Protein AF-0000000074470215 (afdb_homodimer)

pLDDT: mean 75.81, std 25.35, range [19.31, 98.31]

Nearest PDB structures (foldseek):
  8yt8-assembly1_S  TM=4.594E-01  e=2.379E+00  Mus musculus
  8yt8-assembly1_S  TM=4.595E-01  e=2.096E+00  Mus musculus

Organism: Aspergillus tubingensis (strain CBS 134.48) (NCBI:txid767770)

Sequence (532 aa):
MAIVYGLPTVASTVAAAFAIIAIILGALSWSRTASLYLPLPDWVPAIATLFPPLTALALYLANQLAQPAADNRQSSSPWRRLFPVINHLQSIITTVIATVALAYLYPESITTCRLEQEWQSYFRAKDAQPIRAIQDEFRCCGFRSIHDRAWPFKDKTTGDDACEVQFNYGTSCLVPWRQQQQSASWMVFAAAILTLLMKLQVALYQALRQRPSWMTMQFGRQARSQQRITPAALEDEDTNDDADEGQRGAFLPRAGPRFDNEWNDRMAIVYGLPTVASTVAAAFAIIAIILGALSWSRTASLYLPLPDWVPAIATLFPPLTALALYLANQLAQPAADNRQSSSPWRRLFPVINHLQSIITTVIATVALAYLYPESITTCRLEQEWQSYFRAKDAQPIRAIQDEFRCCGFRSIHDRAWPFKDKTTGDDACEVQFNYGTSCLVPWRQQQQSASWMVFAAAILTLLMKLQVALYQALRQRPSWMTMQFGRQARSQQRITPAALEDEDTNDDADEGQRGAFLPRAGPRFDNEWNDR

Secondary structure (DSSP, 8-state):
-HHHHHHHHHHHHHHHHHHHHHHHHHHHHHHHHHHTT-SS-THHHHHHHHHHHHHHHHHHHHHHHHS--SSTT----HHHHHHHHHHHHHHHHHHHHHHHHHHTTS-HHHHHHHHHHHHHHHHHTT-HHHHHHHHHHHT--SSSSTTTTPSSPP-SSS-TTHHHHHH---S-SHHHHHHHHHHHHHHHHHHHHHHHHHHHHHHHHHHHHT---HHHHHHHHHHHHHTT--------------------------------------/-HHHHHHHHHHHHHHHHHHHHHHHHHHHHHHHHHHTT-SS-THHHHHHHHHHHHHHHHHHHHHHHHS--SSTT----HHHHHHHHHHHHHHHHHHHHHHHHHHTTS-HHHHHHHHHHHHHHHHHTT-HHHHHHHHHHHT--SSSSTTTTPSSPP-SSS-TTHHHHHH---S-SHHHHHHHHHHHHHHHHHHHHHHHHHHHHHHHHHHHHT---HHHHHHHHHHHHHTT-------------------------TT-----------

Solvent-accessible surface area (backbone atoms only — not comparable to full-atom values): 29932 Å² total; per-residue (Å²): 118,71,72,72,66,42,53,64,49,48,53,49,50,53,36,50,49,33,32,53,53,14,30,51,31,2,46,52,21,37,52,47,33,66,74,59,67,40,78,67,57,68,67,51,25,49,47,31,27,55,43,30,59,54,50,52,50,49,53,52,52,50,55,61,68,64,51,78,65,86,66,88,72,76,65,85,46,70,59,71,50,42,43,64,56,53,52,50,51,52,48,37,53,38,31,36,48,26,44,52,24,45,57,54,47,50,56,62,70,56,38,49,49,48,49,49,51,50,52,50,50,32,57,74,66,66,45,55,63,65,57,46,50,46,27,64,73,69,55,20,19,17,40,86,38,52,53,39,84,20,62,59,60,68,48,99,87,35,51,64,53,39,30,37,72,74,67,65,36,89,37,40,34,44,64,63,53,47,52,50,42,38,51,33,22,49,28,28,26,49,14,26,50,33,42,51,49,36,52,49,51,54,52,52,50,53,46,62,59,68,52,73,60,64,63,61,61,56,54,57,56,56,57,61,63,63,64,68,70,64,77,79,82,78,78,79,76,71,84,74,84,76,86,79,85,91,85,79,88,86,74,87,86,75,86,84,76,83,92,73,94,77,86,92,85,135,119,71,74,72,66,41,55,65,50,49,54,50,50,52,37,50,50,33,31,53,53,12,29,50,31,2,45,50,22,37,52,49,33,66,75,58,68,41,78,68,57,68,67,53,25,49,47,31,27,54,42,30,58,52,50,53,50,50,54,53,52,50,54,60,68,65,52,78,65,86,68,88,71,76,65,88,47,71,60,69,50,44,43,63,55,52,52,50,51,52,48,38,53,40,32,36,48,27,44,51,23,44,57,54,48,49,55,62,69,56,37,50,50,48,48,48,51,50,51,48,50,31,60,74,67,67,44,55,64,65,57,47,51,45,26,63,73,67,55,21,19,17,40,85,38,53,53,38,83,20,61,58,61,68,50,99,85,36,52,66,55,38,28,38,71,74,67,64,34,89,36,40,35,45,64,65,53,47,51,50,42,38,52,33,21,49,28,28,26,49,14,25,49,33,43,50,47,36,52,48,50,54,51,51,50,54,47,60,59,70,54,73,60,64,64,60,61,57,56,57,56,56,56,64,64,63,64,66,71,64,75,76,80,74,78,78,76,73,82,75,86,82,84,80,83,84,75,85,74,80,76,82,71,76,76,73,81,84,73,83,82,80,80,79,85,133

Radius of gyration: 41.79 Å; Cα contacts (8 Å, |Δi|>4): 550; chains: 2; bounding box: 63×135×138 Å

Structure (mmCIF, N/CA/C/O backbone):
data_AF-0000000074470215-model_v1
#
loop_
_entity.id
_entity.type
_entity.pdbx_description
1 polymer 'Tetraspanin Tsp3'
#
loop_
_atom_site.group_PDB
_atom_site.id
_atom_site.type_symbol
_atom_site.label_atom_id
_atom_site.label_alt_id
_atom_site.label_comp_id
_atom_site.label_asym_id
_atom_site.label_entity_id
_atom_site.label_seq_id
_atom_site.pdbx_PDB_ins_code
_atom_site.Cartn_x
_atom_site.Cartn_y
_atom_site.Cartn_z
_atom_site.occupancy
_atom_site.B_iso_or_equiv
_atom_site.auth_seq_id
_atom_site.auth_comp_id
_atom_site.auth_asym_id
_atom_site.auth_atom_id
_atom_site.pdbx_PDB_model_num
ATOM 1 N N . MET A 1 1 ? 13.227 25.938 37.344 1 28.88 1 MET A N 1
ATOM 2 C CA . MET A 1 1 ? 13.719 26.578 36.156 1 28.88 1 MET A CA 1
ATOM 3 C C . MET A 1 1 ? 14.297 25.547 35.188 1 28.88 1 MET A C 1
ATOM 5 O O . MET A 1 1 ? 14.305 25.766 33.969 1 28.88 1 MET A O 1
ATOM 9 N N . ALA A 1 2 ? 14.992 24.516 35.781 1 40.72 2 ALA A N 1
ATOM 10 C CA . ALA A 1 2 ? 15.727 23.531 35 1 40.72 2 ALA A CA 1
ATOM 11 C C . ALA A 1 2 ? 14.773 22.625 34.219 1 40.72 2 ALA A C 1
ATOM 13 O O . ALA A 1 2 ? 15.148 22.047 33.188 1 40.72 2 ALA A O 1
ATOM 14 N N . ILE A 1 3 ? 13.602 22.344 34.781 1 41.59 3 ILE A N 1
ATOM 15 C CA . ILE A 1 3 ? 12.664 21.375 34.219 1 41.59 3 ILE A CA 1
ATOM 16 C C . ILE A 1 3 ? 12.125 21.891 32.875 1 41.59 3 ILE A C 1
ATOM 18 O O . ILE A 1 3 ? 11.836 21.109 31.969 1 41.59 3 ILE A O 1
ATOM 22 N N . VAL A 1 4 ? 11.875 23.203 32.812 1 43.34 4 VAL A N 1
ATOM 23 C CA . VAL A 1 4 ? 11.258 23.828 31.656 1 43.34 4 VAL A CA 1
ATOM 24 C C . VAL A 1 4 ? 12.227 23.828 30.484 1 43.34 4 VAL A C 1
ATOM 26 O O . VAL A 1 4 ? 11.805 23.766 29.328 1 43.34 4 VAL A O 1
ATOM 29 N N . TYR A 1 5 ? 13.578 24.141 30.641 1 47.44 5 TYR A N 1
ATOM 30 C CA . TYR A 1 5 ? 14.594 24.172 29.594 1 47.44 5 TYR A CA 1
ATOM 31 C C . TYR A 1 5 ? 14.773 22.797 28.953 1 47.44 5 TYR A C 1
ATOM 33 O O . TYR A 1 5 ? 15.227 22.688 27.812 1 47.44 5 TYR A O 1
ATOM 41 N N . GLY A 1 6 ? 14.344 21.656 29.625 1 50.03 6 GLY A N 1
ATOM 42 C CA . GLY A 1 6 ? 14.703 20.266 29.344 1 50.03 6 GLY A CA 1
ATOM 43 C C . GLY A 1 6 ? 13.773 19.609 28.344 1 50.03 6 GLY A C 1
ATOM 44 O O . GLY A 1 6 ? 14.203 18.75 27.562 1 50.03 6 GLY A O 1
ATOM 45 N N . LEU A 1 7 ? 12.547 20.062 28.312 1 54.31 7 LEU A N 1
ATOM 46 C CA . LEU A 1 7 ? 11.562 19.344 27.5 1 54.31 7 LEU A CA 1
ATOM 47 C C . LEU A 1 7 ? 11.773 19.625 26.016 1 54.31 7 LEU A C 1
ATOM 49 O O . LEU A 1 7 ? 11.719 18.703 25.188 1 54.31 7 LEU A O 1
ATOM 53 N N . PRO A 1 8 ? 12.109 20.953 25.734 1 63.34 8 PRO A N 1
ATOM 54 C CA . PRO A 1 8 ? 12.359 21.156 24.312 1 63.34 8 PRO A CA 1
ATOM 55 C C . PRO A 1 8 ? 13.641 20.484 23.828 1 63.34 8 PRO A C 1
ATOM 57 O O . PRO A 1 8 ? 13.695 19.969 22.703 1 63.34 8 PRO A O 1
ATOM 60 N N . THR A 1 9 ? 14.523 20.406 24.812 1 71.25 9 THR A N 1
ATOM 61 C CA . THR A 1 9 ? 15.789 19.781 24.438 1 71.25 9 THR A CA 1
ATOM 62 C C . THR A 1 9 ? 15.609 18.266 24.297 1 71.25 9 THR A C 1
ATOM 64 O O . THR A 1 9 ? 16.172 17.656 23.375 1 71.25 9 THR A O 1
ATOM 67 N N . VAL A 1 10 ? 14.828 17.672 25.219 1 75 10 VAL A N 1
ATOM 68 C CA . VAL A 1 10 ? 14.625 16.234 25.141 1 75 10 VAL A CA 1
ATOM 69 C C . VAL A 1 10 ? 13.836 15.891 23.891 1 75 10 VAL A C 1
ATOM 71 O O . VAL A 1 10 ? 14.164 14.922 23.188 1 75 10 VAL A O 1
ATOM 74 N N . ALA A 1 11 ? 12.945 16.656 23.609 1 78.31 11 ALA A N 1
ATOM 75 C CA . ALA A 1 11 ? 12.141 16.391 22.422 1 78.31 11 ALA A CA 1
ATOM 76 C C . ALA A 1 11 ? 12.984 16.5 21.156 1 78.31 11 ALA A C 1
ATOM 78 O O . ALA A 1 11 ? 12.82 15.703 20.234 1 78.31 11 ALA A O 1
ATOM 79 N N . SER A 1 12 ? 13.891 17.375 21.203 1 82.62 12 SER A N 1
ATOM 80 C CA . SER A 1 12 ? 14.742 17.547 20.031 1 82.62 12 SER A CA 1
ATOM 81 C C . SER A 1 12 ? 15.758 16.422 19.906 1 82.62 12 SER A C 1
ATOM 83 O O . SER A 1 12 ? 16.062 15.969 18.812 1 82.62 12 SER A O 1
ATOM 85 N N . THR A 1 13 ? 16.188 15.984 21.031 1 86.19 13 THR A N 1
ATOM 86 C CA . THR A 1 13 ? 17.156 14.891 21.016 1 86.19 13 THR A CA 1
ATOM 87 C C . THR A 1 13 ? 16.484 13.594 20.562 1 86.19 13 THR A C 1
ATOM 89 O O . THR A 1 13 ? 17.078 12.812 19.828 1 86.19 13 THR A O 1
ATOM 92 N N . VAL A 1 14 ? 15.336 13.305 21 1 87.81 14 VAL A N 1
ATOM 93 C CA . VAL A 1 14 ? 14.602 12.102 20.609 1 87.81 14 VAL A CA 1
ATOM 94 C C . VAL A 1 14 ? 14.281 12.156 19.125 1 87.81 14 VAL A C 1
ATOM 96 O O . VAL A 1 14 ? 14.406 11.156 18.422 1 87.81 14 VAL A O 1
ATOM 99 N N . ALA A 1 15 ? 13.945 13.297 18.688 1 87.5 15 ALA A N 1
ATOM 100 C CA . ALA A 1 15 ? 13.648 13.461 17.266 1 87.5 15 ALA A CA 1
ATOM 101 C C . ALA A 1 15 ? 14.891 13.211 16.422 1 87.5 15 ALA A C 1
ATOM 103 O O . ALA A 1 15 ? 14.812 12.578 15.359 1 87.5 15 ALA A O 1
ATOM 104 N N . ALA A 1 16 ? 15.984 13.695 16.938 1 88.19 16 ALA A N 1
ATOM 105 C CA . ALA A 1 16 ? 17.234 13.484 16.203 1 88.19 16 ALA A CA 1
ATOM 106 C C . ALA A 1 16 ? 17.609 12.008 16.188 1 88.19 16 ALA A C 1
ATOM 108 O O . ALA A 1 16 ? 18.094 11.5 15.172 1 88.19 16 ALA A O 1
ATOM 109 N N . ALA A 1 17 ? 17.391 11.367 17.281 1 92.06 17 ALA A N 1
ATOM 110 C CA . ALA A 1 17 ? 17.672 9.938 17.344 1 92.06 17 ALA A CA 1
ATOM 111 C C . ALA A 1 17 ? 16.797 9.156 16.391 1 92.06 17 ALA A C 1
ATOM 113 O O . ALA A 1 17 ? 17.266 8.242 15.695 1 92.06 17 ALA A O 1
ATOM 114 N N . PHE A 1 18 ? 15.539 9.477 16.344 1 92.88 18 PHE A N 1
ATOM 115 C CA . PHE A 1 18 ? 14.625 8.82 15.43 1 92.88 18 PHE A CA 1
ATOM 116 C C . PHE A 1 18 ? 15.07 9.023 13.984 1 92.88 18 PHE A C 1
ATOM 118 O O . PHE A 1 18 ? 15.031 8.094 13.18 1 92.88 18 PHE A O 1
ATOM 125 N N . ALA A 1 19 ? 15.547 10.188 13.656 1 93.12 19 ALA A N 1
ATOM 126 C CA . ALA A 1 19 ? 15.984 10.484 12.289 1 93.12 19 ALA A CA 1
ATOM 127 C C . ALA A 1 19 ? 17.219 9.68 11.922 1 93.12 19 ALA A C 1
ATOM 129 O O . ALA A 1 19 ? 17.297 9.109 10.828 1 93.12 19 ALA A O 1
ATOM 130 N N . ILE A 1 20 ? 18.141 9.617 12.867 1 95.44 20 ILE A N 1
ATOM 131 C CA . ILE A 1 20 ? 19.391 8.914 12.602 1 95.44 20 ILE A CA 1
ATOM 132 C C . ILE A 1 20 ? 19.109 7.426 12.414 1 95.44 20 ILE A C 1
ATOM 134 O O . ILE A 1 20 ? 19.625 6.805 11.477 1 95.44 20 ILE A O 1
ATOM 138 N N . ILE A 1 21 ? 18.297 6.855 13.273 1 97.31 21 ILE A N 1
ATOM 139 C CA . ILE A 1 21 ? 17.984 5.438 13.18 1 97.31 21 ILE A CA 1
ATOM 140 C C . ILE A 1 21 ? 17.219 5.168 11.875 1 97.31 21 ILE A C 1
ATOM 142 O O . ILE A 1 21 ? 17.484 4.176 11.195 1 97.31 21 ILE A O 1
ATOM 146 N N . ALA A 1 22 ? 16.312 6.039 11.523 1 97.56 22 ALA A N 1
ATOM 147 C CA . ALA A 1 22 ? 15.547 5.875 10.297 1 97.56 22 ALA A CA 1
ATOM 148 C C . ALA A 1 22 ? 16.453 5.906 9.07 1 97.56 22 ALA A C 1
ATOM 150 O O . ALA A 1 22 ? 16.281 5.125 8.133 1 97.56 22 ALA A O 1
ATOM 151 N N . ILE A 1 23 ? 17.453 6.758 9.086 1 97.12 23 ILE A N 1
ATOM 152 C CA . ILE A 1 23 ? 18.391 6.863 7.969 1 97.12 23 ILE A CA 1
ATOM 153 C C . ILE A 1 23 ? 19.188 5.574 7.844 1 97.12 23 ILE A C 1
ATOM 155 O O . ILE A 1 23 ? 19.391 5.055 6.738 1 97.12 23 ILE A O 1
ATOM 159 N N . ILE A 1 24 ? 19.578 5.07 8.953 1 98.06 24 ILE A N 1
ATOM 160 C CA . ILE A 1 24 ? 20.391 3.859 8.961 1 98.06 24 ILE A CA 1
ATOM 161 C C . ILE A 1 24 ? 19.578 2.682 8.445 1 98.06 24 ILE A C 1
ATOM 163 O O . ILE A 1 24 ? 20.047 1.923 7.586 1 98.06 24 ILE A O 1
ATOM 167 N N . LEU A 1 25 ? 18.391 2.547 8.93 1 98.31 25 LEU A N 1
ATOM 168 C CA . LEU A 1 25 ? 17.516 1.451 8.5 1 98.31 25 LEU A CA 1
ATOM 169 C C . LEU A 1 25 ? 17.203 1.562 7.012 1 98.31 25 LEU A C 1
ATOM 171 O O . LEU A 1 25 ? 17.234 0.56 6.293 1 98.31 25 LEU A O 1
ATOM 175 N N . GLY A 1 26 ? 16.891 2.771 6.551 1 98.06 26 GLY A N 1
ATOM 176 C CA . GLY A 1 26 ? 16.641 2.977 5.137 1 98.06 26 GLY A CA 1
ATOM 177 C C . GLY A 1 26 ? 17.828 2.662 4.258 1 98.06 26 GLY A C 1
ATOM 178 O O . GLY A 1 26 ? 17.703 1.99 3.234 1 98.06 26 GLY A O 1
ATOM 179 N N . ALA A 1 27 ? 18.969 3.068 4.703 1 97.81 27 ALA A N 1
ATOM 180 C CA . ALA A 1 27 ? 20.203 2.85 3.936 1 97.81 27 ALA A CA 1
ATOM 181 C C . ALA A 1 27 ? 20.562 1.369 3.889 1 97.81 27 ALA A C 1
ATOM 183 O O . ALA A 1 27 ? 21 0.862 2.852 1 97.81 27 ALA A O 1
ATOM 184 N N . LEU A 1 28 ? 20.391 0.751 4.996 1 98.19 28 LEU A N 1
ATOM 185 C CA . LEU A 1 28 ? 20.656 -0.682 5.035 1 98.19 28 LEU A CA 1
ATOM 186 C C . LEU A 1 28 ? 19.719 -1.435 4.098 1 98.19 28 LEU A C 1
ATOM 188 O O . LEU A 1 28 ? 20.156 -2.34 3.377 1 98.19 28 LEU A O 1
ATOM 192 N N . SER A 1 29 ? 18.484 -1.07 4.121 1 98.06 29 SER A N 1
ATOM 193 C CA . SER A 1 29 ? 17.531 -1.698 3.227 1 98.06 29 SER A CA 1
ATOM 194 C C . SER A 1 29 ? 17.859 -1.422 1.767 1 98.06 29 SER A C 1
ATOM 196 O O . SER A 1 29 ? 17.75 -2.311 0.918 1 98.06 29 SER A O 1
ATOM 198 N N . TRP A 1 30 ? 18.266 -0.214 1.528 1 97.44 30 TRP A N 1
ATOM 199 C CA . TRP A 1 30 ? 18.625 0.174 0.17 1 97.44 30 TRP A CA 1
ATOM 200 C C . TRP A 1 30 ? 19.812 -0.641 -0.325 1 97.44 30 TRP A C 1
ATOM 202 O O . TRP A 1 30 ? 19.797 -1.16 -1.443 1 97.44 30 TRP A O 1
ATOM 212 N N . SER A 1 31 ? 20.781 -0.837 0.458 1 96.75 31 SER A N 1
ATOM 213 C CA . SER A 1 31 ? 21.953 -1.62 0.114 1 96.75 31 SER A CA 1
ATOM 214 C C . SER A 1 31 ? 21.609 -3.092 -0.086 1 96.75 31 SER A C 1
ATOM 216 O O . SER A 1 31 ? 22.047 -3.715 -1.052 1 96.75 31 SER A O 1
ATOM 218 N N . ARG A 1 32 ? 20.766 -3.59 0.745 1 96 32 ARG A N 1
ATOM 219 C CA . ARG A 1 32 ? 20.375 -4.992 0.661 1 96 32 ARG A CA 1
ATOM 220 C C . ARG A 1 32 ? 19.516 -5.25 -0.579 1 96 32 ARG A C 1
ATOM 222 O O . ARG A 1 32 ? 19.688 -6.277 -1.245 1 96 32 ARG A O 1
ATOM 229 N N . THR A 1 33 ? 18.641 -4.398 -0.822 1 97.06 33 THR A N 1
ATOM 230 C CA . THR A 1 33 ? 17.766 -4.547 -1.98 1 97.06 33 THR A CA 1
ATOM 231 C C . THR A 1 33 ? 18.578 -4.562 -3.271 1 97.06 33 THR A C 1
ATOM 233 O O . THR A 1 33 ? 18.328 -5.383 -4.16 1 97.06 33 THR A O 1
ATOM 236 N N . ALA A 1 34 ? 19.562 -3.736 -3.307 1 95.25 34 ALA A N 1
ATOM 237 C CA . ALA A 1 34 ? 20.391 -3.645 -4.504 1 95.25 34 ALA A CA 1
ATOM 238 C C . ALA A 1 34 ? 21.344 -4.836 -4.602 1 95.25 34 ALA A C 1
ATOM 240 O O . ALA A 1 34 ? 21.547 -5.395 -5.684 1 95.25 34 ALA A O 1
ATOM 241 N N . SER A 1 35 ? 21.859 -5.27 -3.518 1 95.31 35 SER A N 1
ATOM 242 C CA . SER A 1 35 ? 22.875 -6.312 -3.523 1 95.31 35 SER A CA 1
ATOM 243 C C . SER A 1 35 ? 22.25 -7.691 -3.727 1 95.31 35 SER A C 1
ATOM 245 O O . SER A 1 35 ? 22.859 -8.57 -4.344 1 95.31 35 SER A O 1
ATOM 247 N N . LEU A 1 36 ? 21.047 -7.805 -3.324 1 96.56 36 LEU A N 1
ATOM 248 C CA . LEU A 1 36 ? 20.438 -9.125 -3.367 1 96.56 36 LEU A CA 1
ATOM 249 C C . LEU A 1 36 ? 19.328 -9.18 -4.406 1 96.56 36 LEU A C 1
ATOM 251 O O . LEU A 1 36 ? 18.562 -10.156 -4.465 1 96.56 36 LEU A O 1
ATOM 255 N N . TYR A 1 37 ? 19.188 -8.125 -5.191 1 96.38 37 TYR A N 1
ATOM 256 C CA . TYR A 1 37 ? 18.219 -8.078 -6.277 1 96.38 37 TYR A CA 1
ATOM 257 C C . TYR A 1 37 ? 16.812 -8.43 -5.773 1 96.38 37 TYR A C 1
ATOM 259 O O . TYR A 1 37 ? 16.141 -9.273 -6.355 1 96.38 37 TYR A O 1
ATOM 267 N N . LEU A 1 38 ? 16.391 -7.801 -4.754 1 96.38 38 LEU A N 1
ATOM 268 C CA . LEU A 1 38 ? 15.07 -8.023 -4.16 1 96.38 38 LEU A CA 1
ATOM 269 C C . LEU A 1 38 ? 13.984 -7.316 -4.965 1 96.38 38 LEU A C 1
ATOM 271 O O . LEU A 1 38 ? 14.25 -6.309 -5.621 1 96.38 38 LEU A O 1
ATOM 275 N N . PRO A 1 39 ? 12.781 -7.832 -4.949 1 94.81 39 PRO A N 1
ATOM 276 C CA . PRO A 1 39 ? 11.688 -7.254 -5.734 1 94.81 39 PRO A CA 1
ATOM 277 C C . PRO A 1 39 ? 11.219 -5.906 -5.191 1 94.81 39 PRO A C 1
ATOM 279 O O . PRO A 1 39 ? 10.43 -5.211 -5.844 1 94.81 39 PRO A O 1
ATOM 282 N N . LEU A 1 40 ? 11.602 -5.465 -4.051 1 94.56 40 LEU A N 1
ATOM 283 C CA . LEU A 1 40 ? 11.266 -4.148 -3.516 1 94.56 40 LEU A CA 1
ATOM 284 C C . LEU A 1 40 ? 11.766 -3.043 -4.438 1 94.56 40 LEU A C 1
ATOM 286 O O . LEU A 1 40 ? 12.961 -2.98 -4.75 1 94.56 40 LEU A O 1
ATOM 290 N N . PRO A 1 41 ? 10.852 -2.215 -4.941 1 94.56 41 PRO A N 1
ATOM 291 C CA . PRO A 1 41 ? 11.281 -1.162 -5.863 1 94.56 41 PRO A CA 1
ATOM 292 C C . PRO A 1 41 ? 12.328 -0.231 -5.25 1 94.56 41 PRO A C 1
ATOM 294 O O . PRO A 1 41 ? 12.211 0.152 -4.082 1 94.56 41 PRO A O 1
ATOM 297 N N . ASP A 1 42 ? 13.195 0.234 -6.059 1 94.25 42 ASP A N 1
ATOM 298 C CA . ASP A 1 42 ? 14.344 1.002 -5.602 1 94.25 42 ASP A CA 1
ATOM 299 C C . ASP A 1 42 ? 13.914 2.344 -5.012 1 94.25 42 ASP A C 1
ATOM 301 O O . ASP A 1 42 ? 14.578 2.879 -4.121 1 94.25 42 ASP A O 1
ATOM 305 N N . TRP A 1 43 ? 12.859 2.846 -5.547 1 94.62 43 TRP A N 1
ATOM 306 C CA . TRP A 1 43 ? 12.438 4.16 -5.078 1 94.62 43 TRP A CA 1
ATOM 307 C C . TRP A 1 43 ? 11.945 4.098 -3.635 1 94.62 43 TRP A C 1
ATOM 309 O O . TR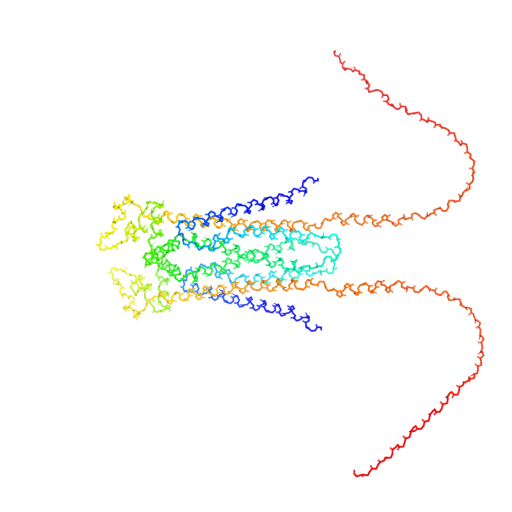P A 1 43 ? 12 5.09 -2.91 1 94.62 43 TRP A O 1
ATOM 319 N N . VAL A 1 44 ? 11.555 2.871 -3.164 1 96.81 44 VAL A N 1
ATOM 320 C CA . VAL A 1 44 ? 10.977 2.73 -1.83 1 96.81 44 VAL A CA 1
ATOM 321 C C . VAL A 1 44 ? 12.07 2.896 -0.775 1 96.81 44 VAL A C 1
ATOM 323 O O . VAL A 1 44 ? 12 3.809 0.054 1 96.81 44 VAL A O 1
ATOM 326 N N . PRO A 1 45 ? 13.148 2.119 -0.799 1 97.44 45 PRO A N 1
ATOM 327 C CA . PRO A 1 45 ? 14.195 2.352 0.193 1 97.44 45 PRO A CA 1
ATOM 328 C C . PRO A 1 45 ? 14.93 3.676 -0.022 1 97.44 45 PRO A C 1
ATOM 330 O O . PRO A 1 45 ? 15.406 4.285 0.939 1 97.44 45 PRO A O 1
ATOM 333 N N . ALA A 1 46 ? 15 4.164 -1.212 1 97.06 46 ALA A N 1
ATOM 334 C CA . ALA A 1 46 ? 15.633 5.449 -1.484 1 97.06 46 ALA A CA 1
ATOM 335 C C . ALA A 1 46 ? 14.906 6.586 -0.763 1 97.06 46 ALA A C 1
ATOM 337 O O . ALA A 1 46 ? 15.539 7.387 -0.068 1 97.06 46 ALA A O 1
ATOM 338 N N . ILE A 1 47 ? 13.625 6.574 -0.923 1 96.19 47 ILE A N 1
ATOM 339 C CA . ILE A 1 47 ? 12.836 7.617 -0.273 1 96.19 47 ILE A CA 1
ATOM 340 C C . ILE A 1 47 ? 12.859 7.414 1.24 1 96.19 47 ILE A C 1
ATOM 342 O O . ILE A 1 47 ? 12.93 8.383 2.002 1 96.19 47 ILE A O 1
ATOM 346 N N . ALA A 1 48 ? 12.836 6.164 1.661 1 96.06 48 ALA A N 1
ATOM 347 C CA . ALA A 1 48 ? 12.883 5.871 3.092 1 96.06 48 ALA A CA 1
ATOM 348 C C . ALA A 1 48 ? 14.18 6.391 3.713 1 96.06 48 ALA A C 1
ATOM 350 O O . ALA A 1 48 ? 14.219 6.73 4.898 1 96.06 48 ALA A O 1
ATOM 351 N N . THR A 1 49 ? 15.219 6.473 2.945 1 96 49 THR A N 1
ATOM 352 C CA . THR A 1 49 ? 16.516 6.922 3.43 1 96 49 THR A CA 1
ATOM 353 C C . THR A 1 49 ? 16.594 8.445 3.422 1 96 49 THR A C 1
ATOM 355 O O . THR A 1 49 ? 17.094 9.055 4.375 1 96 49 THR A O 1
ATOM 358 N N . LEU A 1 50 ? 16.109 9.07 2.414 1 95.44 50 LEU A N 1
ATOM 359 C CA . LEU A 1 50 ? 16.312 10.5 2.197 1 95.44 50 LEU A CA 1
ATOM 360 C C . LEU A 1 50 ? 15.25 11.32 2.908 1 95.44 50 LEU A C 1
ATOM 362 O O . LEU A 1 50 ? 15.484 12.484 3.254 1 95.44 50 LEU A O 1
ATOM 366 N N . PHE A 1 51 ? 14.195 10.711 3.195 1 93.69 51 PHE A N 1
ATOM 367 C CA . PHE A 1 51 ? 13.047 11.484 3.641 1 93.69 51 PHE A CA 1
ATOM 368 C C . PHE A 1 51 ? 13.188 11.867 5.109 1 93.69 51 PHE A C 1
ATOM 370 O O . PHE A 1 51 ? 12.836 12.984 5.5 1 93.69 51 PHE A O 1
ATOM 377 N N . PRO A 1 52 ? 13.711 11.047 5.957 1 92.94 52 PRO A N 1
ATOM 378 C CA . PRO A 1 52 ? 13.805 11.406 7.371 1 92.94 52 PRO A CA 1
ATOM 379 C C . PRO A 1 52 ? 14.641 12.664 7.605 1 92.94 52 PRO A C 1
ATOM 381 O O . PRO A 1 52 ? 14.195 13.586 8.281 1 92.94 52 PRO A O 1
ATOM 384 N N . PRO A 1 53 ? 15.805 12.797 7.023 1 90.88 53 PRO A N 1
ATOM 385 C CA . PRO A 1 53 ? 16.562 14.039 7.234 1 90.88 53 PRO A CA 1
ATOM 386 C C . PRO A 1 53 ? 15.867 15.258 6.629 1 90.88 53 PRO A C 1
ATOM 388 O O . PRO A 1 53 ? 15.953 16.359 7.176 1 90.88 53 PRO A O 1
ATOM 391 N N . LEU A 1 54 ? 15.18 15.094 5.535 1 90.81 54 LEU A N 1
ATOM 392 C CA . LEU A 1 54 ? 14.43 16.188 4.938 1 90.81 54 LEU A CA 1
ATOM 393 C C . LEU A 1 54 ? 13.289 16.625 5.848 1 90.81 54 LEU A C 1
ATOM 395 O O . LEU A 1 54 ? 13.016 17.828 5.98 1 90.81 54 LEU A O 1
ATOM 399 N N . THR A 1 55 ? 12.688 15.633 6.457 1 90.44 55 THR A N 1
ATOM 400 C CA . THR A 1 55 ? 11.594 15.922 7.379 1 90.44 55 THR A CA 1
ATOM 401 C C . THR A 1 55 ? 12.109 16.625 8.633 1 90.44 55 THR A C 1
ATOM 403 O O . THR A 1 55 ? 11.516 17.594 9.094 1 90.44 55 THR A O 1
ATOM 406 N N . ALA A 1 56 ? 13.227 16.188 9.156 1 87.62 56 ALA A N 1
ATOM 407 C CA . ALA A 1 56 ? 13.828 16.828 10.328 1 87.62 56 ALA A CA 1
ATOM 408 C C . ALA A 1 56 ? 14.219 18.266 10.031 1 87.62 56 ALA A C 1
ATOM 410 O O . ALA A 1 56 ? 14 19.156 10.852 1 87.62 56 ALA A O 1
ATOM 411 N N . LEU A 1 57 ? 14.734 18.453 8.852 1 85.69 57 LEU A N 1
ATOM 412 C CA . LEU A 1 57 ? 15.117 19.797 8.445 1 85.69 57 LEU A CA 1
ATOM 413 C C . LEU A 1 57 ? 13.898 20.703 8.312 1 85.69 57 LEU A C 1
ATOM 415 O O . LEU A 1 57 ? 13.914 21.844 8.75 1 85.69 57 LEU A O 1
ATOM 419 N N . ALA A 1 58 ? 12.875 20.172 7.785 1 84.69 58 ALA A N 1
ATOM 420 C CA . ALA A 1 58 ? 11.641 20.938 7.617 1 84.69 58 ALA A CA 1
ATOM 421 C C . ALA A 1 58 ? 11.039 21.328 8.969 1 84.69 58 ALA A C 1
ATOM 423 O O . ALA A 1 58 ? 10.578 22.453 9.156 1 84.69 58 ALA A O 1
ATOM 424 N N . LEU A 1 59 ? 11.031 20.438 9.875 1 82.56 59 LEU A N 1
ATOM 425 C CA . LEU A 1 59 ? 10.484 20.703 11.203 1 82.56 59 LEU A CA 1
ATOM 426 C C . LEU A 1 59 ? 11.336 21.734 11.938 1 82.56 59 LEU A C 1
ATOM 428 O O . LEU A 1 59 ? 10.797 22.609 12.625 1 82.56 59 LEU A O 1
ATOM 432 N N . TYR A 1 60 ? 12.602 21.641 11.773 1 80.94 60 TYR A N 1
ATOM 433 C CA . TYR A 1 60 ? 13.508 22.609 12.383 1 80.94 60 TYR A CA 1
ATOM 434 C C . TYR A 1 60 ? 13.266 24 11.828 1 80.94 60 TYR A C 1
ATOM 436 O O . TYR A 1 60 ? 13.18 24.969 12.586 1 80.94 60 TYR A O 1
ATOM 444 N N . LEU A 1 61 ? 13.102 24.078 10.555 1 80.69 61 LEU A N 1
ATOM 445 C CA . LEU A 1 61 ? 12.875 25.359 9.906 1 80.69 61 LEU A CA 1
ATOM 446 C C . LEU A 1 61 ? 11.516 25.938 10.305 1 80.69 61 LEU A C 1
ATOM 448 O O . LEU A 1 61 ? 11.383 27.141 10.484 1 80.69 61 LEU A O 1
ATOM 452 N N . ALA A 1 62 ? 10.578 25.109 10.438 1 76.31 62 ALA A N 1
ATOM 453 C CA . ALA A 1 62 ? 9.242 25.531 10.844 1 76.31 62 ALA A CA 1
ATOM 454 C C . ALA A 1 62 ? 9.266 26.094 12.266 1 76.31 62 ALA A C 1
ATOM 456 O O . ALA A 1 62 ? 8.602 27.094 12.555 1 76.31 62 ALA A O 1
ATOM 457 N N . ASN A 1 63 ? 9.984 25.531 13.117 1 74.12 63 ASN A N 1
ATOM 458 C CA . ASN A 1 63 ? 10.102 26 14.5 1 74.12 63 ASN A CA 1
ATOM 459 C C . ASN A 1 63 ? 10.859 27.312 14.578 1 74.12 63 ASN A C 1
ATOM 461 O O . ASN A 1 63 ? 10.547 28.156 15.422 1 74.12 63 ASN A O 1
ATOM 465 N N . GLN A 1 64 ? 11.734 27.531 13.758 1 73.12 64 GLN A N 1
ATOM 466 C CA . GLN A 1 64 ? 12.5 28.766 13.75 1 73.12 64 GLN A CA 1
ATOM 467 C C . GLN A 1 64 ? 11.656 29.922 13.203 1 73.12 64 GLN A C 1
ATOM 469 O O . GLN A 1 64 ? 11.758 31.047 13.695 1 73.12 64 GLN A O 1
ATOM 474 N N . LEU A 1 65 ? 10.852 29.547 12.25 1 67.62 65 LEU A N 1
ATOM 475 C CA . LEU A 1 65 ? 10.023 30.578 11.625 1 67.62 65 LEU A CA 1
ATOM 476 C C . LEU A 1 65 ? 8.82 30.906 12.5 1 67.62 65 LEU A C 1
ATOM 478 O O . LEU A 1 65 ? 8.25 31.984 12.391 1 67.62 65 LEU A O 1
ATOM 482 N N . ALA A 1 66 ? 8.344 30.016 13.391 1 60.91 66 ALA A N 1
ATOM 483 C CA . ALA A 1 66 ? 7.211 30.234 14.289 1 60.91 66 ALA A CA 1
ATOM 484 C C . ALA A 1 66 ? 7.625 31.078 15.5 1 60.91 66 ALA A C 1
ATOM 486 O O . ALA A 1 66 ? 6.781 31.656 16.172 1 60.91 66 ALA A O 1
ATOM 487 N N . GLN A 1 67 ? 8.805 31.172 15.961 1 57.88 67 GLN A N 1
ATOM 488 C CA . GLN A 1 67 ? 9.258 31.984 17.078 1 57.88 67 GLN A CA 1
ATOM 489 C C . GLN A 1 67 ? 9.109 33.469 16.766 1 57.88 67 GLN A C 1
ATOM 491 O O . GLN A 1 67 ? 9.469 33.906 15.672 1 57.88 67 GLN A O 1
ATOM 496 N N . PRO A 1 68 ? 8.023 34.188 17.5 1 53.06 68 PRO A N 1
ATOM 497 C CA . PRO A 1 68 ? 7.77 35.625 17.328 1 53.06 68 PRO A CA 1
ATOM 498 C C . PRO A 1 68 ? 9.055 36.438 17.188 1 53.06 68 PRO A C 1
ATOM 500 O O . PRO A 1 68 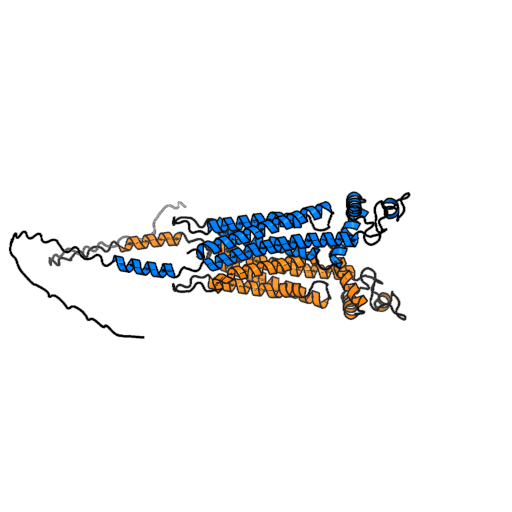? 9.945 36.344 18.031 1 53.06 68 PRO A O 1
ATOM 503 N N . ALA A 1 69 ? 9.672 36.625 16.188 1 47.91 69 ALA A N 1
ATOM 504 C CA . ALA A 1 69 ? 10.68 37.688 16.219 1 47.91 69 ALA A CA 1
ATOM 505 C C . ALA A 1 69 ? 10.156 38.938 16.922 1 47.91 69 ALA A C 1
ATOM 507 O O . ALA A 1 69 ? 8.969 39.25 16.812 1 47.91 69 ALA A O 1
ATOM 508 N N . ALA A 1 70 ? 10.688 39.531 18.031 1 44.41 70 ALA A N 1
ATOM 509 C CA . ALA A 1 70 ? 10.445 40.844 18.641 1 44.41 70 ALA A CA 1
ATOM 510 C C . ALA A 1 70 ? 9.805 41.812 17.641 1 44.41 70 ALA A C 1
ATOM 512 O O . ALA A 1 70 ? 9.172 42.781 18.047 1 44.41 70 ALA A O 1
ATOM 513 N N . ASP A 1 71 ? 10.57 42.188 16.547 1 42.47 71 ASP A N 1
ATOM 514 C CA . ASP A 1 71 ? 10.164 43.312 15.719 1 42.47 71 ASP A CA 1
ATOM 515 C C . ASP A 1 71 ? 8.852 43.031 15.008 1 42.47 71 ASP A C 1
ATOM 517 O O . ASP A 1 71 ? 8.648 41.938 14.484 1 42.47 71 ASP A O 1
ATOM 521 N N . ASN A 1 72 ? 7.617 43.688 15.359 1 45.22 72 ASN A N 1
ATOM 522 C CA . ASN A 1 72 ? 6.25 43.938 14.906 1 45.22 72 ASN A CA 1
ATOM 523 C C . ASN A 1 72 ? 6.062 43.5 13.445 1 45.22 72 ASN A C 1
ATOM 525 O O . ASN A 1 72 ? 4.941 43.5 12.945 1 45.22 72 ASN A O 1
ATOM 529 N N . ARG A 1 73 ? 6.848 43.969 12.617 1 47.12 73 ARG A N 1
ATOM 530 C CA . ARG A 1 73 ? 6.703 44.094 11.172 1 47.12 73 ARG A CA 1
ATOM 531 C C . ARG A 1 73 ? 6.727 42.719 10.492 1 47.12 73 ARG A C 1
ATOM 533 O O . ARG A 1 73 ? 6.758 42.656 9.266 1 47.12 73 ARG A O 1
ATOM 540 N N . GLN A 1 74 ? 7.332 41.812 11.094 1 46.38 74 GLN A N 1
ATOM 541 C CA . GLN A 1 74 ? 7.723 40.656 10.281 1 46.38 74 GLN A CA 1
ATOM 542 C C . GLN A 1 74 ? 6.5 39.969 9.695 1 46.38 74 GLN A C 1
ATOM 544 O O . GLN A 1 74 ? 5.641 39.5 10.438 1 46.38 74 GLN A O 1
ATOM 549 N N . SER A 1 75 ? 6.098 40.219 8.469 1 48.5 75 SER A N 1
ATOM 550 C CA . SER A 1 75 ? 5.305 39.844 7.301 1 48.5 75 SER A CA 1
ATOM 551 C C . SER A 1 75 ? 5.004 38.375 7.289 1 48.5 75 SER A C 1
ATOM 553 O O . SER A 1 75 ? 5.832 37.562 7.711 1 48.5 75 SER A O 1
ATOM 555 N N . SER A 1 76 ? 3.744 37.938 7.367 1 56.78 76 SER A N 1
ATOM 556 C CA . SER A 1 76 ? 3.133 36.656 7.008 1 56.78 76 SER A CA 1
ATOM 557 C C . SER A 1 76 ? 3.922 35.969 5.91 1 56.78 76 SER A C 1
ATOM 559 O O . SER A 1 76 ? 3.719 36.219 4.723 1 56.78 76 SER A O 1
ATOM 561 N N . SER A 1 77 ? 5.312 35.781 6.016 1 62.81 77 SER A N 1
ATOM 562 C CA . SER A 1 77 ? 6.117 35.125 4.996 1 62.81 77 SER A CA 1
ATOM 563 C C . SER A 1 77 ? 5.355 33.969 4.352 1 62.81 77 SER A C 1
ATOM 565 O O . SER A 1 77 ? 4.641 33.25 5.039 1 62.81 77 SER A O 1
ATOM 567 N N . PRO A 1 78 ? 5.215 34.094 2.975 1 72 78 PRO A N 1
ATOM 568 C CA . PRO A 1 78 ? 4.559 33.031 2.223 1 72 78 PRO A CA 1
ATOM 569 C C . PRO A 1 78 ? 4.977 31.641 2.697 1 72 78 PRO A C 1
ATOM 571 O O . PRO A 1 78 ? 4.195 30.688 2.594 1 72 78 PRO A O 1
ATOM 574 N N . TRP A 1 79 ? 6.152 31.594 3.4 1 69.19 79 TRP A N 1
ATOM 575 C CA . TRP A 1 79 ? 6.645 30.297 3.852 1 69.19 79 TRP A CA 1
ATOM 576 C C . TRP A 1 79 ? 5.859 29.812 5.062 1 69.19 79 TRP A C 1
ATOM 578 O O . TRP A 1 79 ? 5.609 28.609 5.203 1 69.19 79 TRP A O 1
ATOM 588 N N . ARG A 1 80 ? 5.473 30.734 5.77 1 71.06 80 ARG A N 1
ATOM 589 C CA . ARG A 1 80 ? 4.719 30.359 6.961 1 71.06 80 ARG A CA 1
ATOM 590 C C . ARG A 1 80 ? 3.355 29.797 6.59 1 71.06 80 ARG A C 1
ATOM 592 O O . ARG A 1 80 ? 2.865 28.859 7.246 1 71.06 80 ARG A O 1
ATOM 599 N N . ARG A 1 81 ? 2.967 30.266 5.457 1 72.19 81 ARG A N 1
ATOM 600 C CA . ARG A 1 81 ? 1.656 29.812 5.004 1 72.19 81 ARG A CA 1
ATOM 601 C C . ARG A 1 81 ? 1.761 28.469 4.281 1 72.19 81 ARG A C 1
ATOM 603 O O . ARG A 1 81 ? 0.806 27.703 4.266 1 72.19 81 ARG A O 1
ATOM 610 N N . LEU A 1 82 ? 2.891 28.188 3.754 1 77.38 82 LEU A N 1
ATOM 611 C CA . LEU A 1 82 ? 3.059 27 2.943 1 77.38 82 LEU A CA 1
ATOM 612 C C . LEU A 1 82 ? 3.539 25.828 3.797 1 77.38 82 LEU A C 1
ATOM 614 O O . LEU A 1 82 ? 3.418 24.672 3.393 1 77.38 82 LEU A O 1
ATOM 618 N N . PHE A 1 83 ? 3.893 26.125 4.98 1 78.12 83 PHE A N 1
ATOM 619 C CA . PHE A 1 83 ? 4.508 25.094 5.816 1 78.12 83 PHE A CA 1
ATOM 620 C C . PHE A 1 83 ? 3.494 24.016 6.18 1 78.12 83 PHE A C 1
ATOM 622 O O . PHE A 1 83 ? 3.803 22.828 6.125 1 78.12 83 PHE A O 1
ATOM 629 N N . PRO A 1 84 ? 2.275 24.422 6.5 1 76.38 84 PRO A N 1
ATOM 630 C CA . PRO A 1 84 ? 1.318 23.359 6.816 1 76.38 84 PRO A CA 1
ATOM 631 C C . PRO A 1 84 ? 1.049 22.438 5.633 1 76.38 84 PRO A C 1
ATOM 633 O O . PRO A 1 84 ? 0.839 21.234 5.82 1 76.38 84 PRO A O 1
ATOM 636 N N . VAL A 1 85 ? 1.138 23 4.477 1 78 85 VAL A N 1
ATOM 637 C CA . VAL A 1 85 ? 0.905 22.203 3.277 1 78 85 VAL A CA 1
ATOM 638 C C . VAL A 1 85 ? 2.068 21.234 3.064 1 78 85 VAL A C 1
ATOM 640 O O . VAL A 1 85 ? 1.857 20.047 2.789 1 78 85 VAL A O 1
ATOM 643 N N . ILE A 1 86 ? 3.23 21.75 3.217 1 81.69 86 ILE A N 1
ATOM 644 C CA . ILE A 1 86 ? 4.426 20.922 3.051 1 81.69 86 ILE A CA 1
ATOM 645 C C . ILE A 1 86 ? 4.449 19.828 4.113 1 81.69 86 ILE A C 1
ATOM 647 O O . ILE A 1 86 ? 4.82 18.688 3.828 1 81.69 86 ILE A O 1
ATOM 651 N N . ASN A 1 87 ? 4.02 20.188 5.227 1 81.62 87 ASN A N 1
ATOM 652 C CA . ASN A 1 87 ? 3.963 19.219 6.324 1 81.62 87 ASN A CA 1
ATOM 653 C C . ASN A 1 87 ? 2.973 18.094 6.031 1 81.62 87 ASN A C 1
ATOM 655 O O . ASN A 1 87 ? 3.254 16.938 6.309 1 81.62 87 ASN A O 1
ATOM 659 N N . HIS A 1 88 ? 1.942 18.484 5.496 1 82.62 88 HIS A N 1
ATOM 660 C CA . HIS A 1 88 ? 0.938 17.484 5.148 1 82.62 88 HIS A CA 1
ATOM 661 C C . HIS A 1 88 ? 1.433 16.562 4.031 1 82.62 88 HIS A C 1
ATOM 663 O O . HIS A 1 88 ? 1.226 15.352 4.082 1 82.62 88 HIS A O 1
ATOM 669 N N . LEU A 1 89 ? 2.076 17.109 3.061 1 84.44 89 LEU A N 1
ATOM 670 C CA . LEU A 1 89 ? 2.605 16.328 1.948 1 84.44 89 LEU A CA 1
ATOM 671 C C . LEU A 1 89 ? 3.664 15.344 2.432 1 84.44 89 LEU A C 1
ATOM 673 O O . LEU A 1 89 ? 3.73 14.211 1.948 1 84.44 89 LEU A O 1
ATOM 677 N N . GLN A 1 90 ? 4.41 15.797 3.332 1 87.94 90 GLN A N 1
ATOM 678 C CA . GLN A 1 90 ? 5.434 14.922 3.896 1 87.94 90 GLN A CA 1
ATOM 679 C C . GLN A 1 90 ? 4.805 13.742 4.629 1 87.94 90 GLN A C 1
ATOM 681 O O . GLN A 1 90 ? 5.312 12.625 4.559 1 87.94 90 GLN A O 1
ATOM 686 N N . SER A 1 91 ? 3.74 13.953 5.312 1 87.5 91 SER A N 1
ATOM 687 C CA . SER A 1 91 ? 3.053 12.867 6.004 1 87.5 91 SER A CA 1
ATOM 688 C C . SER A 1 91 ? 2.457 11.875 5.012 1 87.5 91 SER A C 1
ATOM 690 O O . SER A 1 91 ? 2.498 10.664 5.242 1 87.5 91 SER A O 1
ATOM 692 N N . ILE A 1 92 ? 1.981 12.352 3.947 1 90.06 92 ILE A N 1
ATOM 693 C CA . ILE A 1 92 ? 1.397 11.5 2.916 1 90.06 92 ILE A CA 1
ATOM 694 C C . ILE A 1 92 ? 2.479 10.602 2.312 1 90.06 92 ILE A C 1
ATOM 696 O O . ILE A 1 92 ? 2.301 9.391 2.217 1 90.06 92 ILE A O 1
ATOM 700 N N . ILE A 1 93 ? 3.566 11.18 1.96 1 93.12 93 ILE A N 1
ATOM 701 C CA . ILE A 1 93 ? 4.648 10.438 1.316 1 93.12 93 ILE A CA 1
ATOM 702 C C . ILE A 1 93 ? 5.172 9.359 2.262 1 93.12 93 ILE A C 1
ATOM 704 O O . ILE A 1 93 ? 5.355 8.211 1.859 1 93.12 93 ILE A O 1
ATOM 708 N N . THR A 1 94 ? 5.371 9.734 3.502 1 93.75 94 THR A N 1
ATOM 709 C CA . THR A 1 94 ? 5.887 8.781 4.48 1 93.75 94 THR A CA 1
ATOM 710 C C . THR A 1 94 ? 4.891 7.652 4.707 1 93.75 94 THR A C 1
ATOM 712 O O . THR A 1 94 ? 5.285 6.492 4.863 1 93.75 94 THR A O 1
ATOM 715 N N . THR A 1 95 ? 3.631 7.969 4.715 1 94.69 95 THR A N 1
ATOM 716 C CA . THR A 1 95 ? 2.592 6.957 4.898 1 94.69 95 THR A CA 1
ATOM 717 C C . THR A 1 95 ? 2.545 6.008 3.703 1 94.69 95 THR A C 1
ATOM 719 O O . THR A 1 95 ? 2.355 4.801 3.871 1 94.69 95 THR A O 1
ATOM 722 N N . VAL A 1 96 ? 2.721 6.543 2.502 1 96.44 96 VAL A N 1
ATOM 723 C CA . VAL A 1 96 ? 2.758 5.719 1.299 1 96.44 96 VAL A CA 1
ATOM 724 C C . VAL A 1 96 ? 3.9 4.707 1.399 1 96.44 96 VAL A C 1
ATOM 726 O O . VAL A 1 96 ? 3.705 3.514 1.158 1 96.44 96 VAL A O 1
ATOM 729 N N . ILE A 1 97 ? 5.031 5.203 1.789 1 96.94 97 ILE A N 1
ATOM 730 C CA . ILE A 1 97 ? 6.207 4.344 1.894 1 96.94 97 ILE A CA 1
ATOM 731 C C . ILE A 1 97 ? 5.957 3.252 2.932 1 96.94 97 ILE A C 1
ATOM 733 O O . ILE A 1 97 ? 6.258 2.08 2.691 1 96.94 97 ILE A O 1
ATOM 737 N N . ALA A 1 98 ? 5.391 3.605 4.055 1 96.62 98 ALA A N 1
ATOM 738 C CA . ALA A 1 98 ? 5.094 2.631 5.102 1 96.62 98 ALA A CA 1
ATOM 739 C C . ALA A 1 98 ? 4.094 1.585 4.613 1 96.62 98 ALA A C 1
ATOM 741 O O . ALA A 1 98 ? 4.262 0.391 4.867 1 96.62 98 ALA A O 1
ATOM 742 N N . THR A 1 99 ? 3.148 1.997 3.916 1 96.75 99 THR A N 1
ATOM 743 C CA . THR A 1 99 ? 2.096 1.106 3.439 1 96.75 99 THR A CA 1
ATOM 744 C C . THR A 1 99 ? 2.625 0.178 2.35 1 96.75 99 THR A C 1
ATOM 746 O O . THR A 1 99 ? 2.32 -1.017 2.344 1 96.75 99 THR A O 1
ATOM 749 N N . VAL A 1 100 ? 3.434 0.753 1.453 1 96.31 100 VAL A N 1
ATOM 750 C CA . VAL A 1 100 ? 4.035 -0.073 0.412 1 96.31 100 VAL A CA 1
ATOM 751 C C . VAL A 1 100 ? 4.957 -1.114 1.047 1 96.31 100 VAL A C 1
ATOM 753 O O . VAL A 1 100 ? 4.941 -2.283 0.655 1 96.31 100 VAL A O 1
ATOM 756 N N . ALA A 1 101 ? 5.719 -0.69 2.004 1 96.88 101 ALA A N 1
ATOM 757 C CA . ALA A 1 101 ? 6.602 -1.629 2.693 1 96.88 101 ALA A CA 1
ATOM 758 C C . ALA A 1 101 ? 5.801 -2.768 3.326 1 96.88 101 ALA A C 1
ATOM 760 O O . ALA A 1 101 ? 6.211 -3.93 3.262 1 96.88 101 ALA A O 1
ATOM 761 N N . LEU A 1 102 ? 4.668 -2.48 3.867 1 95.38 102 LEU A N 1
ATOM 762 C CA . LEU A 1 102 ? 3.822 -3.5 4.473 1 95.38 102 LEU A CA 1
ATOM 763 C C . LEU A 1 102 ? 3.252 -4.438 3.412 1 95.38 102 LEU A C 1
ATOM 765 O O . LEU A 1 102 ? 3.1 -5.637 3.654 1 95.38 102 LEU A O 1
ATOM 769 N N . ALA A 1 103 ? 2.98 -3.859 2.242 1 93.25 103 ALA A N 1
ATOM 770 C CA . ALA A 1 103 ? 2.445 -4.664 1.146 1 93.25 103 ALA A CA 1
ATOM 771 C C . ALA A 1 103 ? 3.479 -5.672 0.649 1 93.25 103 ALA A C 1
ATOM 773 O O . ALA A 1 103 ? 3.121 -6.73 0.128 1 93.25 103 ALA A O 1
ATOM 774 N N . TYR A 1 104 ? 4.711 -5.336 0.753 1 94.75 104 TYR A N 1
ATOM 775 C CA . TYR A 1 104 ? 5.773 -6.238 0.329 1 94.75 104 TYR A CA 1
ATOM 776 C C . TYR A 1 104 ? 6.191 -7.16 1.468 1 94.75 104 TYR A C 1
ATOM 778 O O . TYR A 1 104 ? 7.09 -7.992 1.304 1 94.75 104 TYR A O 1
ATOM 786 N N . LEU A 1 105 ? 5.539 -7.023 2.656 1 93.19 105 LEU A N 1
ATOM 787 C CA . LEU A 1 105 ? 5.828 -7.848 3.824 1 93.19 105 LEU A CA 1
ATOM 788 C C . LEU A 1 105 ? 4.77 -8.93 4 1 93.19 105 LEU A C 1
ATOM 790 O O . LEU A 1 105 ? 5.098 -10.078 4.316 1 93.19 105 LEU A O 1
ATOM 794 N N . TYR A 1 106 ? 3.506 -8.461 3.777 1 89 106 TYR A N 1
ATOM 795 C CA . TYR A 1 106 ? 2.391 -9.352 4.078 1 89 106 TYR A CA 1
ATOM 796 C C . TYR A 1 106 ? 1.335 -9.297 2.98 1 89 106 TYR A C 1
ATOM 798 O O . TYR A 1 106 ? 1.096 -8.234 2.396 1 89 106 TYR A O 1
ATOM 806 N N . PRO A 1 107 ? 0.734 -10.484 2.736 1 91.06 107 PRO A N 1
ATOM 807 C CA . PRO A 1 107 ? 0.938 -11.844 3.242 1 91.06 107 PRO A CA 1
ATOM 808 C C . PRO A 1 107 ? 2.1 -12.562 2.557 1 91.06 107 PRO A C 1
ATOM 810 O O . PRO A 1 107 ? 2.545 -12.141 1.487 1 91.06 107 PRO A O 1
ATOM 813 N N . GLU A 1 108 ? 2.541 -13.594 3.125 1 93.06 108 GLU A N 1
ATOM 814 C CA . GLU A 1 108 ? 3.705 -14.336 2.641 1 93.06 108 GLU A CA 1
ATOM 815 C C . GLU A 1 108 ? 3.461 -14.891 1.24 1 93.06 108 GLU A C 1
ATOM 817 O O . GLU A 1 108 ? 4.387 -14.961 0.426 1 93.06 108 GLU A O 1
ATOM 822 N N . SER A 1 109 ? 2.262 -15.258 0.963 1 93.12 109 SER A N 1
ATOM 823 C CA . SER A 1 109 ? 1.926 -15.836 -0.333 1 93.12 109 SER A CA 1
ATOM 824 C C . SER A 1 109 ? 2.145 -14.836 -1.46 1 93.12 109 SER A C 1
ATOM 826 O O . SER A 1 109 ? 2.643 -15.195 -2.529 1 93.12 109 SER A O 1
ATOM 828 N N . ILE A 1 110 ? 1.822 -13.625 -1.142 1 93.75 110 ILE A N 1
ATOM 829 C CA . ILE A 1 110 ? 1.96 -12.594 -2.166 1 93.75 110 ILE A CA 1
ATOM 830 C C . ILE A 1 110 ? 3.432 -12.227 -2.33 1 93.75 110 ILE A C 1
ATOM 832 O O . ILE A 1 110 ? 3.893 -11.961 -3.441 1 93.75 110 ILE A O 1
ATOM 836 N N . THR A 1 111 ? 4.176 -12.219 -1.257 1 95.25 111 THR A N 1
ATOM 837 C CA . THR A 1 111 ? 5.613 -11.969 -1.334 1 95.25 111 THR A CA 1
ATOM 838 C C . THR A 1 111 ? 6.297 -13.039 -2.182 1 95.25 111 THR A C 1
ATOM 840 O O . THR A 1 111 ? 7.18 -12.727 -2.984 1 95.25 111 THR A O 1
ATOM 843 N N . THR A 1 112 ? 5.844 -14.242 -1.978 1 95.75 112 THR A N 1
ATOM 844 C CA . THR A 1 112 ? 6.398 -15.336 -2.77 1 95.75 112 THR A CA 1
ATOM 845 C C . THR A 1 112 ? 6.062 -15.156 -4.246 1 95.75 112 THR A C 1
ATOM 847 O O . THR A 1 112 ? 6.898 -15.414 -5.117 1 95.75 112 THR A O 1
ATOM 850 N N . CYS A 1 113 ? 4.863 -14.719 -4.441 1 95 113 CYS A N 1
ATOM 851 C CA . CYS A 1 113 ? 4.461 -14.453 -5.82 1 95 113 CYS A CA 1
ATOM 852 C C . CYS A 1 113 ? 5.332 -13.375 -6.449 1 95 113 CYS A C 1
ATOM 854 O O . CYS A 1 113 ? 5.719 -13.484 -7.613 1 95 113 CYS A O 1
ATOM 856 N N . ARG A 1 114 ? 5.625 -12.336 -5.758 1 95.56 114 ARG A N 1
ATOM 857 C CA . ARG A 1 114 ? 6.484 -11.273 -6.254 1 95.56 114 ARG A CA 1
ATOM 858 C C . ARG A 1 114 ? 7.887 -11.789 -6.551 1 95.56 114 ARG A C 1
ATOM 860 O O . ARG A 1 114 ? 8.477 -11.445 -7.574 1 95.56 114 ARG A O 1
ATOM 867 N N . LEU A 1 115 ? 8.406 -12.617 -5.688 1 97.25 115 LEU A N 1
ATOM 868 C CA . LEU A 1 115 ? 9.727 -13.195 -5.867 1 97.25 115 LEU A CA 1
ATOM 869 C C . LEU A 1 115 ? 9.766 -14.109 -7.086 1 97.25 115 LEU A C 1
ATOM 871 O O . LEU A 1 115 ? 10.727 -14.086 -7.859 1 97.25 115 LEU A O 1
ATOM 875 N N . GLU A 1 116 ? 8.719 -14.867 -7.215 1 96.38 116 GLU A N 1
ATOM 876 C CA . GLU A 1 116 ? 8.625 -15.766 -8.367 1 96.38 116 GLU A CA 1
ATOM 877 C C . GLU A 1 116 ? 8.586 -14.977 -9.672 1 96.38 116 GLU A C 1
ATOM 879 O O . GLU A 1 116 ? 9.227 -15.367 -10.656 1 96.38 116 GLU A O 1
ATOM 884 N N . GLN A 1 117 ? 7.863 -13.938 -9.602 1 94.5 117 GLN A N 1
ATOM 885 C CA . GLN A 1 117 ? 7.77 -13.117 -10.805 1 94.5 117 GLN A CA 1
ATOM 886 C C . GLN A 1 117 ? 9.125 -12.508 -11.156 1 94.5 117 GLN A C 1
ATOM 888 O O . GLN A 1 117 ? 9.484 -12.422 -12.336 1 94.5 117 GLN A O 1
ATOM 893 N N . GLU A 1 118 ? 9.844 -12.078 -10.195 1 95.38 118 GLU A N 1
ATOM 894 C CA . GLU A 1 118 ? 11.172 -11.516 -10.43 1 95.38 118 GLU A CA 1
ATOM 895 C C . GLU A 1 118 ? 12.125 -12.57 -10.977 1 95.38 118 GLU A C 1
ATOM 897 O O . GLU A 1 118 ? 12.844 -12.328 -11.945 1 95.38 118 GLU A O 1
ATOM 902 N N . TRP A 1 119 ? 12.094 -13.719 -10.383 1 96.69 119 TRP A N 1
ATOM 903 C CA . TRP A 1 119 ? 12.938 -14.828 -10.836 1 96.69 119 TRP A CA 1
ATOM 904 C C . TRP A 1 119 ? 12.609 -15.203 -12.273 1 96.69 119 TRP A C 1
ATOM 906 O O . TRP A 1 119 ? 13.516 -15.391 -13.094 1 96.69 119 TRP A O 1
ATOM 916 N N . GLN A 1 120 ? 11.312 -15.297 -12.531 1 94.75 120 GLN A N 1
ATOM 917 C CA . GLN A 1 120 ? 10.844 -15.648 -13.867 1 94.75 120 GLN A CA 1
ATOM 918 C C . GLN A 1 120 ? 11.273 -14.594 -14.891 1 94.75 120 GLN A C 1
ATOM 920 O O . GLN A 1 120 ? 11.594 -14.93 -16.031 1 94.75 120 GLN A O 1
ATOM 925 N N . SER A 1 121 ? 11.25 -13.383 -14.5 1 94.62 121 SER A N 1
ATOM 926 C CA . SER A 1 121 ? 11.664 -12.312 -15.406 1 94.62 121 SER A CA 1
ATOM 927 C C . SER A 1 121 ? 13.141 -12.438 -15.773 1 94.62 121 SER A C 1
ATOM 929 O O . SER A 1 121 ? 13.508 -12.25 -16.938 1 94.62 121 SER A O 1
ATOM 931 N N . TYR A 1 122 ? 13.961 -12.766 -14.805 1 95.62 122 TYR A N 1
ATOM 932 C CA . TYR A 1 122 ? 15.383 -12.977 -15.07 1 95.62 122 TYR A CA 1
ATOM 933 C C . TYR A 1 122 ? 15.594 -14.164 -15.992 1 95.62 122 TYR A C 1
ATOM 935 O O . TYR A 1 122 ? 16.406 -14.109 -16.906 1 95.62 122 TYR A O 1
ATOM 943 N N . PHE A 1 123 ? 14.883 -15.234 -15.758 1 95.06 123 PHE A N 1
ATOM 944 C CA . PHE A 1 123 ? 15.016 -16.453 -16.531 1 95.06 123 PHE A CA 1
ATOM 945 C C . PHE A 1 123 ? 14.57 -16.234 -17.969 1 95.06 123 PHE A C 1
ATOM 947 O O . PHE A 1 123 ? 15.266 -16.641 -18.906 1 95.06 123 PHE A O 1
ATOM 954 N N . ARG A 1 124 ? 13.461 -15.562 -18.094 1 94.12 124 ARG A N 1
ATOM 955 C CA . ARG A 1 124 ? 12.938 -15.305 -19.438 1 94.12 124 ARG A CA 1
ATOM 956 C C . ARG A 1 124 ? 13.875 -14.398 -20.234 1 94.12 124 ARG A C 1
ATOM 958 O O . ARG A 1 124 ? 14.016 -14.562 -21.453 1 94.12 124 ARG A O 1
ATOM 965 N N . ALA A 1 125 ? 14.453 -13.445 -19.562 1 94.44 125 ALA A N 1
ATOM 966 C CA . ALA A 1 125 ? 15.383 -12.523 -20.203 1 94.44 125 ALA A CA 1
ATOM 967 C C . ALA A 1 125 ? 16.766 -13.148 -20.359 1 94.44 125 ALA A C 1
ATOM 969 O O . ALA A 1 125 ? 17.656 -12.547 -20.938 1 94.44 125 ALA A O 1
ATOM 970 N N . LYS A 1 126 ? 16.938 -14.344 -19.812 1 92.12 126 LYS A N 1
ATOM 971 C CA . LYS A 1 126 ? 18.219 -15.062 -19.844 1 92.12 126 LYS A CA 1
ATOM 972 C C . LYS A 1 126 ? 19.312 -14.242 -19.188 1 92.12 126 LYS A C 1
ATOM 974 O O . LYS A 1 126 ? 20.453 -14.219 -19.672 1 92.12 126 LYS A O 1
ATOM 979 N N . ASP A 1 127 ? 18.844 -13.492 -18.25 1 92.81 127 ASP A N 1
ATOM 980 C CA . ASP A 1 127 ? 19.797 -12.75 -17.438 1 92.81 127 ASP A CA 1
ATOM 981 C C . ASP A 1 127 ? 20.344 -13.609 -16.312 1 92.81 127 ASP A C 1
ATOM 983 O O . ASP A 1 127 ? 19.688 -13.781 -15.281 1 92.81 127 ASP A O 1
ATOM 987 N N . ALA A 1 128 ? 21.578 -14 -16.359 1 93.25 128 ALA A N 1
ATOM 988 C CA . ALA A 1 128 ? 22.156 -14.961 -15.422 1 93.25 128 ALA A CA 1
ATOM 989 C C . ALA A 1 128 ? 22.734 -14.266 -14.195 1 93.25 128 ALA A C 1
ATOM 991 O O . ALA A 1 128 ? 22.875 -14.875 -13.141 1 93.25 128 ALA A O 1
ATOM 992 N N . GLN A 1 129 ? 23.062 -13.062 -14.367 1 94.69 129 GLN A N 1
ATOM 993 C CA . GLN A 1 129 ? 23.828 -12.367 -13.336 1 94.69 129 GLN A CA 1
ATOM 994 C C . GLN A 1 129 ? 23.062 -12.32 -12.023 1 94.69 129 GLN A C 1
ATOM 996 O O . GLN A 1 129 ? 23.578 -12.734 -10.984 1 94.69 129 GLN A O 1
ATOM 1001 N N . PRO A 1 130 ? 21.828 -11.852 -12.039 1 96.31 130 PRO A N 1
ATOM 1002 C CA . PRO A 1 130 ? 21.125 -11.812 -10.75 1 96.31 130 PRO A CA 1
ATOM 1003 C C . PRO A 1 130 ? 20.922 -13.195 -10.141 1 96.31 130 PRO A C 1
ATOM 1005 O O . PRO A 1 130 ? 21.094 -13.375 -8.938 1 96.31 130 PRO A O 1
ATOM 1008 N N . ILE A 1 131 ? 20.547 -14.164 -10.914 1 96.06 131 ILE A N 1
ATOM 1009 C CA . ILE A 1 131 ? 20.297 -15.516 -10.414 1 96.06 131 ILE A CA 1
ATOM 1010 C C . ILE A 1 131 ? 21.578 -16.109 -9.852 1 96.06 131 ILE A C 1
ATOM 1012 O O . ILE A 1 131 ? 21.578 -16.703 -8.773 1 96.06 131 ILE A O 1
ATOM 1016 N N . ARG A 1 132 ? 22.672 -15.938 -10.602 1 94.56 132 ARG A N 1
ATOM 1017 C CA . ARG A 1 132 ? 23.969 -16.422 -10.133 1 94.56 132 ARG A CA 1
ATOM 1018 C C . ARG A 1 132 ? 24.359 -15.75 -8.82 1 94.56 132 ARG A C 1
ATOM 1020 O O . ARG A 1 132 ? 24.844 -16.422 -7.895 1 94.56 132 ARG A O 1
ATOM 1027 N N . ALA A 1 133 ? 24.141 -14.5 -8.734 1 95.81 133 ALA A N 1
ATOM 1028 C CA . ALA A 1 133 ? 24.484 -13.742 -7.535 1 95.81 133 ALA A CA 1
ATOM 1029 C C . ALA A 1 133 ? 23.688 -14.242 -6.328 1 95.81 133 ALA A C 1
ATOM 1031 O O . ALA A 1 133 ? 24.234 -14.391 -5.234 1 95.81 133 ALA A O 1
ATOM 1032 N N . ILE A 1 134 ? 22.406 -14.469 -6.52 1 96.81 134 ILE A N 1
ATOM 1033 C CA . ILE A 1 134 ? 21.547 -14.953 -5.441 1 96.81 134 ILE A CA 1
ATOM 1034 C C . ILE A 1 134 ? 21.984 -16.344 -5.023 1 96.81 134 ILE A C 1
ATOM 1036 O O . ILE A 1 134 ? 22.125 -16.641 -3.832 1 96.81 134 ILE A O 1
ATOM 1040 N N . GLN A 1 135 ? 22.219 -17.219 -6.023 1 96.38 135 GLN A N 1
ATOM 1041 C CA . GLN A 1 135 ? 22.625 -18.578 -5.738 1 96.38 135 GLN A CA 1
ATOM 1042 C C . GLN A 1 135 ? 23.953 -18.625 -4.996 1 96.38 135 GLN A C 1
ATOM 1044 O O . GLN A 1 135 ? 24.125 -19.391 -4.055 1 96.38 135 GLN A O 1
ATOM 1049 N N . ASP A 1 136 ? 24.859 -17.75 -5.375 1 94.88 136 ASP A N 1
ATOM 1050 C CA . ASP A 1 136 ? 26.172 -17.703 -4.738 1 94.88 136 ASP A CA 1
ATOM 1051 C C . ASP A 1 136 ? 26.062 -17.125 -3.324 1 94.88 136 ASP A C 1
ATOM 1053 O O . ASP A 1 136 ? 26.734 -17.609 -2.404 1 94.88 136 ASP A O 1
ATOM 1057 N N . GLU A 1 137 ? 25.234 -16.156 -3.186 1 96.19 137 GLU A N 1
ATOM 1058 C CA . GLU A 1 137 ? 25.094 -15.492 -1.894 1 96.19 137 GLU A CA 1
ATOM 1059 C C . GLU A 1 137 ? 24.516 -16.438 -0.843 1 96.19 137 GLU A C 1
ATOM 1061 O O . GLU A 1 137 ? 25 -16.469 0.293 1 96.19 137 GLU A O 1
ATOM 1066 N N . PHE A 1 138 ? 23.547 -17.25 -1.223 1 97.19 138 PHE A N 1
ATOM 1067 C CA . PHE A 1 138 ? 22.828 -18.062 -0.245 1 97.19 138 PHE A CA 1
ATOM 1068 C C . PHE A 1 138 ? 23.219 -19.531 -0.365 1 97.19 138 PHE A C 1
ATOM 1070 O O . PHE A 1 138 ? 22.672 -20.375 0.337 1 97.19 138 PHE A O 1
ATOM 1077 N N . ARG A 1 139 ? 24.125 -19.797 -1.31 1 95.88 139 ARG A N 1
ATOM 1078 C CA . ARG A 1 139 ? 24.531 -21.172 -1.533 1 95.88 139 ARG A CA 1
ATOM 1079 C C . ARG A 1 139 ? 23.312 -22.078 -1.747 1 95.88 139 ARG A C 1
ATOM 1081 O O . ARG A 1 139 ? 23.156 -23.078 -1.05 1 95.88 139 ARG A O 1
ATOM 1088 N N . CYS A 1 140 ? 22.562 -21.734 -2.666 1 96.94 140 CYS A N 1
ATOM 1089 C CA . CYS A 1 140 ? 21.328 -22.422 -3.02 1 96.94 140 CYS A CA 1
ATOM 1090 C C . CYS A 1 140 ? 21.219 -22.594 -4.531 1 96.94 140 CYS A C 1
ATOM 1092 O O . CYS A 1 140 ? 22 -22.016 -5.285 1 96.94 140 CYS A O 1
ATOM 1094 N N . CYS A 1 141 ? 20.281 -23.453 -4.957 1 95.81 141 CYS A N 1
ATOM 1095 C CA . CYS A 1 141 ? 20.031 -23.688 -6.375 1 95.81 141 CYS A CA 1
ATOM 1096 C C . CYS A 1 141 ? 18.547 -23.609 -6.695 1 95.81 141 CYS A C 1
ATOM 1098 O O . CYS A 1 141 ? 17.719 -24.141 -5.953 1 95.81 141 CYS A O 1
ATOM 1100 N N . GLY A 1 142 ? 18.281 -22.906 -7.719 1 96 142 GLY A N 1
ATOM 1101 C CA . GLY A 1 142 ? 16.906 -22.891 -8.172 1 96 142 GLY A CA 1
ATOM 1102 C C . GLY A 1 142 ? 15.992 -22.078 -7.273 1 96 142 GLY A C 1
ATOM 1103 O O . GLY A 1 142 ? 16.406 -21.625 -6.207 1 96 142 GLY A O 1
ATOM 1104 N N . PHE A 1 143 ? 14.742 -21.812 -7.711 1 96.38 143 PHE A N 1
ATOM 1105 C CA . PHE A 1 143 ? 13.812 -20.969 -6.961 1 96.38 143 PHE A CA 1
ATOM 1106 C C . PHE A 1 143 ? 13.023 -21.797 -5.953 1 96.38 143 PHE A C 1
ATOM 1108 O O . PHE A 1 143 ? 13.359 -21.812 -4.766 1 96.38 143 PHE A O 1
ATOM 1115 N N . ARG A 1 144 ? 12.039 -22.641 -6.367 1 95.81 144 ARG A N 1
ATOM 1116 C CA . ARG A 1 144 ? 11.219 -23.453 -5.473 1 95.81 144 ARG A CA 1
ATOM 1117 C C . ARG A 1 144 ? 11.891 -24.797 -5.18 1 95.81 144 ARG A C 1
ATOM 1119 O O . ARG A 1 144 ? 11.812 -25.297 -4.059 1 95.81 144 ARG A O 1
ATOM 1126 N N . SER A 1 145 ? 12.438 -25.328 -6.309 1 94.62 145 SER A N 1
ATOM 1127 C CA . SER A 1 145 ? 13.242 -26.547 -6.195 1 94.62 145 SER A CA 1
ATOM 1128 C C . SER A 1 145 ? 14.656 -26.328 -6.715 1 94.62 145 SER A C 1
ATOM 1130 O O . SER A 1 145 ? 14.938 -25.312 -7.348 1 94.62 145 SER A O 1
ATOM 1132 N N . ILE A 1 146 ? 15.5 -27.25 -6.512 1 93.69 146 ILE A N 1
ATOM 1133 C CA . ILE A 1 146 ? 16.906 -27.109 -6.871 1 93.69 146 ILE A CA 1
ATOM 1134 C C . ILE A 1 146 ? 17.047 -27.125 -8.391 1 93.69 146 ILE A C 1
ATOM 1136 O O . ILE A 1 146 ? 18.062 -26.641 -8.922 1 93.69 146 ILE A O 1
ATOM 1140 N N . HIS A 1 147 ? 16.016 -27.5 -9.086 1 92.44 147 HIS A N 1
ATOM 1141 C CA . HIS A 1 147 ? 16.109 -27.578 -10.539 1 92.44 147 HIS A CA 1
ATOM 1142 C C . HIS A 1 147 ? 15.25 -26.516 -11.211 1 92.44 147 HIS A C 1
ATOM 1144 O O . HIS A 1 147 ? 15.273 -26.375 -12.438 1 92.44 147 HIS A O 1
ATOM 1150 N N . ASP A 1 148 ? 14.57 -25.812 -10.281 1 93.44 148 ASP A N 1
ATOM 1151 C CA . ASP A 1 148 ? 13.625 -24.828 -10.797 1 93.44 148 ASP A CA 1
ATOM 1152 C C . ASP A 1 148 ? 14.344 -23.578 -11.297 1 93.44 148 ASP A C 1
ATOM 1154 O O . ASP A 1 148 ? 14.609 -22.656 -10.531 1 93.44 148 ASP A O 1
ATOM 1158 N N . ARG A 1 149 ? 14.555 -23.5 -12.578 1 94.38 149 ARG A N 1
ATOM 1159 C CA . ARG A 1 149 ? 15.156 -22.344 -13.234 1 94.38 149 ARG A CA 1
ATOM 1160 C C . ARG A 1 149 ? 16.484 -21.969 -12.578 1 94.38 149 ARG A C 1
ATOM 1162 O O . ARG A 1 149 ? 16.719 -20.797 -12.289 1 94.38 149 ARG A O 1
ATOM 1169 N N . ALA A 1 150 ? 17.234 -22.984 -12.336 1 93.75 150 ALA A N 1
ATOM 1170 C CA . ALA A 1 150 ? 18.547 -22.797 -11.711 1 93.75 150 ALA A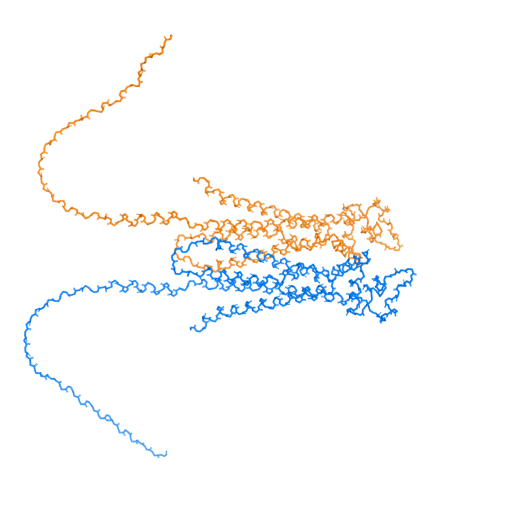 CA 1
ATOM 1171 C C . ALA A 1 150 ? 19.609 -22.453 -12.75 1 93.75 150 ALA A C 1
ATOM 1173 O O . ALA A 1 150 ? 19.484 -22.828 -13.914 1 93.75 150 ALA A O 1
ATOM 1174 N N . TRP A 1 151 ? 20.625 -21.672 -12.266 1 91.81 151 TRP A N 1
ATOM 1175 C CA . TRP A 1 151 ? 21.797 -21.422 -13.094 1 91.81 151 TRP A CA 1
ATOM 1176 C C . TRP A 1 151 ? 22.906 -22.422 -12.781 1 91.81 151 TRP A C 1
ATOM 1178 O O . TRP A 1 151 ? 23.188 -22.719 -11.617 1 91.81 151 TRP A O 1
ATOM 1188 N N . PRO A 1 152 ? 23.562 -22.875 -13.781 1 91.81 152 PRO A N 1
ATOM 1189 C CA . PRO A 1 152 ? 23.453 -22.578 -15.211 1 91.81 152 PRO A CA 1
ATOM 1190 C C . PRO A 1 152 ? 22.156 -23.078 -15.828 1 91.81 152 PRO A C 1
ATOM 1192 O O . PRO A 1 152 ? 21.656 -24.141 -15.43 1 91.81 152 PRO A O 1
ATOM 1195 N N . PHE A 1 153 ? 21.672 -22.359 -16.781 1 89.88 153 PHE A N 1
ATOM 1196 C CA . PHE A 1 153 ? 20.391 -22.672 -17.422 1 89.88 153 PHE A CA 1
ATOM 1197 C C . PHE A 1 153 ? 20.5 -23.938 -18.281 1 89.88 153 PHE A C 1
ATOM 1199 O O . PHE A 1 153 ? 21.547 -24.188 -18.875 1 89.88 153 PHE A O 1
ATOM 1206 N N . LYS A 1 154 ? 19.438 -24.531 -18.281 1 83.38 154 LYS A N 1
ATOM 1207 C CA . LYS A 1 154 ? 19.406 -25.766 -19.078 1 83.38 154 LYS A CA 1
ATOM 1208 C C . LYS A 1 154 ? 19.609 -25.453 -20.562 1 83.38 154 LYS A C 1
ATOM 1210 O O . LYS A 1 154 ? 18.984 -24.547 -21.109 1 83.38 154 LYS A O 1
ATOM 1215 N N . ASP A 1 155 ? 20.578 -26.078 -21.047 1 81.81 155 ASP A N 1
ATOM 1216 C CA . ASP A 1 155 ? 20.844 -26.016 -22.484 1 81.81 155 ASP A CA 1
ATOM 1217 C C . ASP A 1 155 ? 21.172 -27.391 -23.047 1 81.81 155 ASP A C 1
ATOM 1219 O O . ASP A 1 155 ? 20.938 -28.406 -22.391 1 81.81 155 ASP A O 1
ATOM 1223 N N . LYS A 1 156 ? 21.5 -27.531 -24.281 1 85.06 156 LYS A N 1
ATOM 1224 C CA . LYS A 1 156 ? 21.812 -28.781 -24.953 1 85.06 156 LYS A CA 1
ATOM 1225 C C . LYS A 1 156 ? 22.953 -29.516 -24.266 1 85.06 156 LYS A C 1
ATOM 1227 O O . LYS A 1 156 ? 22.969 -30.75 -24.219 1 85.06 156 LYS A O 1
ATOM 1232 N N . THR A 1 157 ? 23.797 -28.875 -23.562 1 82.38 157 THR A N 1
ATOM 1233 C CA . THR A 1 157 ? 25 -29.453 -22.969 1 82.38 157 THR A CA 1
ATOM 1234 C C . THR A 1 157 ? 24.891 -29.469 -21.438 1 82.38 157 THR A C 1
ATOM 1236 O O . THR A 1 157 ? 25.641 -30.188 -20.766 1 82.38 157 THR A O 1
ATOM 1239 N N . THR A 1 158 ? 24 -28.641 -21.016 1 79.81 158 THR A N 1
ATOM 1240 C CA . THR A 1 158 ? 23.859 -28.484 -19.562 1 79.81 158 THR A CA 1
ATOM 1241 C C . THR A 1 158 ? 22.531 -29.031 -19.078 1 79.81 158 THR A C 1
ATOM 1243 O O . THR A 1 158 ? 21.469 -28.641 -19.578 1 79.81 158 THR A O 1
ATOM 1246 N N . GLY A 1 159 ? 22.594 -30.078 -18.125 1 83.31 159 GLY A N 1
ATOM 1247 C CA . GLY A 1 159 ? 21.391 -30.703 -17.594 1 83.31 159 GLY A CA 1
ATOM 1248 C C . GLY A 1 159 ? 20.688 -29.844 -16.547 1 83.31 159 GLY A C 1
ATOM 1249 O O . GLY A 1 159 ? 21.188 -28.781 -16.172 1 83.31 159 GLY A O 1
ATOM 1250 N N . ASP A 1 160 ? 19.547 -30.297 -16.094 1 83.62 160 ASP A N 1
ATOM 1251 C CA . ASP A 1 160 ? 18.734 -29.609 -15.102 1 83.62 160 ASP A CA 1
ATOM 1252 C C . ASP A 1 160 ? 19.391 -29.672 -13.719 1 83.62 160 ASP A C 1
ATOM 1254 O O . ASP A 1 160 ? 19.031 -28.906 -12.82 1 83.62 160 ASP A O 1
ATOM 1258 N N . ASP A 1 161 ? 20.391 -30.516 -13.57 1 88.12 161 ASP A N 1
ATOM 1259 C CA . ASP A 1 161 ? 21.062 -30.688 -12.289 1 88.12 161 ASP A CA 1
ATOM 1260 C C . ASP A 1 161 ? 22.438 -30 -12.289 1 88.12 161 ASP A C 1
ATOM 1262 O O . ASP A 1 161 ? 23.281 -30.297 -11.445 1 88.12 161 ASP A O 1
ATOM 1266 N N . ALA A 1 162 ? 22.641 -29.172 -13.188 1 89.94 162 ALA A N 1
ATOM 1267 C CA . ALA A 1 162 ? 23.953 -28.562 -13.367 1 89.94 162 ALA A CA 1
ATOM 1268 C C . ALA A 1 162 ? 24.359 -27.781 -12.117 1 89.94 162 ALA A C 1
ATOM 1270 O O . ALA A 1 162 ? 25.531 -27.828 -11.719 1 89.94 162 ALA A O 1
ATOM 1271 N N . CYS A 1 163 ? 23.438 -27.078 -11.539 1 92.44 163 CYS A N 1
ATOM 1272 C CA . CYS A 1 163 ? 23.734 -26.297 -10.344 1 92.44 163 CYS A CA 1
ATOM 1273 C C . CYS A 1 163 ? 24.188 -27.203 -9.203 1 92.44 163 CYS A C 1
ATOM 1275 O O . CYS A 1 163 ? 25.203 -26.922 -8.547 1 92.44 163 CYS A O 1
ATOM 1277 N N . GLU A 1 164 ? 23.516 -28.312 -8.984 1 91 164 GLU A N 1
ATOM 1278 C CA . GLU A 1 164 ? 23.828 -29.25 -7.91 1 91 164 GLU A CA 1
ATOM 1279 C C . GLU A 1 164 ? 25.172 -29.938 -8.148 1 91 164 GLU A C 1
ATOM 1281 O O . GLU A 1 164 ? 25.953 -30.141 -7.215 1 91 164 GLU A O 1
ATOM 1286 N N . VAL A 1 165 ? 25.391 -30.266 -9.352 1 90.25 165 VAL A N 1
ATOM 1287 C CA . VAL A 1 165 ? 26.625 -30.969 -9.711 1 90.25 165 VAL A CA 1
ATOM 1288 C C . VAL A 1 165 ? 27.812 -30.031 -9.586 1 90.25 165 VAL A C 1
ATOM 1290 O O . VAL A 1 165 ? 28.875 -30.422 -9.102 1 90.25 165 VAL A O 1
ATOM 1293 N N . GLN A 1 166 ? 27.656 -28.828 -9.969 1 90.94 166 GLN A N 1
ATOM 1294 C CA . GLN A 1 166 ? 28.766 -27.891 -10.008 1 90.94 166 GLN A CA 1
ATOM 1295 C C . GLN A 1 166 ? 29.062 -27.328 -8.617 1 90.94 166 GLN A C 1
ATOM 1297 O O . GLN A 1 166 ? 30.234 -27.156 -8.242 1 90.94 166 GLN A O 1
ATOM 1302 N N . PHE A 1 167 ? 28 -27.062 -7.879 1 92.19 167 PHE A N 1
ATOM 1303 C CA . PHE A 1 167 ? 28.219 -26.328 -6.637 1 92.19 167 PHE A CA 1
ATOM 1304 C C . PHE A 1 167 ? 27.859 -27.188 -5.43 1 92.19 167 PHE A C 1
ATOM 1306 O O . PHE A 1 167 ? 28.219 -26.844 -4.297 1 92.19 167 PHE A O 1
ATOM 1313 N N . ASN A 1 168 ? 27.141 -28.25 -5.566 1 91.31 168 ASN A N 1
ATOM 1314 C CA . ASN A 1 168 ? 26.75 -29.188 -4.516 1 91.31 168 ASN A CA 1
ATOM 1315 C C . ASN A 1 168 ? 25.844 -28.531 -3.477 1 91.31 168 ASN A C 1
ATOM 1317 O O . ASN A 1 168 ? 26.016 -28.734 -2.275 1 91.31 168 ASN A O 1
ATOM 1321 N N . TYR A 1 169 ? 25.016 -27.625 -4.035 1 90.88 169 TYR A N 1
ATOM 1322 C CA . TYR A 1 169 ? 24.016 -27.016 -3.156 1 90.88 169 TYR A CA 1
ATOM 1323 C C . TYR A 1 169 ? 22.75 -27.875 -3.098 1 90.88 169 TYR A C 1
ATOM 1325 O O . TYR A 1 169 ? 22.266 -28.328 -4.129 1 90.88 169 TYR A O 1
ATOM 1333 N N . GLY A 1 170 ? 22.172 -28.062 -1.954 1 89.94 170 GLY A N 1
ATOM 1334 C CA . GLY A 1 170 ? 21.031 -28.953 -1.795 1 89.94 170 GLY A CA 1
ATOM 1335 C C . GLY A 1 170 ? 19.766 -28.25 -1.352 1 89.94 170 GLY A C 1
ATOM 1336 O O . GLY A 1 170 ? 18.797 -28.906 -0.946 1 89.94 170 GLY A O 1
ATOM 1337 N N . THR A 1 171 ? 19.844 -26.922 -1.376 1 94.69 171 THR A N 1
ATOM 1338 C CA . THR A 1 171 ? 18.656 -26.203 -0.923 1 94.69 171 THR A CA 1
ATOM 1339 C C . THR A 1 171 ? 18.219 -25.172 -1.969 1 94.69 171 THR A C 1
ATOM 1341 O O . THR A 1 171 ? 19.016 -24.734 -2.797 1 94.69 171 THR A O 1
ATOM 1344 N N . SER A 1 172 ? 16.938 -24.906 -2.008 1 96.62 172 SER A N 1
ATOM 1345 C CA . SER A 1 172 ? 16.406 -23.906 -2.934 1 96.62 172 SER A CA 1
ATOM 1346 C C . SER A 1 172 ? 16.594 -22.5 -2.398 1 96.62 172 SER A C 1
ATOM 1348 O O . SER A 1 172 ? 16.797 -22.297 -1.198 1 96.62 172 SER A O 1
ATOM 1350 N N . CYS A 1 173 ? 16.469 -21.531 -3.248 1 97.81 173 CYS A N 1
ATOM 1351 C CA . CYS A 1 173 ? 16.812 -20.156 -2.918 1 97.81 173 CYS A CA 1
ATOM 1352 C C . CYS A 1 173 ? 15.578 -19.406 -2.402 1 97.81 173 CYS A C 1
ATOM 1354 O O . CYS A 1 173 ? 15.703 -18.312 -1.86 1 97.81 173 CYS A O 1
ATOM 1356 N N . LEU A 1 174 ? 14.398 -19.953 -2.43 1 97.81 174 LEU A N 1
ATOM 1357 C CA . LEU A 1 174 ? 13.164 -19.25 -2.123 1 97.81 174 LEU A CA 1
ATOM 1358 C C . LEU A 1 174 ? 13.148 -18.781 -0.673 1 97.81 174 LEU A C 1
ATOM 1360 O O . LEU A 1 174 ? 12.906 -17.594 -0.399 1 97.81 174 LEU A O 1
ATOM 1364 N N . VAL A 1 175 ? 13.422 -19.625 0.245 1 96.75 175 VAL A N 1
ATOM 1365 C CA . VAL A 1 175 ? 13.25 -19.344 1.667 1 96.75 175 VAL A CA 1
ATOM 1366 C C . VAL A 1 175 ? 14.258 -18.281 2.107 1 96.75 175 VAL A C 1
ATOM 1368 O O . VAL A 1 175 ? 13.875 -17.25 2.666 1 96.75 175 VAL A O 1
ATOM 1371 N N . PRO A 1 176 ? 15.531 -18.438 1.845 1 97.25 176 PRO A N 1
ATOM 1372 C CA . PRO A 1 176 ? 16.469 -17.406 2.285 1 97.25 176 PRO A CA 1
ATOM 1373 C C . PRO A 1 176 ? 16.25 -16.078 1.564 1 97.25 176 PRO A C 1
ATOM 1375 O O . PRO A 1 176 ? 16.422 -15.008 2.162 1 97.25 176 PRO A O 1
ATOM 1378 N N . TRP A 1 177 ? 15.992 -16.109 0.307 1 97.44 177 TRP A N 1
ATOM 1379 C CA . TRP A 1 177 ? 15.719 -14.898 -0.45 1 97.44 177 TRP A CA 1
ATOM 1380 C C . TRP A 1 177 ? 14.492 -14.18 0.096 1 97.44 177 TRP A C 1
ATOM 1382 O O . TRP A 1 177 ? 14.484 -12.953 0.221 1 97.44 177 TRP A O 1
ATOM 1392 N N . ARG A 1 178 ? 13.469 -14.875 0.471 1 97.38 178 ARG A N 1
ATOM 1393 C CA . ARG A 1 178 ? 12.258 -14.312 1.061 1 97.38 178 ARG A CA 1
ATOM 1394 C C . ARG A 1 178 ? 12.555 -13.672 2.414 1 97.38 178 ARG A C 1
ATOM 1396 O O . ARG A 1 178 ? 12.047 -12.594 2.721 1 97.38 178 ARG A O 1
ATOM 1403 N N . GLN A 1 179 ? 13.312 -14.359 3.152 1 96.69 179 GLN A N 1
ATOM 1404 C CA . GLN A 1 179 ? 13.664 -13.828 4.465 1 96.69 179 GLN A CA 1
ATOM 1405 C C . GLN A 1 179 ? 14.383 -12.484 4.344 1 96.69 179 GLN A C 1
ATOM 1407 O O . GLN A 1 179 ? 14.141 -11.57 5.129 1 96.69 179 GLN A O 1
ATOM 1412 N N . GLN A 1 180 ? 15.234 -12.398 3.361 1 97.31 180 GLN A N 1
ATOM 1413 C CA . GLN A 1 180 ? 15.938 -11.133 3.148 1 97.31 180 GLN A CA 1
ATOM 1414 C C . GLN A 1 180 ? 14.984 -10.047 2.662 1 97.31 180 GLN A C 1
ATOM 1416 O O . GLN A 1 180 ? 15.102 -8.891 3.064 1 97.31 180 GLN A O 1
ATOM 1421 N N . GLN A 1 181 ? 14.086 -10.438 1.813 1 97.44 181 GLN A N 1
ATOM 1422 C CA . GLN A 1 181 ? 13.078 -9.492 1.353 1 97.44 181 GLN A CA 1
ATOM 1423 C C . GLN A 1 181 ? 12.25 -8.953 2.52 1 97.44 181 GLN A C 1
ATOM 1425 O O . GLN A 1 181 ? 12 -7.746 2.604 1 97.44 181 GLN A O 1
ATOM 1430 N N . GLN A 1 182 ? 11.828 -9.852 3.41 1 97.19 182 GLN A N 1
ATOM 1431 C CA . GLN A 1 182 ? 11.039 -9.453 4.574 1 97.19 182 GLN A CA 1
ATOM 1432 C C . GLN A 1 182 ? 11.836 -8.523 5.484 1 97.19 182 GLN A C 1
ATOM 1434 O O . GLN A 1 182 ? 11.32 -7.508 5.953 1 97.19 182 GLN A O 1
ATOM 1439 N N . SER A 1 183 ? 13.039 -8.867 5.66 1 97.25 183 SER A N 1
ATOM 1440 C CA . SER A 1 183 ? 13.891 -8.039 6.512 1 97.25 183 SER A CA 1
ATOM 1441 C C . SER A 1 183 ? 14.055 -6.641 5.93 1 97.25 183 SER A C 1
ATOM 1443 O O . SER A 1 183 ? 13.953 -5.648 6.648 1 97.25 183 SER A O 1
ATOM 1445 N N . ALA A 1 184 ? 14.297 -6.625 4.641 1 97.75 184 ALA A N 1
ATOM 1446 C CA . ALA A 1 184 ? 14.461 -5.332 3.984 1 97.75 184 ALA A CA 1
ATOM 1447 C C . ALA A 1 184 ? 13.188 -4.5 4.082 1 97.75 184 ALA A C 1
ATOM 1449 O O . ALA A 1 184 ? 13.242 -3.293 4.324 1 97.75 184 ALA A O 1
ATOM 1450 N N . SER A 1 185 ? 12.07 -5.156 3.906 1 97.75 185 SER A N 1
ATOM 1451 C CA . SER A 1 185 ? 10.789 -4.453 3.996 1 97.75 185 SER A CA 1
ATOM 1452 C C . SER A 1 185 ? 10.516 -3.992 5.422 1 97.75 185 SER A C 1
ATOM 1454 O O . SER A 1 185 ? 9.961 -2.91 5.633 1 97.75 185 SER A O 1
ATOM 1456 N N . TRP A 1 186 ? 10.875 -4.762 6.438 1 97.44 186 TRP A N 1
ATOM 1457 C CA . TRP A 1 186 ? 10.734 -4.371 7.836 1 97.44 186 TRP A CA 1
ATOM 1458 C C . TRP A 1 186 ? 11.57 -3.133 8.141 1 97.44 186 TRP A C 1
ATOM 1460 O O . TRP A 1 186 ? 11.133 -2.248 8.883 1 97.44 186 TRP A O 1
ATOM 1470 N N . MET A 1 187 ? 12.711 -3.125 7.594 1 98.19 187 MET A N 1
ATOM 1471 C CA . MET A 1 187 ? 13.594 -1.985 7.836 1 98.19 187 MET A CA 1
ATOM 1472 C C . MET A 1 187 ? 12.992 -0.705 7.266 1 98.19 187 MET A C 1
ATOM 1474 O O . MET A 1 187 ? 13 0.337 7.926 1 98.19 187 MET A O 1
ATOM 1478 N N . VAL A 1 188 ? 12.484 -0.788 6.055 1 98.19 188 VAL A N 1
ATOM 1479 C CA . VAL A 1 188 ? 11.844 0.367 5.434 1 98.19 188 VAL A CA 1
ATOM 1480 C C . VAL A 1 188 ? 10.617 0.776 6.246 1 98.19 188 VAL A C 1
ATOM 1482 O O . VAL A 1 188 ? 10.414 1.962 6.512 1 98.19 188 VAL A O 1
ATOM 1485 N N . PHE A 1 189 ? 9.805 -0.193 6.672 1 98.25 189 PHE A N 1
ATOM 1486 C CA . PHE A 1 189 ? 8.609 0.071 7.457 1 98.25 189 PHE A CA 1
ATOM 1487 C C . PHE A 1 189 ? 8.961 0.775 8.758 1 98.25 189 PHE A C 1
ATOM 1489 O O . PHE A 1 189 ? 8.336 1.779 9.117 1 98.25 189 PHE A O 1
ATOM 1496 N N . ALA A 1 190 ? 9.922 0.249 9.406 1 98 190 ALA A N 1
ATOM 1497 C CA . ALA A 1 190 ? 10.359 0.83 10.672 1 98 190 ALA A CA 1
ATOM 1498 C C . ALA A 1 190 ? 10.859 2.258 10.477 1 98 190 ALA A C 1
ATOM 1500 O O . ALA A 1 190 ? 10.57 3.141 11.281 1 98 190 ALA A O 1
ATOM 1501 N N . ALA A 1 191 ? 11.633 2.467 9.406 1 97.69 191 ALA A N 1
ATOM 1502 C CA . ALA A 1 191 ? 12.133 3.807 9.117 1 97.69 191 ALA A CA 1
ATOM 1503 C C . ALA A 1 191 ? 10.992 4.789 8.906 1 97.69 191 ALA A C 1
ATOM 1505 O O . ALA A 1 191 ? 11.016 5.91 9.422 1 97.69 191 ALA A O 1
ATOM 1506 N N . ALA A 1 192 ? 10.016 4.395 8.188 1 96.94 192 ALA A N 1
ATOM 1507 C CA . ALA A 1 192 ? 8.867 5.258 7.914 1 96.94 192 ALA A CA 1
ATOM 1508 C C . ALA A 1 192 ? 8.086 5.547 9.195 1 96.94 192 ALA A C 1
ATOM 1510 O O . ALA A 1 192 ? 7.68 6.684 9.43 1 96.94 192 ALA A O 1
ATOM 1511 N N . ILE A 1 193 ? 7.879 4.508 10.07 1 96.5 193 ILE A N 1
ATOM 1512 C CA . ILE A 1 193 ? 7.148 4.664 11.328 1 96.5 193 ILE A CA 1
ATOM 1513 C C . ILE A 1 193 ? 7.91 5.609 12.25 1 96.5 193 ILE A C 1
ATOM 1515 O O . ILE A 1 193 ? 7.309 6.477 12.891 1 96.5 193 ILE A O 1
ATOM 1519 N N . LEU A 1 194 ? 9.18 5.441 12.289 1 96.06 194 LEU A N 1
ATOM 1520 C CA . LEU A 1 194 ? 10 6.324 13.117 1 96.06 194 LEU A CA 1
ATOM 1521 C C . LEU A 1 194 ? 9.891 7.77 12.641 1 96.06 194 LEU A C 1
ATOM 1523 O O . LEU A 1 194 ? 9.844 8.695 13.453 1 96.06 194 LEU A O 1
ATOM 1527 N N . THR A 1 195 ? 9.883 7.996 11.32 1 94.31 195 THR A N 1
ATOM 1528 C CA . THR A 1 195 ? 9.727 9.336 10.758 1 94.31 195 THR A CA 1
ATOM 1529 C C . THR A 1 195 ? 8.367 9.922 11.125 1 94.31 195 THR A C 1
ATOM 1531 O O . THR A 1 195 ? 8.273 11.094 11.5 1 94.31 195 THR A O 1
ATOM 1534 N N . LEU A 1 196 ? 7.34 9.078 11.094 1 91.81 196 LEU A N 1
ATOM 1535 C CA . LEU A 1 196 ? 6.004 9.531 11.469 1 91.81 196 LEU A CA 1
ATOM 1536 C C . LEU A 1 196 ? 5.941 9.867 12.953 1 91.81 196 LEU A C 1
ATOM 1538 O O . LEU A 1 196 ? 5.301 10.844 13.344 1 91.81 196 LEU A O 1
ATOM 1542 N N . LEU A 1 197 ? 6.582 9.086 13.727 1 89.94 197 LEU A N 1
ATOM 1543 C CA . LEU A 1 197 ? 6.605 9.336 15.164 1 89.94 197 LEU A CA 1
ATOM 1544 C C . LEU A 1 197 ? 7.352 10.625 15.492 1 89.94 197 LEU A C 1
ATOM 1546 O O . LEU A 1 197 ? 6.957 11.367 16.391 1 89.94 197 LEU A O 1
ATOM 1550 N N . MET A 1 198 ? 8.422 10.852 14.773 1 89.88 198 MET A N 1
ATOM 1551 C CA . MET A 1 198 ? 9.156 12.102 14.945 1 89.88 198 MET A CA 1
ATOM 1552 C C . MET A 1 198 ? 8.266 13.305 14.672 1 89.88 198 MET A C 1
ATOM 1554 O O . MET A 1 198 ? 8.25 14.258 15.453 1 89.88 198 MET A O 1
ATOM 1558 N N . LYS A 1 199 ? 7.516 13.211 13.648 1 86.56 199 LYS A N 1
ATOM 1559 C CA . LYS A 1 199 ? 6.605 14.297 13.297 1 86.56 199 LYS A CA 1
ATOM 1560 C C . LYS A 1 199 ? 5.512 14.469 14.344 1 86.56 199 LYS A C 1
ATOM 1562 O O . LYS A 1 199 ? 5.172 15.594 14.719 1 86.56 199 LYS A O 1
ATOM 1567 N N . LEU A 1 200 ? 5 13.383 14.797 1 82.75 200 LEU A N 1
ATOM 1568 C CA . LEU A 1 200 ? 3.936 13.414 15.797 1 82.75 200 LEU A CA 1
ATOM 1569 C C . LEU A 1 200 ? 4.438 14 17.109 1 82.75 200 LEU A C 1
ATOM 1571 O O . LEU A 1 200 ? 3.732 14.773 17.766 1 82.75 200 LEU A O 1
ATOM 1575 N N . GLN A 1 201 ? 5.594 13.633 17.469 1 83 201 GLN A N 1
ATOM 1576 C CA . GLN A 1 201 ? 6.184 14.141 18.703 1 83 201 GLN A CA 1
ATOM 1577 C C . GLN A 1 201 ? 6.371 15.656 18.641 1 83 201 GLN A C 1
ATOM 1579 O O . GLN A 1 201 ? 6.078 16.359 19.609 1 83 201 GLN A O 1
ATOM 1584 N N . VAL A 1 202 ? 6.844 16.125 17.578 1 77.69 202 VAL A N 1
ATOM 1585 C CA . VAL A 1 202 ? 7.082 17.562 17.438 1 77.69 202 VAL A CA 1
ATOM 1586 C C . VAL A 1 202 ? 5.75 18.312 17.406 1 77.69 202 VAL A C 1
ATOM 1588 O O . VAL A 1 202 ? 5.613 19.375 18 1 77.69 202 VAL A O 1
ATOM 1591 N N . ALA A 1 203 ? 4.75 17.734 16.75 1 77.31 203 ALA A N 1
ATOM 1592 C CA . ALA A 1 203 ? 3.42 18.344 16.703 1 77.31 203 ALA A CA 1
ATOM 1593 C C . ALA A 1 203 ? 2.797 18.406 18.094 1 77.31 203 ALA A C 1
ATOM 1595 O O . ALA A 1 203 ? 2.193 19.406 18.469 1 77.31 203 ALA A O 1
ATOM 1596 N N . LEU A 1 204 ? 2.951 17.297 18.797 1 78 204 LEU A N 1
ATOM 1597 C CA . LEU A 1 204 ? 2.42 17.25 20.156 1 78 204 LEU A CA 1
ATOM 1598 C C . LEU A 1 204 ? 3.139 18.25 21.062 1 78 204 LEU A C 1
ATOM 1600 O O . LEU A 1 204 ? 2.504 18.922 21.875 1 78 204 LEU A O 1
ATOM 1604 N N . TYR A 1 205 ? 4.387 18.359 20.906 1 76.62 205 TYR A N 1
ATOM 1605 C CA . TYR A 1 205 ? 5.172 19.312 21.688 1 76.62 205 TYR A CA 1
ATOM 1606 C C . TYR A 1 205 ? 4.727 20.734 21.391 1 76.62 205 TYR A C 1
ATOM 1608 O O . TYR A 1 205 ? 4.57 21.547 22.312 1 76.62 205 TYR A O 1
ATOM 1616 N N . GLN A 1 206 ? 4.5 21.109 20.203 1 73.38 206 GLN A N 1
ATOM 1617 C CA . GLN A 1 206 ? 4.059 22.438 19.828 1 73.38 206 GLN A CA 1
ATOM 1618 C C . GLN A 1 206 ? 2.654 22.734 20.359 1 73.38 206 GLN A C 1
ATOM 1620 O O . GLN A 1 206 ? 2.365 23.844 20.812 1 73.38 206 GLN A O 1
ATOM 1625 N N . ALA A 1 207 ? 1.872 21.781 20.344 1 72.06 207 ALA A N 1
ATOM 1626 C CA . ALA A 1 207 ? 0.511 21.938 20.859 1 72.06 207 ALA A CA 1
ATOM 1627 C C . ALA A 1 207 ? 0.511 22.156 22.359 1 72.06 207 ALA A C 1
ATOM 1629 O O . ALA A 1 207 ? -0.293 22.938 22.875 1 72.06 207 ALA A O 1
ATOM 1630 N N . LEU A 1 208 ? 1.425 21.594 23 1 72.5 208 LEU A N 1
ATOM 1631 C CA . LEU A 1 208 ? 1.487 21.688 24.453 1 72.5 208 LEU A CA 1
ATOM 1632 C C . LEU A 1 208 ? 2.191 22.969 24.891 1 72.5 208 LEU A C 1
ATOM 1634 O O . LEU A 1 208 ? 1.909 23.5 25.969 1 72.5 208 LEU A O 1
ATOM 1638 N N . ARG A 1 209 ? 3.061 23.438 24.188 1 68.19 209 ARG A N 1
ATOM 1639 C CA . ARG A 1 209 ? 3.791 24.656 24.531 1 68.19 209 ARG A CA 1
ATOM 1640 C C . ARG A 1 209 ? 2.922 25.891 24.312 1 68.19 209 ARG A C 1
ATOM 1642 O O . ARG A 1 209 ? 3.121 26.922 24.969 1 68.19 209 ARG A O 1
ATOM 1649 N N . GLN A 1 210 ? 2.049 25.984 23.25 1 60.09 210 GLN A N 1
ATOM 1650 C CA . GLN A 1 210 ? 1.193 27.141 23.016 1 60.09 210 GLN A CA 1
ATOM 1651 C C . GLN A 1 210 ? 0.265 27.375 24.219 1 60.09 210 GLN A C 1
ATOM 1653 O O . GLN A 1 210 ? -0.657 28.188 24.141 1 60.09 210 GLN A O 1
ATOM 1658 N N . ARG A 1 211 ? 0.5 26.891 25.312 1 54.84 211 ARG A N 1
ATOM 1659 C CA . ARG A 1 211 ? -0.224 27.266 26.531 1 54.84 211 ARG A CA 1
ATOM 1660 C C . ARG A 1 211 ? 0.109 28.688 26.953 1 54.84 211 ARG A C 1
ATOM 1662 O O . ARG A 1 211 ? 1.281 29.047 27.047 1 54.84 211 ARG A O 1
ATOM 1669 N N . PRO A 1 212 ? -0.835 29.672 26.609 1 49.22 212 PRO A N 1
ATOM 1670 C CA . PRO A 1 212 ? -0.575 31 27.141 1 49.22 212 PRO A CA 1
ATOM 1671 C C . PRO A 1 212 ? -0.107 30.984 28.594 1 49.22 212 PRO A C 1
ATOM 1673 O O . PRO A 1 212 ? -0.627 30.203 29.406 1 49.22 212 PRO A O 1
ATOM 1676 N N . SER A 1 213 ? 1.106 31.188 28.828 1 45.78 213 SER A N 1
ATOM 1677 C CA . SER A 1 213 ? 1.482 31.391 30.219 1 45.78 213 SER A CA 1
ATOM 1678 C C . SER A 1 213 ? 0.505 32.312 30.938 1 45.78 213 SER A C 1
ATOM 1680 O O . SER A 1 213 ? 0.368 33.469 30.562 1 45.78 213 SER A O 1
ATOM 1682 N N . TRP A 1 214 ? -0.538 31.75 31.406 1 48.59 214 TRP A N 1
ATOM 1683 C CA . TRP A 1 214 ? -1.43 32.5 32.312 1 48.59 214 TRP A CA 1
ATOM 1684 C C . TRP A 1 214 ? -0.649 33.469 33.156 1 48.59 214 TRP A C 1
ATOM 1686 O O . TRP A 1 214 ? -1.168 34.531 33.531 1 48.59 214 TRP A O 1
ATOM 1696 N N . MET A 1 215 ? 0.595 33.125 33.5 1 46.78 215 MET A N 1
ATOM 1697 C CA . MET A 1 215 ? 1.347 34 34.406 1 46.78 215 MET A CA 1
ATOM 1698 C C . MET A 1 215 ? 1.656 35.344 33.75 1 46.78 215 MET A C 1
ATOM 1700 O O . MET A 1 215 ? 1.786 36.344 34.469 1 46.78 215 MET A O 1
ATOM 1704 N N . THR A 1 216 ? 1.833 35.438 32.5 1 47.12 216 THR A N 1
ATOM 1705 C CA . THR A 1 216 ? 2.193 36.719 31.953 1 47.12 216 THR A CA 1
ATOM 1706 C C . THR A 1 216 ? 0.976 37.656 31.906 1 47.12 216 THR A C 1
ATOM 1708 O O . THR A 1 216 ? 1.118 38.875 31.875 1 47.12 216 THR A O 1
ATOM 1711 N N . MET A 1 217 ? -0.191 37.031 31.828 1 45.56 217 MET A N 1
ATOM 1712 C CA . MET A 1 217 ? -1.37 37.875 31.891 1 45.56 217 MET A CA 1
ATOM 1713 C C . MET A 1 217 ? -1.553 38.469 33.312 1 45.56 217 MET A C 1
ATOM 1715 O O . MET A 1 217 ? -2.043 39.562 33.469 1 45.56 217 MET A O 1
ATOM 1719 N N . GLN A 1 218 ? -1.126 37.75 34.281 1 47.53 218 GLN A N 1
ATOM 1720 C CA . GLN A 1 218 ? -1.327 38.25 35.656 1 47.53 218 GLN A CA 1
ATOM 1721 C C . GLN A 1 218 ? -0.297 39.312 36 1 47.53 218 GLN A C 1
ATOM 1723 O O . GLN A 1 218 ? -0.604 40.281 36.719 1 47.53 218 GLN A O 1
ATOM 1728 N N . PHE A 1 219 ? 0.931 39.25 35.469 1 48.34 219 PHE A N 1
ATOM 1729 C CA . PHE A 1 219 ? 1.954 40.219 35.906 1 48.34 219 PHE A CA 1
ATOM 1730 C C . PHE A 1 219 ? 1.822 41.531 35.125 1 48.34 219 PHE A C 1
ATOM 1732 O O . PHE A 1 219 ? 2.273 42.562 35.594 1 48.34 219 PHE A O 1
ATOM 1739 N N . GLY A 1 220 ? 1.196 41.531 33.969 1 46.5 220 GLY A N 1
ATOM 1740 C CA . GLY A 1 220 ? 0.975 42.75 33.219 1 46.5 220 GLY A CA 1
ATOM 1741 C C . GLY A 1 220 ? -0.13 43.625 33.781 1 46.5 220 GLY A C 1
ATOM 1742 O O . GLY A 1 220 ? -0.185 44.812 33.531 1 46.5 220 GLY A O 1
ATOM 1743 N N . ARG A 1 221 ? -1.063 43.031 34.469 1 47.91 221 ARG A N 1
ATOM 1744 C CA . ARG A 1 221 ? -2.09 43.781 35.156 1 47.91 221 ARG A CA 1
ATOM 1745 C C . ARG A 1 221 ? -1.51 44.5 36.375 1 47.91 221 ARG A C 1
ATOM 1747 O O . ARG A 1 221 ? -1.938 45.625 36.719 1 47.91 221 ARG A O 1
ATOM 1754 N N . GLN A 1 222 ? -0.504 43.875 37.062 1 48.22 222 GLN A N 1
ATOM 1755 C CA . GLN A 1 222 ? 0.029 44.5 38.25 1 48.22 222 GLN A CA 1
ATOM 1756 C C . GLN A 1 222 ? 0.934 45.688 37.875 1 48.22 222 GLN A C 1
ATOM 1758 O O . GLN A 1 222 ? 1.004 46.656 38.625 1 48.22 222 GLN A O 1
ATOM 1763 N N . ALA A 1 223 ? 1.521 45.688 36.688 1 48.47 223 ALA A N 1
ATOM 1764 C CA . ALA A 1 223 ? 2.426 46.781 36.344 1 48.47 223 ALA A CA 1
ATOM 1765 C C . ALA A 1 223 ? 1.649 48.031 35.906 1 48.47 223 ALA A C 1
ATOM 1767 O O . ALA A 1 223 ? 2.096 49.156 36.125 1 48.47 223 ALA A O 1
ATOM 1768 N N . ARG A 1 224 ? 0.448 47.844 35.375 1 46.38 224 ARG A N 1
ATOM 1769 C CA . ARG A 1 224 ? -0.33 49 34.969 1 46.38 224 ARG A CA 1
ATOM 1770 C C . ARG A 1 224 ? -0.911 49.719 36.188 1 46.38 224 ARG A C 1
ATOM 1772 O O . ARG A 1 224 ? -1.112 50.938 36.188 1 46.38 224 ARG A O 1
ATOM 1779 N N . SER A 1 225 ? -1.143 48.938 37.25 1 47.12 225 SER A N 1
ATOM 1780 C CA . SER A 1 225 ? -1.746 49.594 38.406 1 47.12 225 SER A CA 1
ATOM 1781 C C . SER A 1 225 ? -0.72 50.438 39.156 1 47.12 225 SER A C 1
ATOM 1783 O O . SER A 1 225 ? -1.075 51.406 39.844 1 47.12 225 SER A O 1
ATOM 1785 N N . GLN A 1 226 ? 0.626 50.062 39.031 1 47.19 226 GLN A N 1
ATOM 1786 C CA . GLN A 1 226 ? 1.586 50.781 39.844 1 47.19 226 GLN A CA 1
ATOM 1787 C C . GLN A 1 226 ? 1.938 52.125 39.188 1 47.19 226 GLN A C 1
ATOM 1789 O O . GLN A 1 226 ? 2.609 52.969 39.812 1 47.19 226 GLN A O 1
ATOM 1794 N N . GLN A 1 227 ? 1.664 52.281 37.906 1 47.19 227 GLN A N 1
ATOM 1795 C CA . GLN A 1 227 ? 2.199 53.531 37.312 1 47.19 227 GLN A CA 1
ATOM 1796 C C . GLN A 1 227 ? 1.378 54.719 37.75 1 47.19 227 GLN A C 1
ATOM 1798 O O . GLN A 1 227 ? 1.803 55.875 37.531 1 47.19 227 GLN A O 1
ATOM 1803 N N . ARG A 1 228 ? 0.104 54.469 38.156 1 44.16 228 ARG A N 1
ATOM 1804 C CA . ARG A 1 228 ? -0.689 55.688 38.188 1 44.16 228 ARG A CA 1
ATOM 1805 C C . ARG A 1 228 ? -0.357 56.5 39.438 1 44.16 228 ARG A C 1
ATOM 1807 O O . ARG A 1 228 ? -0.864 57.594 39.625 1 44.16 228 ARG A O 1
ATOM 1814 N N . ILE A 1 229 ? 0.197 55.781 40.531 1 44.16 229 ILE A N 1
ATOM 1815 C CA . ILE A 1 229 ? 0.159 56.656 41.688 1 44.16 229 ILE A CA 1
ATOM 1816 C C . ILE A 1 229 ? 1.303 57.656 41.594 1 44.16 229 ILE A C 1
ATOM 1818 O O . ILE A 1 229 ? 2.447 57.344 41.938 1 44.16 229 ILE A O 1
ATOM 1822 N N . THR A 1 230 ? 1.642 58.312 40.469 1 38.38 230 THR A N 1
ATOM 1823 C CA . THR A 1 230 ? 2.629 59.375 40.562 1 38.38 230 THR A CA 1
ATOM 1824 C C . THR A 1 230 ? 2.236 60.406 41.625 1 38.38 230 THR A C 1
ATOM 1826 O O . THR A 1 230 ? 1.121 60.938 41.594 1 38.38 230 THR A O 1
ATOM 1829 N N . PRO A 1 231 ? 2.746 60.25 42.906 1 41.38 231 PRO A N 1
ATOM 1830 C CA . PRO A 1 231 ? 2.467 61.25 43.938 1 41.38 231 PRO A CA 1
ATOM 1831 C C . PRO A 1 231 ? 2.625 62.688 43.469 1 41.38 231 PRO A C 1
ATOM 1833 O O . PRO A 1 231 ? 3.445 62.969 42.562 1 41.38 231 PRO A O 1
ATOM 1836 N N . ALA A 1 232 ? 1.642 63.562 43.406 1 39.97 232 ALA A N 1
ATOM 1837 C CA . ALA A 1 232 ? 1.606 65 43.156 1 39.97 232 ALA A CA 1
ATOM 1838 C C . ALA A 1 232 ? 2.762 65.688 43.875 1 39.97 232 ALA A C 1
ATOM 1840 O O . ALA A 1 232 ? 3.092 65.375 45 1 39.97 232 ALA A O 1
ATOM 1841 N N . ALA A 1 233 ? 3.746 66.312 43.156 1 36.78 233 ALA A N 1
ATOM 1842 C CA . ALA A 1 233 ? 4.902 67.125 43.5 1 36.78 233 ALA A CA 1
ATOM 1843 C C . ALA A 1 233 ? 4.547 68.125 44.594 1 36.78 233 ALA A C 1
ATOM 1845 O O . ALA A 1 233 ? 3.627 68.938 44.438 1 36.78 233 ALA A O 1
ATOM 1846 N N . LEU A 1 234 ? 4.516 67.75 45.938 1 37.22 234 LEU A N 1
ATOM 1847 C CA . LEU A 1 234 ? 4.484 68.688 47.031 1 37.22 234 LEU A CA 1
ATOM 1848 C C . LEU A 1 234 ? 5.434 69.875 46.719 1 37.22 234 LEU A C 1
ATOM 1850 O O . LEU A 1 234 ? 6.582 69.625 46.344 1 37.22 234 LEU A O 1
ATOM 1854 N N . GLU A 1 235 ? 5 71 46.219 1 34.62 235 GLU A N 1
ATOM 1855 C CA . GLU A 1 235 ? 5.613 72.312 46.094 1 34.62 235 GLU A CA 1
ATOM 1856 C C . GLU A 1 235 ? 6.395 72.688 47.344 1 34.62 235 GLU A C 1
ATOM 1858 O O . GLU A 1 235 ? 5.891 72.562 48.469 1 34.62 235 GLU A O 1
ATOM 1863 N N . ASP A 1 236 ? 7.766 72.625 47.344 1 34.03 236 ASP A N 1
ATOM 1864 C CA . ASP A 1 236 ? 8.875 72.938 48.25 1 34.03 236 ASP A CA 1
ATOM 1865 C C . ASP A 1 236 ? 8.766 74.375 48.781 1 34.03 236 ASP A C 1
ATOM 1867 O O . ASP A 1 236 ? 8.906 75.375 48.031 1 34.03 236 ASP A O 1
ATOM 1871 N N . GLU A 1 237 ? 7.645 74.75 49.5 1 31.5 237 GLU A N 1
ATOM 1872 C CA . GLU A 1 237 ? 7.789 76.125 50.031 1 31.5 237 GLU A CA 1
ATOM 1873 C C . GLU A 1 237 ? 9.047 76.25 50.875 1 31.5 237 GLU A C 1
ATOM 1875 O O . GLU A 1 237 ? 9.289 75.438 51.75 1 31.5 237 GLU A O 1
ATOM 1880 N N . ASP A 1 238 ? 10.125 76.938 50.5 1 31.22 238 ASP A N 1
ATOM 1881 C CA . ASP A 1 238 ? 11.469 77.25 50.969 1 31.22 238 ASP A CA 1
ATOM 1882 C C . ASP A 1 238 ? 11.422 78 52.312 1 31.22 238 ASP A C 1
ATOM 1884 O O . ASP A 1 238 ? 12.445 78.5 52.781 1 31.22 238 ASP A O 1
ATOM 1888 N N . THR A 1 239 ? 10.32 78.062 53.062 1 31.67 239 THR A N 1
ATOM 1889 C CA . THR A 1 239 ? 10.602 79.188 53.969 1 31.67 239 THR A CA 1
ATOM 1890 C C . THR A 1 239 ? 11.82 78.875 54.844 1 31.67 239 THR A C 1
ATOM 1892 O O . THR A 1 239 ? 12.109 77.75 55.125 1 31.67 239 THR A O 1
ATOM 1895 N N . ASN A 1 240 ? 12.836 79.875 55.156 1 27.92 240 ASN A N 1
ATOM 1896 C CA . ASN A 1 240 ? 14.164 80.188 55.688 1 27.92 240 ASN A CA 1
ATOM 1897 C C . ASN A 1 240 ? 14.273 79.812 57.156 1 27.92 240 ASN A C 1
ATOM 1899 O O . ASN A 1 240 ? 15.383 79.625 57.688 1 27.92 240 ASN A O 1
ATOM 1903 N N . ASP A 1 241 ? 13.227 79.875 57.969 1 26.75 241 ASP A N 1
ATOM 1904 C CA . ASP A 1 241 ? 13.625 80.438 59.219 1 26.75 241 ASP A CA 1
ATOM 1905 C C . ASP A 1 241 ? 14.625 79.562 59.969 1 26.75 241 ASP A C 1
ATOM 1907 O O . ASP A 1 241 ? 14.625 78.375 59.812 1 26.75 241 ASP A O 1
ATOM 1911 N N . ASP A 1 242 ? 15.703 80.062 60.719 1 26.17 242 ASP A N 1
ATOM 1912 C CA . ASP A 1 242 ? 16.984 79.812 61.375 1 26.17 242 ASP A CA 1
ATOM 1913 C C . ASP A 1 242 ? 16.812 78.938 62.594 1 26.17 242 ASP A C 1
ATOM 1915 O O . ASP A 1 242 ? 17.797 78.375 63.125 1 26.17 242 ASP A O 1
ATOM 1919 N N . ALA A 1 243 ? 15.609 78.812 63.25 1 25.88 243 ALA A N 1
ATOM 1920 C CA . ALA A 1 243 ? 15.844 78.938 64.688 1 25.88 243 ALA A CA 1
ATOM 1921 C C . ALA A 1 243 ? 16.562 77.688 65.25 1 25.88 243 ALA A C 1
ATOM 1923 O O . ALA A 1 243 ? 16.453 76.625 64.688 1 25.88 243 ALA A O 1
ATOM 1924 N N . ASP A 1 244 ? 17.531 77.75 66.25 1 23.64 244 ASP A N 1
ATOM 1925 C CA . ASP A 1 244 ? 18.625 77.25 67.062 1 23.64 244 ASP A CA 1
ATOM 1926 C C . ASP A 1 244 ? 18.188 76 67.875 1 23.64 244 ASP A C 1
ATOM 1928 O O . ASP A 1 244 ? 18.922 75 67.938 1 23.64 244 ASP A O 1
ATOM 1932 N N .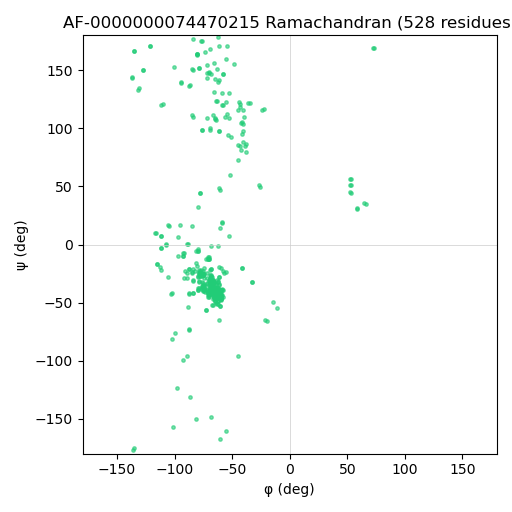 GLU A 1 245 ? 17.031 76.062 68.625 1 21.89 245 GLU A N 1
ATOM 1933 C CA . GLU A 1 245 ? 17.297 75.75 70.062 1 21.89 245 GLU A CA 1
ATOM 1934 C C . GLU A 1 245 ? 17.672 74.312 70.312 1 21.89 245 GLU A C 1
ATOM 1936 O O . GLU A 1 245 ? 17.5 73.5 69.375 1 21.89 245 GLU A O 1
ATOM 1941 N N . GLY A 1 246 ? 17.297 73.688 71.562 1 21.66 246 GLY A N 1
ATOM 1942 C CA . GLY A 1 246 ? 17.797 73.125 72.812 1 21.66 246 GLY A CA 1
ATOM 1943 C C . GLY A 1 246 ? 17.812 71.625 72.75 1 21.66 246 GLY A C 1
ATOM 1944 O O . GLY A 1 246 ? 17.297 71 71.812 1 21.66 246 GLY A O 1
ATOM 1945 N N . GLN A 1 247 ? 17.781 70.938 74 1 21.84 247 GLN A N 1
ATOM 1946 C CA . GLN A 1 247 ? 18.516 70.062 74.938 1 21.84 247 GLN A CA 1
ATOM 1947 C C . GLN A 1 247 ? 18.047 68.625 74.875 1 21.84 247 GLN A C 1
ATOM 1949 O O . GLN A 1 247 ? 18.859 67.688 74.75 1 21.84 247 GLN A O 1
ATOM 1954 N N . ARG A 1 248 ? 16.859 68.125 75.562 1 20.98 248 ARG A N 1
ATOM 1955 C CA . ARG A 1 248 ? 16.984 67.375 76.812 1 20.98 248 ARG A CA 1
ATOM 1956 C C . ARG A 1 248 ? 16.875 65.875 76.562 1 20.98 248 ARG A C 1
ATOM 1958 O O . ARG A 1 248 ? 17.719 65.125 77 1 20.98 248 ARG A O 1
ATOM 1965 N N . GLY A 1 249 ? 15.703 65.188 76.312 1 19.31 249 GLY A N 1
ATOM 1966 C CA . GLY A 1 249 ? 15.219 64.438 77.438 1 19.31 249 GLY A CA 1
ATOM 1967 C C . GLY A 1 249 ? 15.836 63.031 77.5 1 19.31 249 GLY A C 1
ATOM 1968 O O . GLY A 1 249 ? 16.625 62.656 76.625 1 19.31 249 GLY A O 1
ATOM 1969 N N . ALA A 1 250 ? 14.945 61.906 77.688 1 21.89 250 ALA A N 1
ATOM 1970 C CA . ALA A 1 250 ? 14.578 60.969 78.688 1 21.89 250 ALA A CA 1
ATOM 1971 C C . ALA A 1 250 ? 15.258 59.625 78.5 1 21.89 250 ALA A C 1
ATOM 1973 O O . ALA A 1 250 ? 15.586 59.25 77.375 1 21.89 250 ALA A O 1
ATOM 1974 N N . PHE A 1 251 ? 15.469 58.812 79.688 1 23.86 251 PHE A N 1
ATOM 1975 C CA . PHE A 1 251 ? 16.188 57.812 80.5 1 23.86 251 PHE A CA 1
ATOM 1976 C C . PHE A 1 251 ? 15.711 56.406 80.125 1 23.86 251 PHE A C 1
ATOM 1978 O O . PHE A 1 251 ? 16.234 55.406 80.688 1 23.86 251 PHE A O 1
ATOM 1985 N N . LEU A 1 252 ? 15.055 55.938 79.125 1 23.61 252 LEU A N 1
ATOM 1986 C CA . LEU A 1 252 ? 14.305 54.781 79.562 1 23.61 252 LEU A CA 1
ATOM 1987 C C . LEU A 1 252 ? 15.234 53.688 80.062 1 23.61 252 LEU A C 1
ATOM 1989 O O . LEU A 1 252 ? 16.359 53.531 79.562 1 23.61 252 LEU A O 1
ATOM 1993 N N . PRO A 1 253 ? 14.734 52.938 81.25 1 24.81 253 PRO A N 1
ATOM 1994 C CA . PRO A 1 253 ? 15.25 52.062 82.312 1 24.81 253 PRO A CA 1
ATOM 1995 C C . PRO A 1 253 ? 15.859 50.75 81.75 1 24.81 253 PRO A C 1
ATOM 1997 O O . PRO A 1 253 ? 15.641 50.406 80.625 1 24.81 253 PRO A O 1
ATOM 2000 N N . ARG A 1 254 ? 16.406 49.875 82.75 1 24.3 254 ARG A N 1
ATOM 2001 C CA . ARG A 1 254 ? 17.391 48.906 83.25 1 24.3 254 ARG A CA 1
ATOM 2002 C C . ARG A 1 254 ? 16.891 47.469 83.062 1 24.3 254 ARG A C 1
ATOM 2004 O O . ARG A 1 254 ? 17.609 46.5 83.375 1 24.3 254 ARG A O 1
ATOM 2011 N N . ALA A 1 255 ? 15.898 47.125 82.25 1 24.14 255 ALA A N 1
ATOM 2012 C CA . ALA A 1 255 ? 15.258 45.938 82.875 1 24.14 255 ALA A CA 1
ATOM 2013 C C . ALA A 1 255 ? 16.266 44.812 83.125 1 24.14 255 ALA A C 1
ATOM 2015 O O . ALA A 1 255 ? 17.297 44.75 82.438 1 24.14 255 ALA A O 1
ATOM 2016 N N . GLY A 1 256 ? 15.852 43.844 84.125 1 22.72 256 GLY A N 1
ATOM 2017 C CA . GLY A 1 256 ? 16.219 42.906 85.188 1 22.72 256 GLY A CA 1
ATOM 2018 C C . GLY A 1 256 ? 16.859 41.625 84.625 1 22.72 256 GLY A C 1
ATOM 2019 O O . GLY A 1 256 ? 16.781 41.344 83.438 1 22.72 256 GLY A O 1
ATOM 2020 N N . PRO A 1 257 ? 17.531 40.812 85.625 1 28.89 257 PRO A N 1
ATOM 2021 C CA . PRO A 1 257 ? 18.547 39.781 85.812 1 28.89 257 PRO A CA 1
ATOM 2022 C C . PRO A 1 257 ? 18.031 38.375 85.5 1 28.89 257 PRO A C 1
ATOM 2024 O O . PRO A 1 257 ? 18.797 37.406 85.5 1 28.89 257 PRO A O 1
ATOM 2027 N N . ARG A 1 258 ? 17.156 38.062 84.625 1 24.36 258 ARG A N 1
ATOM 2028 C CA . ARG A 1 258 ? 16.469 36.875 85.062 1 24.36 258 ARG A CA 1
ATOM 2029 C C . ARG A 1 258 ? 17.438 35.812 85.5 1 24.36 258 ARG A C 1
ATOM 2031 O O . ARG A 1 258 ? 18.594 35.781 85.062 1 24.36 258 ARG A O 1
ATOM 2038 N N . PHE A 1 259 ? 16.875 34.781 86.5 1 23.05 259 PHE A N 1
ATOM 2039 C CA . PHE A 1 259 ? 17.094 33.781 87.562 1 23.05 259 PHE A CA 1
ATOM 2040 C C . PHE A 1 259 ? 17.938 32.625 87.062 1 23.05 259 PHE A C 1
ATOM 2042 O O . PHE A 1 259 ? 18 32.375 85.812 1 23.05 259 PHE A O 1
ATOM 2049 N N . ASP A 1 260 ? 18.375 31.703 88.062 1 22.83 260 ASP A N 1
ATOM 2050 C CA . ASP A 1 260 ? 19.281 30.859 88.875 1 22.83 260 ASP A CA 1
ATOM 2051 C C . ASP A 1 260 ? 19.125 29.391 88.5 1 22.83 260 ASP A C 1
ATOM 2053 O O . ASP A 1 260 ? 19.875 28.547 88.938 1 22.83 260 ASP A O 1
ATOM 2057 N N . ASN A 1 261 ? 17.953 28.875 88 1 26.11 261 ASN A N 1
ATOM 2058 C CA . ASN A 1 261 ? 17.656 27.609 88.688 1 26.11 261 ASN A CA 1
ATOM 2059 C C . ASN A 1 261 ? 18.781 26.594 88.5 1 26.11 261 ASN A C 1
ATOM 2061 O O . ASN A 1 261 ? 19.297 26.422 87.375 1 26.11 261 ASN A O 1
ATOM 2065 N N . GLU A 1 262 ? 19.281 25.953 89.688 1 25.45 262 GLU A N 1
ATOM 2066 C CA . GLU A 1 262 ? 20.234 25.109 90.375 1 25.45 262 GLU A CA 1
ATOM 2067 C C . GLU A 1 262 ? 20.219 23.688 89.812 1 25.45 262 GLU A C 1
ATOM 2069 O O . GLU A 1 262 ? 21.281 23.062 89.688 1 25.45 262 GLU A O 1
ATOM 2074 N N . TRP A 1 263 ? 19.016 22.953 90 1 27.62 263 TRP A N 1
ATOM 2075 C CA . TRP A 1 263 ? 18.938 21.797 90.875 1 27.62 263 TRP A CA 1
ATOM 2076 C C . TRP A 1 263 ? 19.875 20.688 90.438 1 27.62 263 TRP A C 1
ATOM 2078 O O . TRP A 1 263 ? 20.234 20.625 89.25 1 27.62 263 TRP A O 1
ATOM 2088 N N . ASN A 1 264 ? 19.609 19.391 91.125 1 25.25 264 ASN A N 1
ATOM 2089 C CA . ASN A 1 264 ? 20.203 18.312 91.938 1 25.25 264 ASN A CA 1
ATOM 2090 C C . ASN A 1 264 ? 20.953 17.328 91 1 25.25 264 ASN A C 1
ATOM 2092 O O . ASN A 1 264 ? 20.75 17.312 89.812 1 25.25 264 ASN A O 1
ATOM 2096 N N . ASP A 1 265 ? 20.891 15.984 91.625 1 26.11 265 ASP A N 1
ATOM 2097 C CA . ASP A 1 265 ? 21.703 14.938 92.25 1 26.11 265 ASP A CA 1
ATOM 2098 C C . ASP A 1 265 ? 22.156 13.906 91.25 1 26.11 265 ASP A C 1
ATOM 2100 O O . ASP A 1 265 ? 23.344 13.578 91.188 1 26.11 265 ASP A O 1
ATOM 2104 N N . ARG A 1 266 ? 21.281 12.57 91.25 1 25.8 266 ARG A N 1
ATOM 2105 C CA . ARG A 1 266 ? 21.922 11.297 90.875 1 25.8 266 ARG A CA 1
ATOM 2106 C C . ARG A 1 266 ? 22.234 11.203 89.438 1 25.8 266 ARG A C 1
ATOM 2108 O O . ARG A 1 266 ? 21.438 11.625 88.562 1 25.8 266 ARG A O 1
ATOM 2115 N N . MET B 1 1 ? -18.172 43.625 -3.625 1 27.48 1 MET B N 1
ATOM 2116 C CA . MET B 1 1 ? -18.672 43 -2.414 1 27.48 1 MET B CA 1
ATOM 2117 C C . MET B 1 1 ? -19 41.531 -2.666 1 27.48 1 MET B C 1
ATOM 2119 O O . MET B 1 1 ? -19 40.719 -1.733 1 27.48 1 MET B O 1
ATOM 2123 N N . ALA B 1 2 ? -19.562 41.25 -3.885 1 40.62 2 ALA B N 1
ATOM 2124 C CA . ALA B 1 2 ? -20.078 39.938 -4.215 1 40.62 2 ALA B CA 1
ATOM 2125 C C . ALA B 1 2 ? -18.938 38.938 -4.363 1 40.62 2 ALA B C 1
ATOM 2127 O O . ALA B 1 2 ? -19.156 37.719 -4.285 1 40.62 2 ALA B O 1
ATOM 2128 N N . ILE B 1 3 ? -17.766 39.312 -4.867 1 40.75 3 ILE B N 1
ATOM 2129 C CA . ILE B 1 3 ? -16.656 38.438 -5.215 1 40.75 3 ILE B CA 1
ATOM 2130 C C . ILE B 1 3 ? -16.141 37.75 -3.955 1 40.75 3 ILE B C 1
ATOM 2132 O O . ILE B 1 3 ? -15.633 36.625 -4.016 1 40.75 3 ILE B O 1
ATOM 2136 N N . VAL B 1 4 ? -16.047 38.5 -2.834 1 42.28 4 VAL B N 1
ATOM 2137 C CA . VAL B 1 4 ? -15.43 38.062 -1.582 1 42.28 4 VAL B CA 1
ATOM 2138 C C . VAL B 1 4 ? -16.297 37 -0.917 1 42.28 4 VAL B C 1
ATOM 2140 O O . VAL B 1 4 ? -15.812 36.188 -0.152 1 42.28 4 VAL B O 1
ATOM 2143 N N . TYR B 1 5 ? -17.703 37.156 -0.854 1 46.75 5 TYR B N 1
ATOM 2144 C CA . TYR B 1 5 ? -18.656 36.219 -0.244 1 46.75 5 TYR B CA 1
ATOM 2145 C C . TYR B 1 5 ? -18.578 34.844 -0.906 1 46.75 5 TYR B C 1
ATOM 2147 O O . TYR B 1 5 ? -18.984 33.844 -0.315 1 46.75 5 TYR B O 1
ATOM 2155 N N . GLY B 1 6 ? -18.031 34.656 -2.172 1 49.44 6 GLY B N 1
ATOM 2156 C CA . GLY B 1 6 ? -18.188 33.531 -3.096 1 49.44 6 GLY B CA 1
ATOM 2157 C C . GLY B 1 6 ? -17.125 32.469 -2.943 1 49.44 6 GLY B C 1
ATOM 2158 O O . GLY B 1 6 ? -17.391 31.281 -3.143 1 49.44 6 GLY B O 1
ATOM 2159 N N . LEU B 1 7 ? -15.961 32.875 -2.504 1 53.88 7 LEU B N 1
ATOM 2160 C CA . LEU B 1 7 ? -14.859 31.922 -2.496 1 53.88 7 LEU B CA 1
ATOM 2161 C C . LEU B 1 7 ? -15.008 30.922 -1.357 1 53.88 7 LEU B C 1
ATOM 2163 O O . LEU B 1 7 ? -14.797 29.719 -1.547 1 53.88 7 LEU B O 1
ATOM 2167 N N . PRO B 1 8 ? -15.469 31.469 -0.166 1 63.12 8 PRO B N 1
ATOM 2168 C CA . PRO B 1 8 ? -15.656 30.453 0.874 1 63.12 8 PRO B CA 1
ATOM 2169 C C . PRO B 1 8 ? -16.828 29.516 0.577 1 63.12 8 PRO B C 1
ATOM 2171 O O . PRO B 1 8 ? -16.75 28.328 0.886 1 63.12 8 PRO B O 1
ATOM 2174 N N . THR B 1 9 ? -17.75 30.156 -0.122 1 71.44 9 THR B N 1
ATOM 2175 C CA . THR B 1 9 ? -18.906 29.312 -0.447 1 71.44 9 THR B CA 1
ATOM 2176 C C . THR B 1 9 ? -18.547 28.297 -1.529 1 71.44 9 THR B C 1
ATOM 2178 O O . THR B 1 9 ? -18.969 27.141 -1.463 1 71.44 9 THR B O 1
ATOM 2181 N N . VAL B 1 10 ? -17.781 28.75 -2.543 1 75.25 10 VAL B N 1
ATOM 2182 C CA . VAL B 1 10 ? -17.391 27.844 -3.613 1 75.25 10 VAL B CA 1
ATOM 2183 C C . VAL B 1 10 ? -16.5 26.734 -3.055 1 75.25 10 VAL B C 1
ATOM 2185 O O . VAL B 1 10 ? -16.672 25.562 -3.396 1 75.25 10 VAL B O 1
ATOM 2188 N N . ALA B 1 11 ? -15.68 27.094 -2.232 1 78 11 ALA B N 1
ATOM 2189 C CA . ALA B 1 11 ? -14.789 26.094 -1.644 1 78 11 ALA B CA 1
ATOM 2190 C C . ALA B 1 11 ? -15.562 25.078 -0.826 1 78 11 ALA B C 1
ATOM 2192 O O . ALA B 1 11 ? -15.258 23.875 -0.863 1 78 11 ALA B O 1
ATOM 2193 N N . SER B 1 12 ? -16.578 25.531 -0.231 1 82.69 12 SER B N 1
ATOM 2194 C CA . SER B 1 12 ? -17.375 24.625 0.585 1 82.69 12 SER B CA 1
ATOM 2195 C C . SER B 1 12 ? -18.234 23.719 -0.282 1 82.69 12 SER B C 1
ATOM 2197 O O . SER B 1 12 ? -18.422 22.547 0.037 1 82.69 12 SER B O 1
ATOM 2199 N N . THR B 1 13 ? -18.672 24.297 -1.335 1 86.06 13 THR B N 1
ATOM 2200 C CA . THR B 1 13 ? -19.516 23.484 -2.227 1 86.06 13 THR B CA 1
ATOM 2201 C C . THR B 1 13 ? -18.672 22.422 -2.928 1 86.06 13 THR B C 1
ATOM 2203 O O . THR B 1 13 ? -19.141 21.297 -3.111 1 86.06 13 THR B O 1
ATOM 2206 N N . VAL B 1 14 ? -17.516 22.719 -3.361 1 87.88 14 VAL B N 1
ATOM 2207 C CA . VAL B 1 14 ? -16.641 21.766 -4.016 1 87.88 14 VAL B CA 1
ATOM 2208 C C . VAL B 1 14 ? -16.234 20.672 -3.025 1 87.88 14 VAL B C 1
ATOM 2210 O O . VAL B 1 14 ? -16.203 19.484 -3.377 1 87.88 14 VAL B O 1
ATOM 2213 N N . ALA B 1 15 ? -16.016 21.062 -1.847 1 87.5 15 ALA B N 1
ATOM 2214 C CA . ALA B 1 15 ? -15.664 20.078 -0.816 1 87.5 15 ALA B CA 1
ATOM 2215 C C . ALA B 1 15 ? -16.812 19.125 -0.557 1 87.5 15 ALA B C 1
ATOM 2217 O O . ALA B 1 15 ? -16.594 17.922 -0.391 1 87.5 15 ALA B O 1
ATOM 2218 N N . ALA B 1 16 ? -17.984 19.688 -0.561 1 88.19 16 ALA B N 1
ATOM 2219 C CA . ALA B 1 16 ? -19.156 18.844 -0.349 1 88.19 16 ALA B CA 1
ATOM 2220 C C . ALA B 1 16 ? -19.359 17.875 -1.515 1 88.19 16 ALA B C 1
ATOM 2222 O O . ALA B 1 16 ? -19.703 16.719 -1.312 1 88.19 16 ALA B O 1
ATOM 2223 N N . ALA B 1 17 ? -19.125 18.375 -2.686 1 91.94 17 ALA B N 1
ATOM 2224 C CA . ALA B 1 17 ? -19.234 17.516 -3.865 1 91.94 17 ALA B CA 1
ATOM 2225 C C . ALA B 1 17 ? -18.219 16.391 -3.818 1 91.94 17 ALA B C 1
ATOM 2227 O O . ALA B 1 17 ? -18.531 15.234 -4.129 1 91.94 17 ALA B O 1
ATOM 2228 N N . PHE B 1 18 ? -17 16.719 -3.473 1 92.81 18 PHE B N 1
ATOM 2229 C CA . PHE B 1 18 ? -15.969 15.695 -3.359 1 92.81 18 PHE B CA 1
ATOM 2230 C C . PHE B 1 18 ? -16.359 14.641 -2.326 1 92.81 18 PHE B C 1
ATOM 2232 O O . PHE B 1 18 ? -16.172 13.445 -2.553 1 92.81 18 PHE B O 1
ATOM 2239 N N . ALA B 1 19 ? -16.953 15.047 -1.255 1 93.06 19 ALA B N 1
ATOM 2240 C CA . ALA B 1 19 ? -17.344 14.117 -0.198 1 93.06 19 ALA B CA 1
ATOM 2241 C C . ALA B 1 19 ? -18.453 13.188 -0.667 1 93.06 19 ALA B C 1
ATOM 2243 O O . ALA B 1 19 ? -18.406 11.977 -0.43 1 93.06 19 ALA B O 1
ATOM 2244 N N . ILE B 1 20 ? -19.406 13.773 -1.352 1 95.38 20 ILE B N 1
ATOM 2245 C CA . ILE B 1 20 ? -20.547 12.992 -1.807 1 95.38 20 ILE B CA 1
ATOM 2246 C C . ILE B 1 20 ? -20.094 11.961 -2.838 1 95.38 20 ILE B C 1
ATOM 2248 O O . ILE B 1 20 ? -20.453 10.789 -2.764 1 95.38 20 ILE B O 1
ATOM 2252 N N . ILE B 1 21 ? -19.281 12.383 -3.768 1 97.31 21 ILE B N 1
ATOM 2253 C CA . ILE B 1 21 ? -18.781 11.477 -4.797 1 97.31 21 ILE B CA 1
ATOM 2254 C C . ILE B 1 21 ? -17.922 10.383 -4.156 1 97.31 21 ILE B C 1
ATOM 2256 O O . ILE B 1 21 ? -18.031 9.211 -4.523 1 97.31 21 ILE B O 1
ATOM 2260 N N . ALA B 1 22 ? -17.109 10.742 -3.203 1 97.56 22 ALA B N 1
ATOM 2261 C CA . ALA B 1 22 ? -16.25 9.773 -2.523 1 97.56 22 ALA B CA 1
ATOM 2262 C C . ALA B 1 22 ? -17.094 8.727 -1.791 1 97.56 22 ALA B C 1
ATOM 2264 O O . ALA B 1 22 ? -16.766 7.539 -1.809 1 97.56 22 ALA B O 1
ATOM 2265 N N . ILE B 1 23 ? -18.188 9.148 -1.19 1 97.06 23 ILE B N 1
ATOM 2266 C CA . ILE B 1 23 ? -19.062 8.227 -0.47 1 97.06 23 ILE B CA 1
ATOM 2267 C C . ILE B 1 23 ? -19.703 7.246 -1.45 1 97.06 23 ILE B C 1
ATOM 2269 O O . ILE B 1 23 ? -19.766 6.043 -1.181 1 97.06 23 ILE B O 1
ATOM 2273 N N . ILE B 1 24 ? -20.094 7.762 -2.547 1 98.06 24 ILE B N 1
ATOM 2274 C CA . ILE B 1 24 ? -20.75 6.93 -3.547 1 98.06 24 ILE B CA 1
ATOM 2275 C C . ILE B 1 24 ? -19.766 5.898 -4.098 1 98.06 24 ILE B C 1
ATOM 2277 O O . ILE B 1 24 ? -20.094 4.711 -4.188 1 98.06 24 ILE B O 1
ATOM 2281 N N . LEU B 1 25 ? -18.594 6.34 -4.426 1 98.31 25 LEU B N 1
ATOM 2282 C CA . LEU B 1 25 ? -17.594 5.43 -4.965 1 98.31 25 LEU B CA 1
ATOM 2283 C C . LEU B 1 25 ? -17.203 4.371 -3.938 1 98.31 25 LEU B C 1
ATOM 2285 O O . LEU B 1 25 ? -17.078 3.191 -4.273 1 98.31 25 LEU B O 1
ATOM 2289 N N . GLY B 1 26 ? -17.016 4.789 -2.701 1 98.06 26 GLY B N 1
ATOM 2290 C CA . GLY B 1 26 ? -16.703 3.838 -1.646 1 98.06 26 GLY B CA 1
ATOM 2291 C C . GLY B 1 26 ? -17.797 2.822 -1.416 1 98.06 26 GLY B C 1
ATOM 2292 O O . GLY B 1 26 ? -17.531 1.625 -1.295 1 98.06 26 GLY B O 1
ATOM 2293 N N . ALA B 1 27 ? -19.016 3.287 -1.439 1 97.81 27 ALA B N 1
ATOM 2294 C CA . ALA B 1 27 ? -20.156 2.41 -1.204 1 97.81 27 ALA B CA 1
ATOM 2295 C C . ALA B 1 27 ? -20.328 1.424 -2.355 1 97.81 27 ALA B C 1
ATOM 2297 O O . ALA B 1 27 ? -20.641 0.251 -2.133 1 97.81 27 ALA B O 1
ATOM 2298 N N . LEU B 1 28 ? -20.156 1.922 -3.516 1 98.19 28 LEU B N 1
ATOM 2299 C CA . LEU B 1 28 ? -20.25 1.042 -4.676 1 98.19 28 LEU B CA 1
ATOM 2300 C C . LEU B 1 28 ? -19.188 -0.041 -4.629 1 98.19 28 LEU B C 1
ATOM 2302 O O . LEU B 1 28 ? -19.453 -1.208 -4.914 1 98.19 28 LEU B O 1
ATOM 2306 N N . SER B 1 29 ? -18.016 0.354 -4.289 1 98.12 29 SER B N 1
ATOM 2307 C CA . SER B 1 29 ? -16.922 -0.617 -4.168 1 98.12 29 SER B CA 1
ATOM 2308 C C . SER B 1 29 ? -17.219 -1.63 -3.062 1 98.12 29 SER B C 1
ATOM 2310 O O . SER B 1 29 ? -16.953 -2.822 -3.225 1 98.12 29 SER B O 1
ATOM 2312 N N . TRP B 1 30 ? -17.734 -1.127 -1.997 1 97.38 30 TRP B N 1
ATOM 2313 C CA . TRP B 1 30 ? -18.062 -1.995 -0.873 1 97.38 30 TRP B CA 1
ATOM 2314 C C . TRP B 1 30 ? -19.125 -3.02 -1.271 1 97.38 30 TRP B C 1
ATOM 2316 O O . TRP B 1 30 ? -18.984 -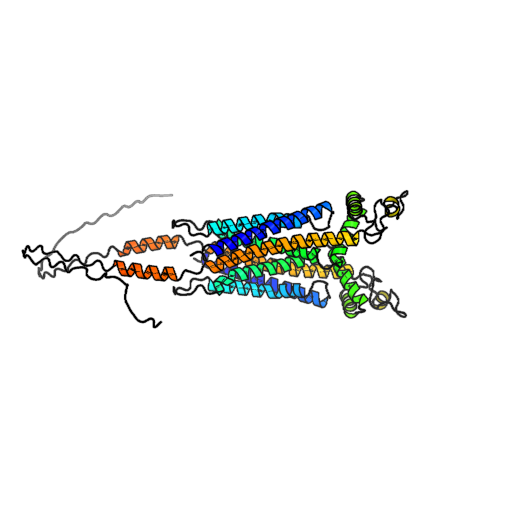4.211 -0.983 1 97.38 30 TRP B O 1
ATOM 2326 N N . SER B 1 31 ? -20.109 -2.633 -1.973 1 96.75 31 SER B N 1
ATOM 2327 C CA . SER B 1 31 ? -21.172 -3.518 -2.441 1 96.75 31 SER B CA 1
ATOM 2328 C C . SER B 1 31 ? -20.641 -4.535 -3.445 1 96.75 31 SER B C 1
ATOM 2330 O O . SER B 1 31 ? -20.953 -5.723 -3.357 1 96.75 31 SER B O 1
ATOM 2332 N N . ARG B 1 32 ? -19.781 -4.098 -4.285 1 96 32 ARG B N 1
ATOM 2333 C CA . ARG B 1 32 ? -19.234 -4.977 -5.309 1 96 32 ARG B CA 1
ATOM 2334 C C . ARG B 1 32 ? -18.297 -6.008 -4.691 1 96 32 ARG B C 1
ATOM 2336 O O . ARG B 1 32 ? -18.297 -7.176 -5.09 1 96 32 ARG B O 1
ATOM 2343 N N . THR B 1 33 ? -17.5 -5.574 -3.826 1 97.06 33 THR B N 1
ATOM 2344 C CA . THR B 1 33 ? -16.547 -6.473 -3.174 1 97.06 33 THR B CA 1
ATOM 2345 C C . THR B 1 33 ? -17.281 -7.586 -2.432 1 97.06 33 THR B C 1
ATOM 2347 O O . THR B 1 33 ? -16.891 -8.75 -2.51 1 97.06 33 THR B O 1
ATOM 2350 N N . ALA B 1 34 ? -18.359 -7.219 -1.827 1 95.25 34 ALA B N 1
ATOM 2351 C CA . ALA B 1 34 ? -19.125 -8.195 -1.064 1 95.25 34 ALA B CA 1
ATOM 2352 C C . ALA B 1 34 ? -19.922 -9.109 -1.991 1 95.25 34 ALA B C 1
ATOM 2354 O O . ALA B 1 34 ? -20 -10.32 -1.77 1 95.25 34 ALA B O 1
ATOM 2355 N N . SER B 1 35 ? -20.438 -8.586 -3.023 1 95.31 35 SER B N 1
ATOM 2356 C CA . SER B 1 35 ? -21.328 -9.344 -3.896 1 95.31 35 SER B CA 1
ATOM 2357 C C . SER B 1 35 ? -20.547 -10.273 -4.812 1 95.31 35 SER B C 1
ATOM 2359 O O . SER B 1 35 ? -21.016 -11.352 -5.16 1 95.31 35 SER B O 1
ATOM 2361 N N . LEU B 1 36 ? -19.359 -9.891 -5.082 1 96.62 36 LEU B N 1
ATOM 2362 C CA . LEU B 1 36 ? -18.594 -10.656 -6.059 1 96.62 36 LEU B CA 1
ATOM 2363 C C . LEU B 1 36 ? -17.422 -11.375 -5.391 1 96.62 36 LEU B C 1
ATOM 2365 O O . LEU B 1 36 ? -16.562 -11.93 -6.074 1 96.62 36 LEU B O 1
ATOM 2369 N N . TYR B 1 37 ? -17.359 -11.336 -4.074 1 96.38 37 TYR B N 1
ATOM 2370 C CA . TYR B 1 37 ? -16.344 -12.039 -3.305 1 96.38 37 TYR B CA 1
ATOM 2371 C C . TYR B 1 37 ? -14.953 -11.703 -3.809 1 96.38 37 TYR B C 1
ATOM 2373 O O . TYR B 1 37 ? -14.141 -12.594 -4.066 1 96.38 37 TYR B O 1
ATOM 2381 N N . LEU B 1 38 ? -14.648 -10.469 -3.926 1 96.44 38 LEU B N 1
ATOM 2382 C CA . LEU B 1 38 ? -13.352 -9.992 -4.395 1 96.44 38 LEU B CA 1
ATOM 2383 C C . LEU B 1 38 ? -12.312 -10.062 -3.279 1 96.44 38 LEU B C 1
ATOM 2385 O O . LEU B 1 38 ? -12.656 -9.992 -2.098 1 96.44 38 LEU B O 1
ATOM 2389 N N . PRO B 1 39 ? -11.055 -10.219 -3.627 1 94.88 39 PRO B N 1
ATOM 2390 C CA . PRO B 1 39 ? -10 -10.359 -2.623 1 94.88 39 PRO B CA 1
ATOM 2391 C C . PRO B 1 39 ? -9.719 -9.055 -1.88 1 94.88 39 PRO B C 1
ATOM 2393 O O . PRO B 1 39 ? -8.984 -9.047 -0.885 1 94.88 39 PRO B O 1
ATOM 2396 N N . LEU B 1 40 ? -10.203 -7.93 -2.271 1 94.62 40 LEU B N 1
ATOM 2397 C CA . LEU B 1 40 ? -10.062 -6.664 -1.556 1 94.62 40 LEU B CA 1
ATOM 2398 C C . LEU B 1 40 ? -10.633 -6.77 -0.147 1 94.62 40 LEU B C 1
ATOM 2400 O O . LEU B 1 40 ? -11.812 -7.109 0.025 1 94.62 40 LEU B O 1
ATOM 2404 N N . PRO B 1 41 ? -9.797 -6.543 0.869 1 94.56 41 PRO B N 1
ATOM 2405 C CA . PRO B 1 41 ? -10.297 -6.668 2.24 1 94.56 41 PRO B CA 1
ATOM 2406 C C . PRO B 1 41 ? -11.477 -5.742 2.527 1 94.56 41 PRO B C 1
ATOM 2408 O O . PRO B 1 41 ? -11.469 -4.578 2.111 1 94.56 41 PRO B O 1
ATOM 2411 N N . ASP B 1 42 ? -12.344 -6.199 3.344 1 94.31 42 ASP B N 1
ATOM 2412 C CA . ASP B 1 42 ? -13.609 -5.508 3.592 1 94.31 42 ASP B CA 1
ATOM 2413 C C . ASP B 1 42 ? -13.375 -4.176 4.301 1 94.31 42 ASP B C 1
ATOM 2415 O O . ASP B 1 42 ? -14.141 -3.227 4.125 1 94.31 42 ASP B O 1
ATOM 2419 N N . TRP B 1 43 ? -12.359 -4.156 5.09 1 94.56 43 TRP B N 1
ATOM 2420 C CA . TRP B 1 43 ? -12.125 -2.934 5.852 1 94.56 43 TRP B CA 1
ATOM 2421 C C . TRP B 1 43 ? -11.711 -1.791 4.934 1 94.56 43 TRP B C 1
ATOM 2423 O O . TRP B 1 43 ? -11.914 -0.618 5.254 1 94.56 43 TRP B O 1
ATOM 2433 N N . VAL B 1 44 ? -11.195 -2.127 3.703 1 96.75 44 VAL B N 1
ATOM 2434 C CA . VAL B 1 44 ? -10.68 -1.106 2.797 1 96.75 44 VAL B CA 1
ATOM 2435 C C . VAL B 1 44 ? -11.844 -0.304 2.207 1 96.75 44 VAL B C 1
ATOM 2437 O O . VAL B 1 44 ? -11.93 0.909 2.408 1 96.75 44 VAL B O 1
ATOM 2440 N N . PRO B 1 45 ? -12.812 -0.923 1.552 1 97.44 45 PRO B N 1
ATOM 2441 C CA . PRO B 1 45 ? -13.938 -0.128 1.056 1 97.44 45 PRO B CA 1
ATOM 2442 C C . PRO B 1 45 ? -14.805 0.431 2.182 1 97.44 45 PRO B C 1
ATOM 2444 O O . PRO B 1 45 ? -15.398 1.502 2.033 1 97.44 45 PRO B O 1
ATOM 2447 N N . ALA B 1 46 ? -14.867 -0.205 3.301 1 97 46 ALA B N 1
ATOM 2448 C CA . ALA B 1 46 ? -15.641 0.297 4.438 1 97 46 ALA B CA 1
ATOM 2449 C C . ALA B 1 46 ? -15.094 1.641 4.918 1 97 46 ALA B C 1
ATOM 2451 O O . ALA B 1 46 ? -15.852 2.602 5.074 1 97 46 ALA B O 1
ATOM 2452 N N . ILE B 1 47 ? -13.805 1.656 5.086 1 96.12 47 ILE B N 1
ATOM 2453 C CA . ILE B 1 47 ? -13.188 2.896 5.543 1 96.12 47 ILE B CA 1
ATOM 2454 C C . ILE B 1 47 ? -13.273 3.951 4.445 1 96.12 47 ILE B C 1
ATOM 2456 O O . ILE B 1 47 ? -13.5 5.133 4.723 1 96.12 47 ILE B O 1
ATOM 2460 N N . ALA B 1 48 ? -13.125 3.52 3.211 1 96 48 ALA B N 1
ATOM 2461 C CA . ALA B 1 48 ? -13.219 4.453 2.09 1 96 48 ALA B CA 1
ATOM 2462 C C . ALA B 1 48 ? -14.594 5.102 2.033 1 96 48 ALA B C 1
ATOM 2464 O O . ALA B 1 48 ? -14.734 6.234 1.562 1 96 48 ALA B O 1
ATOM 2465 N N . THR B 1 49 ? -15.602 4.438 2.506 1 95.94 49 THR B N 1
ATOM 2466 C CA . THR B 1 49 ? -16.969 4.941 2.482 1 95.94 49 THR B CA 1
ATOM 2467 C C . THR B 1 49 ? -17.219 5.859 3.672 1 95.94 49 THR B C 1
ATOM 2469 O O . THR B 1 49 ? -17.844 6.918 3.525 1 95.94 49 THR B O 1
ATOM 2472 N N . LEU B 1 50 ? -16.75 5.512 4.816 1 95.38 50 LEU B N 1
ATOM 2473 C CA . LEU B 1 50 ? -17.109 6.191 6.051 1 95.38 50 LEU B CA 1
ATOM 2474 C C . LEU B 1 50 ? -16.188 7.379 6.316 1 95.38 50 LEU B C 1
ATOM 2476 O O . LEU B 1 50 ? -16.578 8.336 6.992 1 95.38 50 LEU B O 1
ATOM 2480 N N . PHE B 1 51 ? -15.094 7.332 5.727 1 93.69 51 PHE B N 1
ATOM 2481 C CA . PHE B 1 51 ? -14.07 8.289 6.121 1 93.69 51 PHE B CA 1
ATOM 2482 C C . PHE B 1 51 ? -14.336 9.656 5.508 1 93.69 51 PHE B C 1
ATOM 2484 O O . PHE B 1 51 ? -14.141 10.688 6.16 1 93.69 51 PHE B O 1
ATOM 2491 N N . PRO B 1 52 ? -14.805 9.773 4.305 1 92.75 52 PRO B N 1
ATOM 2492 C CA . PRO B 1 52 ? -15.023 11.086 3.703 1 92.75 52 PRO B CA 1
ATOM 2493 C C . PRO B 1 52 ? -16.016 11.945 4.496 1 92.75 52 PRO B C 1
ATOM 2495 O O . PRO B 1 52 ? -15.711 13.094 4.828 1 92.75 52 PRO B O 1
ATOM 2498 N N . PRO B 1 53 ? -17.156 11.43 4.898 1 90.75 53 PRO B N 1
ATOM 2499 C CA . PRO B 1 53 ? -18.047 12.266 5.691 1 90.75 53 PRO B CA 1
ATOM 2500 C C . PRO B 1 53 ? -17.469 12.617 7.062 1 90.75 53 PRO B C 1
ATOM 2502 O O . PRO B 1 53 ? -17.719 13.711 7.578 1 90.75 53 PRO B O 1
ATOM 2505 N N . LEU B 1 54 ? -16.703 11.75 7.652 1 90.81 54 LEU B N 1
ATOM 2506 C CA . LEU B 1 54 ? -16.062 12.039 8.93 1 90.81 54 LEU B CA 1
ATOM 2507 C C . LEU B 1 54 ? -15.031 13.148 8.773 1 90.81 54 LEU B C 1
ATOM 2509 O O . LEU B 1 54 ? -14.906 14.016 9.641 1 90.81 54 LEU B O 1
ATOM 2513 N N . THR B 1 55 ? -14.344 13.094 7.641 1 90.25 55 THR B N 1
ATOM 2514 C CA . THR B 1 55 ? -13.344 14.117 7.363 1 90.25 55 THR B CA 1
ATOM 2515 C C . THR B 1 55 ? -14.008 15.461 7.102 1 90.25 55 THR B C 1
ATOM 2517 O O . THR B 1 55 ? -13.555 16.5 7.609 1 90.25 55 THR B O 1
ATOM 2520 N N . ALA B 1 56 ? -15.094 15.477 6.375 1 87.5 56 ALA B N 1
ATOM 2521 C CA . ALA B 1 56 ? -15.836 16.703 6.109 1 87.5 56 ALA B CA 1
ATOM 2522 C C . ALA B 1 56 ? -16.375 17.312 7.402 1 87.5 56 ALA B C 1
ATOM 2524 O O . ALA B 1 56 ? -16.312 18.531 7.598 1 87.5 56 ALA B O 1
ATOM 2525 N N . LEU B 1 57 ? -16.844 16.438 8.242 1 85.5 57 LEU B N 1
ATOM 2526 C CA . LEU B 1 57 ? -17.359 16.906 9.523 1 85.5 57 LEU B CA 1
ATOM 2527 C C . LEU B 1 57 ? -16.234 17.5 10.375 1 85.5 57 LEU B C 1
ATOM 2529 O O . LEU B 1 57 ? -16.422 18.547 11.008 1 85.5 57 LEU B O 1
ATOM 2533 N N . ALA B 1 58 ? -15.141 16.891 10.367 1 84.75 58 ALA B N 1
ATOM 2534 C CA . ALA B 1 58 ? -14 17.359 11.141 1 84.75 58 ALA B CA 1
ATOM 2535 C C . ALA B 1 58 ? -13.523 18.719 10.633 1 84.75 58 ALA B C 1
ATOM 2537 O O . ALA B 1 58 ? -13.211 19.609 11.43 1 84.75 58 ALA B O 1
ATOM 2538 N N . LEU B 1 59 ? -13.445 18.891 9.383 1 82.62 59 LEU B N 1
ATOM 2539 C CA . LEU B 1 59 ? -13.016 20.156 8.789 1 82.62 59 LEU B CA 1
ATOM 2540 C C . LEU B 1 59 ? -14.016 21.266 9.094 1 82.62 59 LEU B C 1
ATOM 2542 O O . LEU B 1 59 ? -13.625 22.406 9.383 1 82.62 59 LEU B O 1
ATOM 2546 N N . TYR B 1 60 ? -15.266 20.922 9.047 1 80.94 60 TYR B N 1
ATOM 2547 C CA . TYR B 1 60 ? -16.312 21.891 9.375 1 80.94 60 TYR B CA 1
ATOM 2548 C C . TYR B 1 60 ? -16.203 22.344 10.828 1 80.94 60 TYR B C 1
ATOM 2550 O O . TYR B 1 60 ? -16.266 23.531 11.117 1 80.94 60 TYR B O 1
ATOM 2558 N N . LEU B 1 61 ? -15.977 21.391 11.68 1 80.81 61 LEU B N 1
ATOM 2559 C CA . LEU B 1 61 ? -15.867 21.703 13.102 1 80.81 61 LEU B CA 1
ATOM 2560 C C . LEU B 1 61 ? -14.609 22.516 13.383 1 80.81 61 LEU B C 1
ATOM 2562 O O . LEU B 1 61 ? -14.625 23.422 14.227 1 80.81 61 LEU B O 1
ATOM 2566 N N . ALA B 1 62 ? -13.586 22.234 12.703 1 76.44 62 ALA B N 1
ATOM 2567 C CA . ALA B 1 62 ? -12.336 22.984 12.859 1 76.44 62 ALA B CA 1
ATOM 2568 C C . ALA B 1 62 ? -12.5 24.422 12.422 1 76.44 62 ALA B C 1
ATOM 2570 O O . ALA B 1 62 ? -11.977 25.344 13.062 1 76.44 62 ALA B O 1
ATOM 2571 N N . ASN B 1 63 ? -13.195 24.656 11.398 1 74.19 63 ASN B N 1
ATOM 2572 C CA . ASN B 1 63 ? -13.438 26 10.906 1 74.19 63 ASN B CA 1
ATOM 2573 C C . ASN B 1 63 ? -14.344 26.781 11.852 1 74.19 63 ASN B C 1
ATOM 2575 O O . ASN B 1 63 ? -14.188 28 12 1 74.19 63 ASN B O 1
ATOM 2579 N N . GLN B 1 64 ? -15.195 26.172 12.469 1 73.19 64 GLN B N 1
ATOM 2580 C CA . GLN B 1 64 ? -16.094 26.844 13.406 1 73.19 64 GLN B CA 1
ATOM 2581 C C . GLN B 1 64 ? -15.375 27.219 14.695 1 73.19 64 GLN B C 1
ATOM 2583 O O . GLN B 1 64 ? -15.633 28.281 15.273 1 73.19 64 GLN B O 1
ATOM 2588 N N . LEU B 1 65 ? -14.461 26.328 15.039 1 67.81 65 LEU B N 1
ATOM 2589 C CA . LEU B 1 65 ? -13.727 26.562 16.266 1 67.81 65 LEU B CA 1
ATOM 2590 C C . LEU B 1 65 ? -12.617 27.594 16.062 1 67.81 65 LEU B C 1
ATOM 2592 O O . LEU B 1 65 ? -12.164 28.234 17 1 67.81 65 LEU B O 1
ATOM 2596 N N . ALA B 1 66 ? -12.078 27.781 14.836 1 60.97 66 ALA B N 1
ATOM 2597 C CA . ALA B 1 66 ? -11.031 28.75 14.516 1 60.97 66 ALA B CA 1
ATOM 2598 C C . ALA B 1 66 ? -11.609 30.172 14.406 1 60.97 66 ALA B C 1
ATOM 2600 O O . ALA B 1 66 ? -10.875 31.156 14.492 1 60.97 66 ALA B O 1
ATOM 2601 N N . GLN B 1 67 ? -12.828 30.453 14.125 1 57.94 67 GLN B N 1
ATOM 2602 C CA . GLN B 1 67 ? -13.438 31.781 14.055 1 57.94 67 GLN B CA 1
ATOM 2603 C C . GLN B 1 67 ? -13.43 32.469 15.422 1 57.94 67 GLN B C 1
ATOM 2605 O O . GLN B 1 67 ? -13.773 31.844 16.438 1 57.94 67 GLN B O 1
ATOM 2610 N N . PRO B 1 68 ? -12.461 33.594 15.602 1 53.25 68 PRO B N 1
ATOM 2611 C CA . PRO B 1 68 ? -12.367 34.375 16.844 1 53.25 68 PRO B CA 1
ATOM 2612 C C . PRO B 1 68 ? -13.727 34.625 17.484 1 53.25 68 PRO B C 1
ATOM 2614 O O . PRO B 1 68 ? -14.648 35.125 16.812 1 53.25 68 PRO B O 1
ATOM 2617 N N . ALA B 1 69 ? -14.297 33.906 18.234 1 48 69 ALA B N 1
ATOM 2618 C CA . ALA B 1 69 ? -15.43 34.469 18.969 1 48 69 ALA B CA 1
ATOM 2619 C C . ALA B 1 69 ? -15.109 35.844 19.516 1 48 69 ALA B C 1
ATOM 2621 O O . ALA B 1 69 ? -13.969 36.125 19.906 1 48 69 ALA B O 1
ATOM 2622 N N . ALA B 1 70 ? -15.781 37 19.281 1 44.88 70 ALA B N 1
ATOM 2623 C CA . ALA B 1 70 ? -15.734 38.312 19.922 1 44.88 70 ALA B CA 1
ATOM 2624 C C . ALA B 1 70 ? -15.164 38.219 21.328 1 44.88 70 ALA B C 1
ATOM 2626 O O . ALA B 1 70 ? -14.68 39.219 21.875 1 44.88 70 ALA B O 1
ATOM 2627 N N . ASP B 1 71 ? -15.898 37.5 22.266 1 42.62 71 ASP B N 1
ATOM 2628 C CA . ASP B 1 71 ? -15.578 37.625 23.688 1 42.62 71 ASP B CA 1
ATOM 2629 C C . ASP B 1 71 ? -14.195 37.031 23.984 1 42.62 71 ASP B C 1
ATOM 2631 O O . ASP B 1 71 ? -13.836 35.969 23.469 1 42.62 71 ASP B O 1
ATOM 2635 N N . ASN B 1 72 ? -13.086 37.875 24.359 1 44.78 72 ASN B N 1
ATOM 2636 C CA . ASN B 1 72 ? -11.734 37.812 24.891 1 44.78 72 ASN B CA 1
ATOM 2637 C C . ASN B 1 72 ? -11.406 36.469 25.484 1 44.78 72 ASN B C 1
ATOM 2639 O O . ASN B 1 72 ? -10.266 36.188 25.875 1 44.78 72 ASN B O 1
ATOM 2643 N N . ARG B 1 73 ? -12.211 35.969 26.297 1 46.56 73 ARG B N 1
ATOM 2644 C CA . ARG B 1 73 ? -11.992 34.938 27.312 1 46.56 73 ARG B CA 1
ATOM 2645 C C . ARG B 1 73 ? -11.797 33.562 26.641 1 46.56 73 ARG B C 1
ATOM 2647 O O . ARG B 1 73 ? -11.75 32.562 27.328 1 46.56 73 ARG B O 1
ATOM 2654 N N . GLN B 1 74 ? -12.297 33.406 25.5 1 46.56 74 GLN B N 1
ATOM 2655 C CA . GLN B 1 74 ? -12.492 32.031 25.078 1 46.56 74 GLN B CA 1
ATOM 2656 C C . GLN B 1 74 ? -11.164 31.281 25 1 46.56 74 GLN B C 1
ATOM 2658 O O . GLN B 1 74 ? -10.273 31.672 24.234 1 46.56 74 GLN B O 1
ATOM 2663 N N . SER B 1 75 ? -10.766 30.516 25.984 1 48.38 75 SER B N 1
ATOM 2664 C CA . SER B 1 75 ? -9.883 29.469 26.469 1 48.38 75 SER B CA 1
ATOM 2665 C C . SER B 1 75 ? -9.398 28.578 25.328 1 48.38 75 SER B C 1
ATOM 2667 O O . SER B 1 75 ? -10.133 28.328 24.375 1 48.38 75 SER B O 1
ATOM 2669 N N . SER B 1 76 ? -8.109 28.547 25.016 1 56.62 76 SER B N 1
ATOM 2670 C CA . SER B 1 76 ? -7.332 27.562 24.266 1 56.62 76 SER B CA 1
ATOM 2671 C C . SER B 1 76 ? -7.973 26.188 24.344 1 56.62 76 SER B C 1
ATOM 2673 O O . SER B 1 76 ? -7.738 25.438 25.312 1 56.62 76 SER B O 1
ATOM 2675 N N . SER B 1 77 ? -9.344 26 24.078 1 62.72 77 SER B N 1
ATOM 2676 C CA . SER B 1 77 ? -10.016 24.703 24.141 1 62.72 77 SER B CA 1
ATOM 2677 C C . SER B 1 77 ? -9.094 23.578 23.688 1 62.72 77 SER B C 1
ATOM 2679 O O . SER B 1 77 ? -8.336 23.734 22.719 1 62.72 77 SER B O 1
ATOM 2681 N N . PRO B 1 78 ? -8.898 22.594 24.656 1 71.75 78 PRO B N 1
ATOM 2682 C CA . PRO B 1 78 ? -8.086 21.422 24.328 1 71.75 78 PRO B CA 1
ATOM 2683 C C . PRO B 1 78 ? -8.359 20.875 22.922 1 71.75 78 PRO B C 1
ATOM 2685 O O . PRO B 1 78 ? -7.473 20.312 22.297 1 71.75 78 PRO B O 1
ATOM 2688 N N . TRP B 1 79 ? -9.562 21.266 22.406 1 69.19 79 TRP B N 1
ATOM 2689 C CA . TRP B 1 79 ? -9.93 20.766 21.078 1 69.19 79 TRP B CA 1
ATOM 2690 C C . TRP B 1 79 ? -9.156 21.5 19.984 1 69.19 79 TRP B C 1
ATOM 2692 O O . TRP B 1 79 ? -8.781 20.891 18.984 1 69.19 79 TRP B O 1
ATOM 2702 N N . ARG B 1 80 ? -8.93 22.656 20.281 1 71.06 80 ARG B N 1
ATOM 2703 C CA . ARG B 1 80 ? -8.203 23.453 19.297 1 71.06 80 ARG B CA 1
ATOM 2704 C C . ARG B 1 80 ? -6.762 22.969 19.156 1 71.06 80 ARG B C 1
ATOM 2706 O O . ARG B 1 80 ? -6.203 22.969 18.062 1 71.06 80 ARG B O 1
ATOM 2713 N N . ARG B 1 81 ? -6.379 22.422 20.266 1 72.19 81 ARG B N 1
ATOM 2714 C CA . ARG B 1 81 ? -5 21.938 20.266 1 72.19 81 ARG B CA 1
ATOM 2715 C C . ARG B 1 81 ? -4.906 20.531 19.672 1 72.19 81 ARG B C 1
ATOM 2717 O O . ARG B 1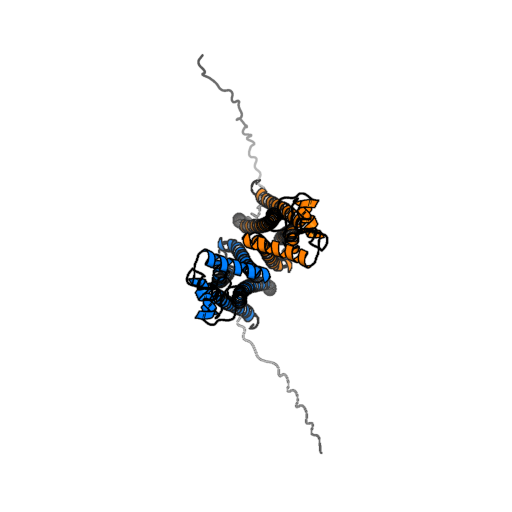 81 ? -3.869 20.156 19.125 1 72.19 81 ARG B O 1
ATOM 2724 N N . LEU B 1 82 ? -5.973 19.828 19.703 1 77.44 82 LEU B N 1
ATOM 2725 C CA . LEU B 1 82 ? -5.957 18.438 19.25 1 77.44 82 LEU B CA 1
ATOM 2726 C C . LEU B 1 82 ? -6.34 18.328 17.781 1 77.44 82 LEU B C 1
ATOM 2728 O O . LEU B 1 82 ? -6.062 17.312 17.141 1 77.44 82 LEU B O 1
ATOM 2732 N N . PHE B 1 83 ? -6.781 19.391 17.266 1 78.19 83 PHE B N 1
ATOM 2733 C CA . PHE B 1 83 ? -7.312 19.344 15.898 1 78.19 83 PHE B CA 1
ATOM 2734 C C . PHE B 1 83 ? -6.199 19.094 14.891 1 78.19 83 PHE B C 1
ATOM 2736 O O . PHE B 1 83 ? -6.359 18.281 13.977 1 78.19 83 PHE B O 1
ATOM 2743 N N . PRO B 1 84 ? -5.062 19.734 15.086 1 76.31 84 PRO B N 1
ATOM 2744 C CA . PRO B 1 84 ? -4 19.438 14.117 1 76.31 84 PRO B CA 1
ATOM 2745 C C . PRO B 1 84 ? -3.566 17.969 14.141 1 76.31 84 PRO B C 1
ATOM 2747 O O . PRO B 1 84 ? -3.225 17.406 13.102 1 76.31 84 PRO B O 1
ATOM 2750 N N . VAL B 1 85 ? -3.654 17.406 15.305 1 78 85 VAL B N 1
ATOM 2751 C CA . VAL B 1 85 ? -3.268 16 15.438 1 78 85 VAL B CA 1
ATOM 2752 C C . VAL B 1 85 ? -4.297 15.117 14.742 1 78 85 VAL B C 1
ATOM 2754 O O . VAL B 1 85 ? -3.934 14.203 14 1 78 85 VAL B O 1
ATOM 2757 N N . ILE B 1 86 ? -5.516 15.406 14.969 1 81.88 86 ILE B N 1
ATOM 2758 C CA . ILE B 1 86 ? -6.598 14.641 14.359 1 81.88 86 ILE B CA 1
ATOM 2759 C C . ILE B 1 86 ? -6.547 14.797 12.836 1 81.88 86 ILE B C 1
ATOM 2761 O O . ILE B 1 86 ? -6.758 13.836 12.102 1 81.88 86 ILE B O 1
ATOM 2765 N N . ASN B 1 87 ? -6.234 15.938 12.453 1 81.62 87 ASN B N 1
ATOM 2766 C CA . ASN B 1 87 ? -6.121 16.219 11.023 1 81.62 87 ASN B CA 1
ATOM 2767 C C . ASN B 1 87 ? -4.992 15.414 10.383 1 81.62 87 ASN B C 1
ATOM 2769 O O . ASN B 1 87 ? -5.148 14.883 9.281 1 81.62 87 ASN B O 1
ATOM 2773 N N . HIS B 1 88 ? -3.986 15.344 11.078 1 82.69 88 HIS B N 1
ATOM 2774 C CA . HIS B 1 88 ? -2.855 14.578 10.57 1 82.69 88 HIS B CA 1
ATOM 2775 C C . HIS B 1 88 ? -3.174 13.086 10.523 1 82.69 88 HIS B C 1
ATOM 2777 O O . HIS B 1 88 ? -2.83 12.406 9.555 1 82.69 88 HIS B O 1
ATOM 2783 N N . LEU B 1 89 ? -3.826 12.594 11.523 1 84.56 89 LEU B N 1
ATOM 2784 C CA . LEU B 1 89 ? -4.195 11.18 11.57 1 84.56 89 LEU B CA 1
ATOM 2785 C C . LEU B 1 89 ? -5.156 10.828 10.438 1 84.56 89 LEU B C 1
ATOM 2787 O O . LEU B 1 89 ? -5.062 9.75 9.852 1 84.56 89 LEU B O 1
ATOM 2791 N N . GLN B 1 90 ? -5.996 11.727 10.195 1 87.94 90 GLN B N 1
ATOM 2792 C CA . GLN B 1 90 ? -6.938 11.508 9.102 1 87.94 90 GLN B CA 1
ATOM 2793 C C . GLN B 1 90 ? -6.211 11.43 7.758 1 87.94 90 GLN B C 1
ATOM 2795 O O . GLN B 1 90 ? -6.578 10.625 6.898 1 87.94 90 GLN B O 1
ATOM 2800 N N . SER B 1 91 ? -5.211 12.211 7.551 1 87.5 91 SER B N 1
ATOM 2801 C CA . SER B 1 91 ? -4.438 12.164 6.312 1 87.5 91 SER B CA 1
ATOM 2802 C C . SER B 1 91 ? -3.682 10.844 6.188 1 87.5 91 SER B C 1
ATOM 2804 O O . SER B 1 91 ? -3.592 10.273 5.102 1 87.5 91 SER B O 1
ATOM 2806 N N . ILE B 1 92 ? -3.213 10.359 7.258 1 90.19 92 ILE B N 1
ATOM 2807 C CA . ILE B 1 92 ? -2.479 9.094 7.273 1 90.19 92 ILE B CA 1
ATOM 2808 C C . ILE B 1 92 ? -3.41 7.953 6.883 1 90.19 92 ILE B C 1
ATOM 2810 O O . ILE B 1 92 ? -3.086 7.152 6.004 1 90.19 92 ILE B O 1
ATOM 2814 N N . ILE B 1 93 ? -4.535 7.898 7.488 1 93.12 93 ILE B N 1
ATOM 2815 C CA . ILE B 1 93 ? -5.488 6.82 7.25 1 93.12 93 ILE B CA 1
ATOM 2816 C C . ILE B 1 93 ? -5.93 6.836 5.785 1 93.12 93 ILE B C 1
ATOM 2818 O O . ILE B 1 93 ? -5.949 5.797 5.125 1 93.12 93 ILE B O 1
ATOM 2822 N N . THR B 1 94 ? -6.242 8.016 5.297 1 93.62 94 THR B N 1
ATOM 2823 C CA . THR B 1 94 ? -6.691 8.141 3.916 1 93.62 94 THR B CA 1
ATOM 2824 C C . THR B 1 94 ? -5.582 7.738 2.949 1 93.62 94 THR B C 1
ATOM 2826 O O . THR B 1 94 ? -5.844 7.105 1.925 1 93.62 94 THR B O 1
ATOM 2829 N N . THR B 1 95 ? -4.375 8.086 3.264 1 94.69 95 THR B N 1
ATOM 2830 C CA . THR B 1 95 ? -3.236 7.73 2.422 1 94.69 95 THR B CA 1
ATOM 2831 C C . THR B 1 95 ? -3.012 6.223 2.424 1 94.69 95 THR B C 1
ATOM 2833 O O . THR B 1 95 ? -2.695 5.633 1.388 1 94.69 95 THR B O 1
ATOM 2836 N N . VAL B 1 96 ? -3.182 5.586 3.564 1 96.44 96 VAL B N 1
ATOM 2837 C CA . VAL B 1 96 ? -3.055 4.137 3.664 1 96.44 96 VAL B CA 1
ATOM 2838 C C . VAL B 1 96 ? -4.078 3.463 2.752 1 96.44 96 VAL B C 1
ATOM 2840 O O . VAL B 1 96 ? -3.732 2.566 1.979 1 96.44 96 VAL B O 1
ATOM 2843 N N . ILE B 1 97 ? -5.27 3.941 2.846 1 96.88 97 ILE B N 1
ATOM 2844 C CA . ILE B 1 97 ? -6.34 3.359 2.043 1 96.88 97 ILE B CA 1
ATOM 2845 C C . ILE B 1 97 ? -6.023 3.529 0.56 1 96.88 97 ILE B C 1
ATOM 2847 O O . ILE B 1 97 ? -6.168 2.586 -0.224 1 96.88 97 ILE B O 1
ATOM 2851 N N . ALA B 1 98 ? -5.574 4.695 0.164 1 96.62 98 ALA B N 1
ATOM 2852 C CA . ALA B 1 98 ? -5.227 4.949 -1.231 1 96.62 98 ALA B CA 1
ATOM 2853 C C . ALA B 1 98 ? -4.086 4.043 -1.688 1 96.62 98 ALA B C 1
ATOM 2855 O O . ALA B 1 98 ? -4.129 3.49 -2.789 1 96.62 98 ALA B O 1
ATOM 2856 N N . THR B 1 99 ? -3.146 3.859 -0.884 1 96.75 99 THR B N 1
ATOM 2857 C CA . THR B 1 99 ? -1.972 3.064 -1.226 1 96.75 99 THR B CA 1
ATOM 2858 C C . THR B 1 99 ? -2.326 1.581 -1.302 1 96.75 99 THR B C 1
ATOM 2860 O O . THR B 1 99 ? -1.886 0.879 -2.215 1 96.75 99 THR B O 1
ATOM 2863 N N . VAL B 1 100 ? -3.145 1.136 -0.342 1 96.31 100 VAL B N 1
ATOM 2864 C CA . VAL B 1 100 ? -3.588 -0.254 -0.374 1 96.31 100 VAL B CA 1
ATOM 2865 C C . VAL B 1 100 ? -4.414 -0.505 -1.633 1 96.31 100 VAL B C 1
ATOM 2867 O O . VAL B 1 100 ? -4.242 -1.527 -2.303 1 96.31 100 VAL B O 1
ATOM 2870 N N . ALA B 1 101 ? -5.281 0.418 -1.938 1 96.94 101 ALA B N 1
ATOM 2871 C CA . ALA B 1 101 ? -6.082 0.279 -3.15 1 96.94 101 ALA B CA 1
ATOM 2872 C C . ALA B 1 101 ? -5.195 0.163 -4.387 1 96.94 101 ALA B C 1
ATOM 2874 O O . ALA B 1 101 ? -5.457 -0.649 -5.273 1 96.94 101 ALA B O 1
ATOM 2875 N N . LEU B 1 102 ? -4.133 0.901 -4.438 1 95.38 102 LEU B N 1
ATOM 2876 C CA . LEU B 1 102 ? -3.209 0.848 -5.562 1 95.38 102 LEU B CA 1
ATOM 2877 C C . LEU B 1 102 ? -2.477 -0.489 -5.602 1 95.38 102 LEU B C 1
ATOM 2879 O O . LEU B 1 102 ? -2.193 -1.016 -6.68 1 95.38 102 LEU B O 1
ATOM 2883 N N . ALA B 1 103 ? -2.203 -1.024 -4.402 1 93.25 103 ALA B N 1
ATOM 2884 C CA . ALA B 1 103 ? -1.514 -2.309 -4.316 1 93.25 103 ALA B CA 1
ATOM 2885 C C . ALA B 1 103 ? -2.389 -3.438 -4.852 1 93.25 103 ALA B C 1
ATOM 2887 O O . ALA B 1 103 ? -1.879 -4.453 -5.336 1 93.25 103 ALA B O 1
ATOM 2888 N N . TYR B 1 104 ? -3.662 -3.299 -4.727 1 94.75 104 TYR B N 1
ATOM 2889 C CA . TYR B 1 104 ? -4.586 -4.312 -5.23 1 94.75 104 TYR B CA 1
ATOM 2890 C C . TYR B 1 104 ? -4.961 -4.035 -6.68 1 94.75 104 TYR B C 1
ATOM 2892 O O . TYR B 1 104 ? -5.75 -4.773 -7.273 1 94.75 104 TYR B O 1
ATOM 2900 N N . LEU B 1 105 ? -4.395 -2.949 -7.273 1 93.25 105 LEU B N 1
ATOM 2901 C CA . LEU B 1 105 ? -4.656 -2.57 -8.656 1 93.25 105 LEU B CA 1
ATOM 2902 C C . LEU B 1 105 ? -3.488 -2.965 -9.562 1 93.25 105 LEU B C 1
ATOM 2904 O O . LEU B 1 105 ? -3.695 -3.457 -10.672 1 93.25 105 LEU B O 1
ATOM 2908 N N . TYR B 1 106 ? -2.283 -2.693 -8.984 1 89.12 106 TYR B N 1
ATOM 2909 C CA . TYR B 1 106 ? -1.087 -2.867 -9.797 1 89.12 106 TYR B CA 1
ATOM 2910 C C . TYR B 1 106 ? 0.018 -3.557 -9.008 1 89.12 106 TYR B C 1
ATOM 2912 O O . TYR B 1 106 ? 0.163 -3.326 -7.805 1 89.12 106 TYR B O 1
ATOM 2920 N N . PRO B 1 107 ? 0.772 -4.422 -9.758 1 91.12 107 PRO B N 1
ATOM 2921 C CA . PRO B 1 107 ? 0.704 -4.887 -11.141 1 91.12 107 PRO B CA 1
ATOM 2922 C C . PRO B 1 107 ? -0.326 -5.996 -11.344 1 91.12 107 PRO B C 1
ATOM 2924 O O . PRO B 1 107 ? -0.76 -6.625 -10.375 1 91.12 107 PRO B O 1
ATOM 2927 N N . GLU B 1 108 ? -0.673 -6.246 -12.539 1 93.06 108 GLU B N 1
ATOM 2928 C CA . GLU B 1 108 ? -1.71 -7.215 -12.883 1 93.06 108 GLU B CA 1
ATOM 2929 C C . GLU B 1 108 ? -1.325 -8.617 -12.422 1 93.06 108 GLU B C 1
ATOM 2931 O O . GLU B 1 108 ? -2.186 -9.406 -12.031 1 93.06 108 GLU B O 1
ATOM 2936 N N . SER B 1 109 ? -0.076 -8.922 -12.477 1 93.06 109 SER B N 1
ATOM 2937 C CA . SER B 1 109 ? 0.398 -10.25 -12.102 1 93.06 109 SER B CA 1
ATOM 2938 C C . SER B 1 109 ? 0.128 -10.547 -10.625 1 93.06 109 SER B C 1
ATOM 2940 O O . SER B 1 109 ? -0.257 -11.656 -10.273 1 93.06 109 SER B O 1
ATOM 2942 N N . ILE B 1 110 ? 0.29 -9.516 -9.867 1 93.75 110 ILE B N 1
ATOM 2943 C CA . ILE B 1 110 ? 0.087 -9.703 -8.43 1 93.75 110 ILE B CA 1
ATOM 2944 C C . ILE B 1 110 ? -1.407 -9.773 -8.125 1 93.75 110 ILE B C 1
ATOM 2946 O O . ILE B 1 110 ? -1.833 -10.539 -7.262 1 93.75 110 ILE B O 1
ATOM 2950 N N . THR B 1 111 ? -2.199 -9.016 -8.828 1 95.31 111 THR B N 1
ATOM 2951 C CA . THR B 1 111 ? -3.646 -9.094 -8.672 1 95.31 111 THR B CA 1
ATOM 2952 C C . THR B 1 111 ? -4.152 -10.492 -9.023 1 95.31 111 THR B C 1
ATOM 2954 O O . THR B 1 111 ? -5.02 -11.031 -8.328 1 95.31 111 THR B O 1
ATOM 2957 N N . THR B 1 112 ? -3.576 -11.016 -10.07 1 95.81 112 THR B N 1
ATOM 2958 C CA . THR B 1 112 ? -3.951 -12.367 -10.461 1 95.81 112 THR B CA 1
ATOM 2959 C C . THR B 1 112 ? -3.561 -13.375 -9.383 1 95.81 112 THR B C 1
ATOM 2961 O O . THR B 1 112 ? -4.309 -14.312 -9.102 1 95.81 112 THR B O 1
ATOM 2964 N N . CYS B 1 113 ? -2.418 -13.117 -8.844 1 95.06 113 CYS B N 1
ATOM 2965 C CA . CYS B 1 113 ? -1.974 -13.984 -7.762 1 95.06 113 CYS B CA 1
ATOM 2966 C C . CYS B 1 113 ? -2.932 -13.914 -6.578 1 95.06 113 CYS B C 1
ATOM 2968 O O . CYS B 1 113 ? -3.242 -14.938 -5.965 1 95.06 113 CYS B O 1
ATOM 2970 N N . ARG B 1 114 ? -3.387 -12.781 -6.211 1 95.56 114 ARG B N 1
ATOM 2971 C CA . ARG B 1 114 ? -4.34 -12.617 -5.117 1 95.56 114 ARG B CA 1
ATOM 2972 C C . ARG B 1 114 ? -5.652 -13.328 -5.422 1 95.56 114 ARG B C 1
ATOM 2974 O O . ARG B 1 114 ? -6.227 -13.984 -4.551 1 95.56 114 ARG B O 1
ATOM 2981 N N . LEU B 1 115 ? -6.113 -13.211 -6.633 1 97.25 115 LEU B N 1
ATOM 2982 C CA . LEU B 1 115 ? -7.352 -13.867 -7.051 1 97.25 115 LEU B CA 1
ATOM 2983 C C . LEU B 1 115 ? -7.207 -15.383 -7.008 1 97.25 115 LEU B C 1
ATOM 2985 O O . LEU B 1 115 ? -8.117 -16.078 -6.562 1 97.25 115 LEU B O 1
ATOM 2989 N N . GLU B 1 116 ? -6.066 -15.82 -7.469 1 96.38 116 GLU B N 1
ATOM 2990 C CA . GLU B 1 116 ? -5.801 -17.266 -7.445 1 96.38 116 GLU B CA 1
ATOM 2991 C C . GLU B 1 116 ? -5.789 -17.797 -6.016 1 96.38 116 GLU B C 1
ATOM 2993 O O . GLU B 1 116 ? -6.32 -18.875 -5.75 1 96.38 116 GLU B O 1
ATOM 2998 N N . GLN B 1 117 ? -5.203 -17.016 -5.203 1 94.5 117 GLN B N 1
ATOM 2999 C CA . GLN B 1 117 ? -5.141 -17.438 -3.809 1 94.5 117 GLN B CA 1
ATOM 3000 C C . GLN B 1 117 ? -6.535 -17.5 -3.191 1 94.5 117 GLN B C 1
ATOM 3002 O O . GLN B 1 117 ? -6.84 -18.406 -2.416 1 94.5 117 GLN B O 1
ATOM 3007 N N . GLU B 1 118 ? -7.352 -16.562 -3.496 1 95.38 118 GLU B N 1
ATOM 3008 C CA . GLU B 1 118 ? -8.719 -16.562 -2.988 1 95.38 118 GLU B CA 1
ATOM 3009 C C . GLU B 1 118 ? -9.516 -17.75 -3.531 1 95.38 118 GLU B C 1
ATOM 3011 O O . GLU B 1 118 ? -10.203 -18.438 -2.775 1 95.38 118 GLU B O 1
ATOM 3016 N N . TRP B 1 119 ? -9.391 -17.984 -4.801 1 96.69 119 TRP B N 1
ATOM 3017 C CA . TRP B 1 119 ? -10.062 -19.109 -5.434 1 96.69 119 TRP B CA 1
ATOM 3018 C C . TRP B 1 119 ? -9.625 -20.438 -4.812 1 96.69 119 TRP B C 1
ATOM 3020 O O . TRP B 1 119 ? -10.453 -21.281 -4.504 1 96.69 119 TRP B O 1
ATOM 3030 N N . GLN B 1 120 ? -8.305 -20.531 -4.652 1 94.81 120 GLN B N 1
ATOM 3031 C CA . GLN B 1 120 ? -7.738 -21.734 -4.066 1 94.81 120 GLN B CA 1
ATOM 3032 C C . GLN B 1 120 ? -8.227 -21.938 -2.635 1 94.81 120 GLN B C 1
ATOM 3034 O O . GLN B 1 120 ? -8.445 -23.078 -2.201 1 94.81 120 GLN B O 1
ATOM 3039 N N . SER B 1 121 ? -8.367 -20.891 -1.922 1 94.56 121 SER B N 1
ATOM 3040 C CA . SER B 1 121 ? -8.859 -21 -0.55 1 94.56 121 SER B CA 1
ATOM 3041 C C . SER B 1 121 ? -10.281 -21.531 -0.508 1 94.56 121 SER B C 1
ATOM 3043 O O . SER B 1 121 ? -10.617 -22.359 0.34 1 94.56 121 SER B O 1
ATOM 3045 N N . TYR B 1 122 ? -11.109 -21.078 -1.417 1 95.62 122 TYR B N 1
ATOM 3046 C CA . TYR B 1 122 ? -12.477 -21.578 -1.504 1 95.62 122 TYR B CA 1
ATOM 3047 C C . TYR B 1 122 ? -12.5 -23.047 -1.875 1 95.62 122 TYR B C 1
ATOM 3049 O O . TYR B 1 122 ? -13.266 -23.828 -1.307 1 95.62 122 TYR B O 1
ATOM 3057 N N . PHE B 1 123 ? -11.68 -23.438 -2.818 1 95 123 PHE B N 1
ATOM 3058 C CA . PHE B 1 123 ? -11.617 -24.812 -3.301 1 95 123 PHE B CA 1
ATOM 3059 C C . PHE B 1 123 ? -11.133 -25.734 -2.201 1 95 123 PHE B C 1
ATOM 3061 O O . PHE B 1 123 ? -11.719 -26.797 -1.976 1 95 123 PHE B O 1
ATOM 3068 N N . ARG B 1 124 ? -10.094 -25.297 -1.523 1 94.06 124 ARG B N 1
ATOM 3069 C CA . ARG B 1 124 ? -9.531 -26.125 -0.464 1 94.06 124 ARG B CA 1
ATOM 3070 C C . ARG B 1 124 ? -10.516 -26.312 0.682 1 94.06 124 ARG B C 1
ATOM 3072 O O . ARG B 1 124 ? -10.578 -27.375 1.303 1 94.06 124 ARG B O 1
ATOM 3079 N N . ALA B 1 125 ? -11.25 -25.266 0.979 1 94.5 125 ALA B N 1
ATOM 3080 C CA . ALA B 1 125 ? -12.242 -25.312 2.047 1 94.5 125 ALA B CA 1
ATOM 3081 C C . ALA B 1 125 ? -13.531 -25.984 1.574 1 94.5 125 ALA B C 1
ATOM 3083 O O . ALA B 1 125 ? -14.461 -26.172 2.359 1 94.5 125 ALA B O 1
ATOM 3084 N N . LYS B 1 126 ? -13.594 -26.312 0.286 1 92.12 126 LYS B N 1
ATOM 3085 C CA . LYS B 1 126 ? -14.766 -26.922 -0.334 1 92.12 126 LYS B CA 1
ATOM 3086 C C . LYS B 1 126 ? -16 -26.031 -0.161 1 92.12 126 LYS B C 1
ATOM 3088 O O . LYS B 1 126 ? -17.094 -26.531 0.085 1 92.12 126 LYS B O 1
ATOM 3093 N N . ASP B 1 127 ? -15.656 -24.781 -0.13 1 92.88 127 ASP B N 1
ATOM 3094 C CA . ASP B 1 127 ? -16.75 -23.812 -0.102 1 92.88 127 ASP B CA 1
ATOM 3095 C C . ASP B 1 127 ? -17.25 -23.516 -1.512 1 92.88 127 ASP B C 1
ATOM 3097 O O . ASP B 1 127 ? -16.641 -22.734 -2.244 1 92.88 127 ASP B O 1
ATOM 3101 N N . ALA B 1 128 ? -18.422 -23.922 -1.851 1 93.31 128 ALA B N 1
ATOM 3102 C CA . ALA B 1 128 ? -18.922 -23.844 -3.219 1 93.31 128 ALA B CA 1
ATOM 3103 C C . ALA B 1 128 ? -19.656 -22.531 -3.463 1 93.31 128 ALA B C 1
ATOM 3105 O O . ALA B 1 128 ? -19.797 -22.094 -4.609 1 93.31 128 ALA B O 1
ATOM 3106 N N . GLN B 1 129 ? -20.109 -21.969 -2.438 1 94.75 129 GLN B N 1
ATOM 3107 C CA . GLN B 1 129 ? -21 -20.828 -2.582 1 94.75 129 GLN B CA 1
ATOM 3108 C C . GLN B 1 129 ? -20.328 -19.688 -3.322 1 94.75 129 GLN B C 1
ATOM 3110 O O . GLN B 1 129 ? -20.844 -19.188 -4.324 1 94.75 129 GLN B O 1
ATOM 3115 N N . PRO B 1 130 ? -19.156 -19.25 -2.885 1 96.31 130 PRO B N 1
ATOM 3116 C CA . PRO B 1 130 ? -18.547 -18.141 -3.609 1 96.31 130 PRO B CA 1
ATOM 3117 C C . PRO B 1 130 ? -18.219 -18.5 -5.059 1 96.31 130 PRO B C 1
ATOM 3119 O O . PRO B 1 130 ? -18.438 -17.688 -5.961 1 96.31 130 PRO B O 1
ATOM 3122 N N . ILE B 1 131 ? -17.688 -19.656 -5.32 1 96.12 131 ILE B N 1
ATOM 3123 C CA . ILE B 1 131 ? -17.297 -20.062 -6.668 1 96.12 131 ILE B CA 1
ATOM 3124 C C . ILE B 1 131 ? -18.547 -20.141 -7.555 1 96.12 131 ILE B C 1
ATOM 3126 O O . ILE B 1 131 ? -18.531 -19.672 -8.695 1 96.12 131 ILE B O 1
ATOM 3130 N N . ARG B 1 132 ? -19.609 -20.75 -7.02 1 94.56 132 ARG B N 1
ATOM 3131 C CA . ARG B 1 132 ? -20.859 -20.828 -7.766 1 94.56 132 ARG B CA 1
ATOM 3132 C C . ARG B 1 132 ? -21.391 -19.438 -8.086 1 94.56 132 ARG B C 1
ATOM 3134 O O . ARG B 1 132 ? -21.844 -19.188 -9.203 1 94.56 132 ARG B O 1
ATOM 3141 N N . ALA B 1 133 ? -21.328 -18.578 -7.141 1 95.75 133 ALA B N 1
ATOM 3142 C CA . ALA B 1 133 ? -21.812 -17.219 -7.32 1 95.75 133 ALA B CA 1
ATOM 3143 C C . ALA B 1 133 ? -21.031 -16.484 -8.414 1 95.75 133 ALA B C 1
ATOM 3145 O O . ALA B 1 133 ? -21.625 -15.789 -9.242 1 95.75 133 ALA B O 1
ATOM 3146 N N . ILE B 1 134 ? -19.734 -16.625 -8.398 1 96.81 134 ILE B N 1
ATOM 3147 C CA . ILE B 1 134 ? -18.875 -15.992 -9.391 1 96.81 134 ILE B CA 1
ATOM 3148 C C . ILE B 1 134 ? -19.172 -16.578 -10.773 1 96.81 134 ILE B C 1
ATOM 3150 O O . ILE B 1 134 ? -19.344 -15.828 -11.742 1 96.81 134 ILE B O 1
ATOM 3154 N N . GLN B 1 135 ? -19.25 -17.906 -10.836 1 96.38 135 GLN B N 1
ATOM 3155 C CA . GLN B 1 135 ? -19.5 -18.578 -12.109 1 96.38 135 GLN B CA 1
ATOM 3156 C C . GLN B 1 135 ? -20.859 -18.172 -12.68 1 96.38 135 GLN B C 1
ATOM 3158 O O . GLN B 1 135 ? -20.984 -17.938 -13.883 1 96.38 135 GLN B O 1
ATOM 3163 N N . ASP B 1 136 ? -21.828 -18.031 -11.812 1 94.88 136 ASP B N 1
ATOM 3164 C CA . ASP B 1 136 ? -23.172 -17.656 -12.242 1 94.88 136 ASP B CA 1
ATOM 3165 C C . ASP B 1 136 ? -23.219 -16.188 -12.672 1 94.88 136 ASP B C 1
ATOM 3167 O O . ASP B 1 136 ? -23.875 -15.852 -13.664 1 94.88 136 ASP B O 1
ATOM 3171 N N . GLU B 1 137 ? -22.516 -15.391 -11.945 1 96.19 137 GLU B N 1
ATOM 3172 C CA . GLU B 1 137 ? -22.531 -13.961 -12.219 1 96.19 137 GLU B CA 1
ATOM 3173 C C . GLU B 1 137 ? -21.906 -13.648 -13.578 1 96.19 137 GLU B C 1
ATOM 3175 O O . GLU B 1 137 ? -22.438 -12.836 -14.344 1 96.19 137 GLU B O 1
ATOM 3180 N N . PHE B 1 138 ? -20.828 -14.328 -13.93 1 97.12 138 PHE B N 1
ATOM 3181 C CA . PHE B 1 138 ? -20.078 -13.977 -15.125 1 97.12 138 PHE B CA 1
ATOM 3182 C C . PHE B 1 138 ? -20.297 -15.016 -16.219 1 97.12 138 PHE B C 1
ATOM 3184 O O . PHE B 1 138 ? -19.688 -14.93 -17.297 1 97.12 138 PHE B O 1
ATOM 3191 N N . ARG B 1 139 ? -21.094 -16.031 -15.898 1 95.81 139 ARG B N 1
ATOM 3192 C CA . ARG B 1 139 ? -21.328 -17.094 -16.859 1 95.81 139 ARG B CA 1
ATOM 3193 C C . ARG B 1 139 ? -20 -17.672 -17.359 1 95.81 139 ARG B C 1
ATOM 3195 O O . ARG B 1 139 ? -19.75 -17.719 -18.562 1 95.81 139 ARG B O 1
ATOM 3202 N N . CYS B 1 140 ? -19.25 -18.094 -16.453 1 97 140 CYS B N 1
ATOM 3203 C CA . CYS B 1 140 ? -17.922 -18.656 -16.703 1 97 140 CYS B CA 1
ATOM 3204 C C . CYS B 1 140 ? -17.703 -19.922 -15.891 1 97 140 CYS B C 1
ATOM 3206 O O . CYS B 1 140 ? -18.516 -20.25 -15.016 1 97 140 CYS B O 1
ATOM 3208 N N . CYS B 1 141 ? -16.656 -20.672 -16.25 1 95.81 141 CYS B N 1
ATOM 3209 C CA . CYS B 1 141 ? -16.297 -21.891 -15.523 1 95.81 141 CYS B CA 1
ATOM 3210 C C . CYS B 1 141 ? -14.812 -21.922 -15.18 1 95.81 141 CYS B C 1
ATOM 3212 O O . CYS B 1 141 ? -13.977 -21.562 -16.016 1 95.81 141 CYS B O 1
ATOM 3214 N N . GLY B 1 142 ? -14.578 -22.266 -13.992 1 95.94 142 GLY B N 1
ATOM 3215 C CA . GLY B 1 142 ? -13.188 -22.438 -13.617 1 95.94 142 GLY B CA 1
ATOM 3216 C C . GLY B 1 142 ? -12.422 -21.141 -13.492 1 95.94 142 GLY B C 1
ATOM 3217 O O . GLY B 1 142 ? -12.945 -20.078 -13.82 1 95.94 142 GLY B O 1
ATOM 3218 N N . PHE B 1 143 ? -11.203 -21.172 -12.945 1 96.38 143 PHE B N 1
ATOM 3219 C CA . PHE B 1 143 ? -10.422 -19.969 -12.703 1 96.38 143 PHE B CA 1
ATOM 3220 C C . PHE B 1 143 ? -9.594 -19.594 -13.93 1 96.38 143 PHE B C 1
ATOM 3222 O O . PHE B 1 143 ? -9.984 -18.734 -14.711 1 96.38 143 PHE B O 1
ATOM 3229 N N . ARG B 1 144 ? -8.484 -20.328 -14.273 1 95.81 144 ARG B N 1
ATOM 3230 C CA . ARG B 1 144 ? -7.625 -20.031 -15.414 1 95.81 144 ARG B CA 1
ATOM 3231 C C . ARG B 1 144 ? -8.141 -20.703 -16.672 1 95.81 144 ARG B C 1
ATOM 3233 O O . ARG B 1 144 ? -8.078 -20.125 -17.766 1 95.81 144 ARG B O 1
ATOM 3240 N N . SER B 1 145 ? -8.562 -21.969 -16.438 1 94.56 145 SER B N 1
ATOM 3241 C CA . SER B 1 145 ? -9.219 -22.719 -17.5 1 94.56 145 SER B CA 1
ATOM 3242 C C . SER B 1 145 ? -10.617 -23.156 -17.094 1 94.56 145 SER B C 1
ATOM 3244 O O . SER B 1 145 ? -10.984 -23.062 -15.914 1 94.56 145 SER B O 1
ATOM 3246 N N . ILE B 1 146 ? -11.359 -23.656 -17.969 1 93.62 146 ILE B N 1
ATOM 3247 C CA . ILE B 1 146 ? -12.75 -24 -17.734 1 93.62 146 ILE B CA 1
ATOM 3248 C C . ILE B 1 146 ? -12.828 -25.219 -16.797 1 93.62 146 ILE B C 1
ATOM 3250 O O . ILE B 1 146 ? -13.852 -25.453 -16.156 1 93.62 146 ILE B O 1
ATOM 3254 N N . HIS B 1 147 ? -11.719 -25.875 -16.594 1 92.38 147 HIS B N 1
ATOM 3255 C CA . HIS B 1 147 ? -11.734 -27.078 -15.758 1 92.38 147 HIS B CA 1
ATOM 3256 C C . HIS B 1 147 ? -10.969 -26.844 -14.461 1 92.38 147 HIS B C 1
ATOM 3258 O O . HIS B 1 147 ? -10.945 -27.719 -13.586 1 92.38 147 HIS B O 1
ATOM 3264 N N . ASP B 1 148 ? -10.422 -25.625 -14.445 1 93.5 148 ASP B N 1
ATOM 3265 C CA . ASP B 1 148 ? -9.57 -25.312 -13.297 1 93.5 148 ASP B CA 1
ATOM 3266 C C . ASP B 1 148 ? -10.406 -25.016 -12.055 1 93.5 148 ASP B C 1
ATOM 3268 O O . ASP B 1 148 ? -10.828 -23.875 -11.836 1 93.5 148 ASP B O 1
ATOM 3272 N N . ARG B 1 149 ? -10.547 -25.984 -11.211 1 94.38 149 ARG B N 1
ATOM 3273 C CA . ARG B 1 149 ? -11.242 -25.859 -9.93 1 94.38 149 ARG B CA 1
ATOM 3274 C C . ARG B 1 149 ? -12.641 -25.266 -10.133 1 94.38 149 ARG B C 1
ATOM 3276 O O . ARG B 1 149 ? -13.039 -24.359 -9.414 1 94.38 149 ARG B O 1
ATOM 3283 N N . ALA B 1 150 ? -13.289 -25.781 -11.117 1 93.69 150 ALA B N 1
ATOM 3284 C CA . ALA B 1 150 ? -14.641 -25.328 -11.438 1 93.69 150 ALA B CA 1
ATOM 3285 C C . ALA B 1 150 ? -15.68 -26.062 -10.586 1 93.69 150 ALA B C 1
ATOM 3287 O O . ALA B 1 150 ? -15.445 -27.188 -10.148 1 93.69 150 ALA B O 1
ATOM 3288 N N . TRP B 1 151 ? -16.812 -25.328 -10.352 1 91.81 151 TRP B N 1
ATOM 3289 C CA . TRP B 1 151 ? -17.953 -25.953 -9.703 1 91.81 151 TRP B CA 1
ATOM 3290 C C . TRP B 1 151 ? -18.953 -26.469 -10.742 1 91.81 151 TRP B C 1
ATOM 3292 O O . TRP B 1 151 ? -19.266 -25.766 -11.711 1 91.81 151 TRP B O 1
ATOM 3302 N N . PRO B 1 152 ? -19.484 -27.594 -10.523 1 91.81 152 PRO B N 1
ATOM 3303 C CA . PRO B 1 152 ? -19.344 -28.5 -9.391 1 91.81 152 PRO B CA 1
ATOM 3304 C C . PRO B 1 152 ? -17.953 -29.156 -9.328 1 91.81 152 PRO B C 1
ATOM 3306 O O . PRO B 1 152 ? -17.359 -29.422 -10.367 1 91.81 152 PRO B O 1
ATOM 3309 N N . PHE B 1 153 ? -17.516 -29.406 -8.133 1 89.69 153 PHE B N 1
ATOM 3310 C CA . PHE B 1 153 ? -16.172 -29.938 -7.91 1 89.69 153 PHE B CA 1
ATOM 3311 C C . PHE B 1 153 ? -16.094 -31.391 -8.359 1 89.69 153 PHE B C 1
ATOM 3313 O O . PHE B 1 153 ? -17.062 -32.125 -8.242 1 89.69 153 PHE B O 1
ATOM 3320 N N . LYS B 1 154 ? -14.953 -31.641 -8.789 1 83.19 154 LYS B N 1
ATOM 3321 C CA . LYS B 1 154 ? -14.734 -33 -9.25 1 83.19 154 LYS B CA 1
ATOM 3322 C C . LYS B 1 154 ? -14.891 -34 -8.102 1 83.19 154 LYS B C 1
ATOM 3324 O O . LYS B 1 154 ? -14.344 -33.812 -7.016 1 83.19 154 LYS B O 1
ATOM 3329 N N . ASP B 1 155 ? -15.742 -34.875 -8.336 1 81.81 155 ASP B N 1
ATOM 3330 C CA . ASP B 1 155 ? -15.922 -36 -7.414 1 81.81 155 ASP B CA 1
ATOM 3331 C C . ASP B 1 155 ? -16.047 -37.312 -8.164 1 81.81 155 ASP B C 1
ATOM 3333 O O . ASP B 1 155 ? -15.75 -37.406 -9.359 1 81.81 155 ASP B O 1
ATOM 3337 N N . LYS B 1 156 ? -16.297 -38.406 -7.539 1 84.88 156 LYS B N 1
ATOM 3338 C CA . LYS B 1 156 ? -16.422 -39.719 -8.125 1 84.88 156 LYS B CA 1
ATOM 3339 C C . LYS B 1 156 ? -17.516 -39.781 -9.188 1 84.88 156 LYS B C 1
ATOM 3341 O O . LYS B 1 156 ? -17.406 -40.5 -10.172 1 84.88 156 LYS B O 1
ATOM 3346 N N . THR B 1 157 ? -18.453 -38.938 -9.164 1 82.44 157 THR B N 1
ATOM 3347 C CA . THR B 1 157 ? -19.609 -38.938 -10.047 1 82.44 157 THR B CA 1
ATOM 3348 C C . THR B 1 157 ? -19.578 -37.75 -11 1 82.44 157 THR B C 1
ATOM 3350 O O . THR B 1 157 ? -20.281 -37.75 -12.016 1 82.44 157 THR B O 1
ATOM 3353 N N . THR B 1 158 ? -18.844 -36.781 -10.555 1 79.94 158 THR B N 1
ATOM 3354 C CA . THR B 1 158 ? -18.812 -35.562 -11.32 1 79.94 158 THR B CA 1
ATOM 3355 C C . THR B 1 158 ? -17.438 -35.375 -11.977 1 79.94 158 THR B C 1
ATOM 3357 O O . THR B 1 158 ? -16.406 -35.375 -11.297 1 79.94 158 THR B O 1
ATOM 3360 N N . GLY B 1 159 ? -17.438 -35.281 -13.398 1 83.38 159 GLY B N 1
ATOM 3361 C CA . GLY B 1 159 ? -16.188 -35.094 -14.141 1 83.38 159 GLY B CA 1
ATOM 3362 C C . GLY B 1 159 ? -15.656 -33.688 -14.078 1 83.38 159 GLY B C 1
ATOM 3363 O O . GLY B 1 159 ? -16.297 -32.781 -13.523 1 83.38 159 GLY B O 1
ATOM 3364 N N . ASP B 1 160 ? -14.484 -33.5 -14.648 1 83.75 160 ASP B N 1
ATOM 3365 C CA . ASP B 1 160 ? -13.812 -32.188 -14.672 1 83.75 160 ASP B CA 1
ATOM 3366 C C . ASP B 1 160 ? -14.531 -31.219 -15.609 1 83.75 160 ASP B C 1
ATOM 3368 O O . ASP B 1 160 ? -14.305 -30.016 -15.555 1 83.75 160 ASP B O 1
ATOM 3372 N N . ASP B 1 161 ? -15.438 -31.734 -16.422 1 88.19 161 ASP B N 1
ATOM 3373 C CA . ASP B 1 161 ? -16.156 -30.906 -17.391 1 88.19 161 ASP B CA 1
ATOM 3374 C C . ASP B 1 161 ? -17.594 -30.656 -16.938 1 88.19 161 ASP B C 1
ATOM 3376 O O . ASP B 1 161 ? -18.438 -30.281 -17.75 1 88.19 161 ASP B O 1
ATOM 3380 N N . ALA B 1 162 ? -17.844 -30.875 -15.75 1 90.06 162 ALA B N 1
ATOM 3381 C CA . ALA B 1 162 ? -19.219 -30.797 -15.242 1 90.06 162 ALA B CA 1
ATOM 3382 C C . ALA B 1 162 ? -19.781 -29.391 -15.43 1 90.06 162 ALA B C 1
ATOM 3384 O O . ALA B 1 162 ? -20.953 -29.25 -15.781 1 90.06 162 ALA B O 1
ATOM 3385 N N . CYS B 1 163 ? -18.984 -28.422 -15.195 1 92.5 163 CYS B N 1
ATOM 3386 C CA . CYS B 1 163 ? -19.438 -27.047 -15.344 1 92.5 163 CYS B CA 1
ATOM 3387 C C . CYS B 1 163 ? -19.844 -26.75 -16.781 1 92.5 163 CYS B C 1
ATOM 3389 O O . CYS B 1 163 ? -20.906 -26.188 -17.031 1 92.5 163 CYS B O 1
ATO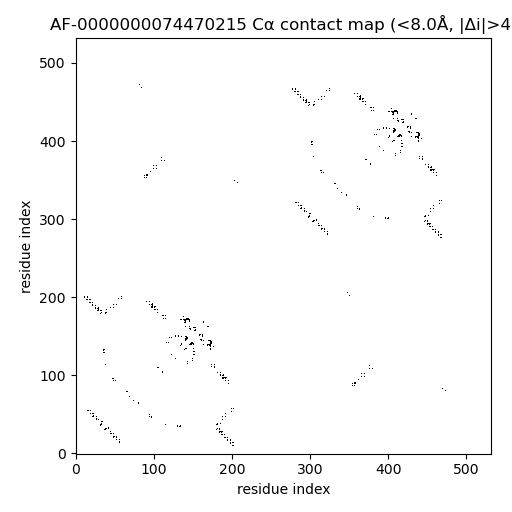M 3391 N N . GLU B 1 164 ? -19.047 -27.172 -17.734 1 91 164 GLU B N 1
ATOM 3392 C CA . GLU B 1 164 ? -19.312 -26.938 -19.156 1 91 164 GLU B CA 1
ATOM 3393 C C . GLU B 1 164 ? -20.547 -27.703 -19.625 1 91 164 GLU B C 1
ATOM 3395 O O . GLU B 1 164 ? -21.344 -27.188 -20.406 1 91 164 GLU B O 1
ATOM 3400 N N . VAL B 1 165 ? -20.672 -28.859 -19.141 1 90.25 165 VAL B N 1
ATOM 3401 C CA . VAL B 1 165 ? -21.781 -29.719 -19.547 1 90.25 165 VAL B CA 1
ATOM 3402 C C . VAL B 1 165 ? -23.078 -29.188 -18.969 1 90.25 165 VAL B C 1
ATOM 3404 O O . VAL B 1 165 ? -24.109 -29.188 -19.641 1 90.25 165 VAL B O 1
ATOM 3407 N N . GLN B 1 166 ? -23.047 -28.734 -17.766 1 91 166 GLN B N 1
ATOM 3408 C CA . GLN B 1 166 ? -24.266 -28.312 -17.078 1 91 166 GLN B CA 1
ATOM 3409 C C . GLN B 1 166 ? -24.703 -26.922 -17.516 1 91 166 GLN B C 1
ATOM 3411 O O . GLN B 1 166 ? -25.891 -26.672 -17.688 1 91 166 GLN B O 1
ATOM 3416 N N . PHE B 1 167 ? -23.703 -26.062 -17.703 1 92.31 167 PHE B N 1
ATOM 3417 C CA . PHE B 1 167 ? -24.094 -24.672 -17.906 1 92.31 167 PHE B CA 1
ATOM 3418 C C . PHE B 1 167 ? -23.703 -24.203 -19.312 1 92.31 167 PHE B C 1
ATOM 3420 O O . PHE B 1 167 ? -24.156 -23.156 -19.766 1 92.31 167 PHE B O 1
ATOM 3427 N N . ASN B 1 168 ? -22.844 -24.875 -20.016 1 91.31 168 ASN B N 1
ATOM 3428 C CA . ASN B 1 168 ? -22.422 -24.578 -21.391 1 91.31 168 ASN B CA 1
ATOM 3429 C C . ASN B 1 168 ? -21.656 -23.266 -21.453 1 91.31 168 ASN B C 1
ATOM 3431 O O . ASN B 1 168 ? -21.859 -22.469 -22.375 1 91.31 168 ASN B O 1
ATOM 3435 N N . TYR B 1 169 ? -20.906 -23.047 -20.359 1 90.88 169 TYR B N 1
ATOM 3436 C CA . TYR B 1 169 ? -20.031 -21.875 -20.359 1 90.88 169 TYR B CA 1
ATOM 3437 C C . TYR B 1 169 ? -18.688 -22.203 -20.984 1 90.88 169 TYR B C 1
ATOM 3439 O O . TYR B 1 169 ? -18.078 -23.219 -20.672 1 90.88 169 TYR B O 1
ATOM 3447 N N . GLY B 1 170 ? -18.156 -21.359 -21.828 1 89.94 170 GLY B N 1
ATOM 3448 C CA . GLY B 1 170 ? -16.938 -21.656 -22.562 1 89.94 170 GLY B CA 1
ATOM 3449 C C . GLY B 1 170 ? -15.789 -20.734 -22.219 1 89.94 170 GLY B C 1
ATOM 3450 O O . GLY B 1 170 ? -14.781 -20.688 -22.938 1 89.94 170 GLY B O 1
ATOM 3451 N N . THR B 1 171 ? -16.016 -19.953 -21.156 1 94.69 171 THR B N 1
ATOM 3452 C CA . THR B 1 171 ? -14.953 -19.016 -20.812 1 94.69 171 THR B CA 1
ATOM 3453 C C . THR B 1 171 ? -14.57 -19.156 -19.344 1 94.69 171 THR B C 1
ATOM 3455 O O . THR B 1 171 ? -15.367 -19.625 -18.531 1 94.69 171 THR B O 1
ATOM 3458 N N . SER B 1 172 ? -13.336 -18.875 -19.031 1 96.62 172 SER B N 1
ATOM 3459 C CA . SER B 1 172 ? -12.867 -18.922 -17.641 1 96.62 172 SER B CA 1
ATOM 3460 C C . SER B 1 172 ? -13.242 -17.656 -16.891 1 96.62 172 SER B C 1
ATOM 3462 O O . SER B 1 172 ? -13.539 -16.625 -17.5 1 96.62 172 SER B O 1
ATOM 3464 N N . CYS B 1 173 ? -13.195 -17.719 -15.602 1 97.75 173 CYS B N 1
ATOM 3465 C CA . CYS B 1 173 ? -13.711 -16.656 -14.742 1 97.75 173 CYS B CA 1
ATOM 3466 C C . CYS B 1 173 ? -12.609 -15.648 -14.406 1 97.75 173 CYS B C 1
ATOM 3468 O O . CYS B 1 173 ? -12.891 -14.57 -13.891 1 97.75 173 CYS B O 1
ATOM 3470 N N . LEU B 1 174 ? -11.375 -15.867 -14.742 1 97.81 174 LEU B N 1
ATOM 3471 C CA . LEU B 1 174 ? -10.25 -15.055 -14.312 1 97.81 174 LEU B CA 1
ATOM 3472 C C . LEU B 1 174 ? -10.367 -13.625 -14.836 1 97.81 174 LEU B C 1
ATOM 3474 O O . LEU B 1 174 ? -10.281 -12.664 -14.07 1 97.81 174 LEU B O 1
ATOM 3478 N N . VAL B 1 175 ? -10.578 -13.461 -16.094 1 96.75 175 VAL B N 1
ATOM 3479 C CA . VAL B 1 175 ? -10.523 -12.156 -16.75 1 96.75 175 VAL B CA 1
ATOM 3480 C C . VAL B 1 175 ? -11.672 -11.273 -16.25 1 96.75 175 VAL B C 1
ATOM 3482 O O . VAL B 1 175 ? -11.445 -10.164 -15.766 1 96.75 175 VAL B O 1
ATOM 3485 N N . PRO B 1 176 ? -12.898 -11.734 -16.281 1 97.25 176 PRO B N 1
ATOM 3486 C CA . PRO B 1 176 ? -13.969 -10.859 -15.805 1 97.25 176 PRO B CA 1
ATOM 3487 C C . PRO B 1 176 ? -13.875 -10.586 -14.305 1 97.25 176 PRO B C 1
ATOM 3489 O O . PRO B 1 176 ? -14.211 -9.484 -13.859 1 97.25 176 PRO B O 1
ATOM 3492 N N . TRP B 1 177 ? -13.547 -11.562 -13.539 1 97.5 177 TRP B N 1
ATOM 3493 C CA . TRP B 1 177 ? -13.383 -11.375 -12.102 1 97.5 177 TRP B CA 1
ATOM 3494 C C . TRP B 1 177 ? -12.281 -10.359 -11.805 1 97.5 177 TRP B C 1
ATOM 3496 O O . TRP B 1 177 ? -12.43 -9.508 -10.922 1 97.5 177 TRP B O 1
ATOM 3506 N N . ARG B 1 178 ? -11.203 -10.383 -12.523 1 97.38 178 ARG B N 1
ATOM 3507 C CA . ARG B 1 178 ? -10.102 -9.43 -12.375 1 97.38 178 ARG B CA 1
ATOM 3508 C C . ARG B 1 178 ? -10.547 -8.016 -12.734 1 97.38 178 ARG B C 1
ATOM 3510 O O . ARG B 1 178 ? -10.188 -7.059 -12.055 1 97.38 178 ARG B O 1
ATOM 3517 N N . GLN B 1 179 ? -11.266 -7.945 -13.766 1 96.69 179 GLN B N 1
ATOM 3518 C CA . GLN B 1 179 ? -11.75 -6.637 -14.188 1 96.69 179 GLN B CA 1
ATOM 3519 C C . GLN B 1 179 ? -12.609 -5.992 -13.102 1 96.69 179 GLN B C 1
ATOM 3521 O O . GLN B 1 179 ? -12.523 -4.789 -12.859 1 96.69 179 GLN B O 1
ATOM 3526 N N . GLN B 1 180 ? -13.406 -6.809 -12.484 1 97.31 180 GLN B N 1
ATOM 3527 C CA . GLN B 1 180 ? -14.242 -6.289 -11.406 1 97.31 180 GLN B CA 1
ATOM 3528 C C . GLN B 1 180 ? -13.398 -5.891 -10.195 1 97.31 180 GLN B C 1
ATOM 3530 O O . GLN B 1 180 ? -13.672 -4.875 -9.547 1 97.31 180 GLN B O 1
ATOM 3535 N N . GLN B 1 181 ? -12.414 -6.684 -9.922 1 97.5 181 GLN B N 1
ATOM 3536 C CA . GLN B 1 181 ? -11.5 -6.348 -8.836 1 97.5 181 GLN B CA 1
ATOM 3537 C C . GLN B 1 181 ? -10.812 -5.008 -9.094 1 97.5 181 GLN B C 1
ATOM 3539 O O . GLN B 1 181 ? -10.711 -4.176 -8.188 1 97.5 181 GLN B O 1
ATOM 3544 N N . GLN B 1 182 ? -10.328 -4.812 -10.328 1 97.12 182 GLN B N 1
ATOM 3545 C CA . GLN B 1 182 ? -9.664 -3.566 -10.688 1 97.12 182 GLN B CA 1
ATOM 3546 C C . GLN B 1 182 ? -10.617 -2.379 -10.578 1 97.12 182 GLN B C 1
ATOM 3548 O O . GLN B 1 182 ? -10.242 -1.329 -10.047 1 97.12 182 GLN B O 1
ATOM 3553 N N . SER B 1 183 ? -11.773 -2.582 -11.023 1 97.25 183 SER B N 1
ATOM 3554 C CA . SER B 1 183 ? -12.766 -1.512 -10.953 1 97.25 183 SER B CA 1
ATOM 3555 C C . SER B 1 183 ? -13.062 -1.129 -9.508 1 97.25 183 SER B C 1
ATOM 3557 O O . SER B 1 183 ? -13.117 0.056 -9.172 1 97.25 183 SER B O 1
ATOM 3559 N N . ALA B 1 184 ? -13.227 -2.148 -8.711 1 97.75 184 ALA B N 1
ATOM 3560 C CA . ALA B 1 184 ? -13.5 -1.891 -7.301 1 97.75 184 ALA B CA 1
ATOM 3561 C C . ALA B 1 184 ? -12.344 -1.155 -6.641 1 97.75 184 ALA B C 1
ATOM 3563 O O . ALA B 1 184 ? -12.547 -0.23 -5.852 1 97.75 184 ALA B O 1
ATOM 3564 N N . SER B 1 185 ? -11.141 -1.567 -6.98 1 97.75 185 SER B N 1
ATOM 3565 C CA . SER B 1 185 ? -9.961 -0.917 -6.414 1 97.75 185 SER B CA 1
ATOM 3566 C C . SER B 1 185 ? -9.82 0.514 -6.926 1 97.75 185 SER B C 1
ATOM 3568 O O . SER B 1 185 ? -9.422 1.409 -6.176 1 97.75 185 SER B O 1
ATOM 3570 N N . TRP B 1 186 ? -10.148 0.797 -8.172 1 97.44 186 TRP B N 1
ATOM 3571 C CA . TRP B 1 186 ? -10.141 2.145 -8.734 1 97.44 186 TRP B CA 1
ATOM 3572 C C . TRP B 1 186 ? -11.125 3.045 -8 1 97.44 186 TRP B C 1
ATOM 3574 O O . TRP B 1 186 ? -10.836 4.215 -7.742 1 97.44 186 TRP B O 1
ATOM 3584 N N . MET B 1 187 ? -12.234 2.482 -7.723 1 98.19 187 MET B N 1
ATOM 3585 C CA . MET B 1 187 ? -13.25 3.264 -7.031 1 98.19 187 MET B CA 1
ATOM 3586 C C . MET B 1 187 ? -12.781 3.676 -5.645 1 98.19 187 MET B C 1
ATOM 3588 O O . MET B 1 187 ? -12.945 4.828 -5.242 1 98.19 187 MET B O 1
ATOM 3592 N N . VAL B 1 188 ? -12.195 2.738 -4.926 1 98.19 188 VAL B N 1
ATOM 3593 C CA . VAL B 1 188 ? -11.664 3.037 -3.602 1 98.19 188 VAL B CA 1
ATOM 3594 C C . VAL B 1 188 ? -10.539 4.062 -3.715 1 98.19 188 VAL B C 1
ATOM 3596 O O . VAL B 1 188 ? -10.484 5.023 -2.939 1 98.19 188 VAL B O 1
ATOM 3599 N N . PHE B 1 189 ? -9.641 3.895 -4.699 1 98.19 189 PHE B N 1
ATOM 3600 C CA . PHE B 1 189 ? -8.523 4.809 -4.91 1 98.19 189 PHE B CA 1
ATOM 3601 C C . PHE B 1 189 ? -9.023 6.219 -5.195 1 98.19 189 PHE B C 1
ATOM 3603 O O . PHE B 1 189 ? -8.547 7.188 -4.594 1 98.19 189 PHE B O 1
ATOM 3610 N N . ALA B 1 190 ? -9.945 6.297 -6.051 1 98 190 ALA B N 1
ATOM 3611 C CA . ALA B 1 190 ? -10.516 7.59 -6.41 1 98 190 ALA B CA 1
ATOM 3612 C C . ALA B 1 190 ? -11.172 8.258 -5.203 1 98 190 ALA B C 1
ATOM 3614 O O . ALA B 1 190 ? -11.031 9.461 -5 1 98 190 ALA B O 1
ATOM 3615 N N . ALA B 1 191 ? -11.914 7.453 -4.426 1 97.69 191 ALA B N 1
ATOM 3616 C CA . ALA B 1 191 ? -12.555 7.984 -3.227 1 97.69 191 ALA B CA 1
ATOM 3617 C C . ALA B 1 191 ? -11.523 8.555 -2.26 1 97.69 191 ALA B C 1
ATOM 3619 O O . ALA B 1 191 ? -11.711 9.648 -1.712 1 97.69 191 ALA B O 1
ATOM 3620 N N . ALA B 1 192 ? -10.477 7.867 -2.064 1 96.88 192 ALA B N 1
ATOM 3621 C CA . ALA B 1 192 ? -9.43 8.32 -1.158 1 96.88 192 ALA B CA 1
ATOM 3622 C C . ALA B 1 192 ? -8.758 9.586 -1.682 1 96.88 192 ALA B C 1
ATOM 3624 O O . ALA B 1 192 ? -8.5 10.516 -0.919 1 96.88 192 ALA B O 1
ATOM 3625 N N . ILE B 1 193 ? -8.469 9.664 -3.018 1 96.44 193 ILE B N 1
ATOM 3626 C CA . ILE B 1 193 ? -7.836 10.828 -3.633 1 96.44 193 ILE B CA 1
ATOM 3627 C C . ILE B 1 193 ? -8.758 12.039 -3.51 1 96.44 193 ILE B C 1
ATOM 3629 O O . ILE B 1 193 ? -8.305 13.141 -3.195 1 96.44 193 ILE B O 1
ATOM 3633 N N . LEU B 1 194 ? -10.008 11.812 -3.742 1 96.06 194 LEU B N 1
ATOM 3634 C CA . LEU B 1 194 ? -10.969 12.906 -3.613 1 96.06 194 LEU B CA 1
ATOM 3635 C C . LEU B 1 194 ? -11.008 13.43 -2.182 1 96.06 194 LEU B C 1
ATOM 3637 O O . LEU B 1 194 ? -11.109 14.641 -1.964 1 96.06 194 LEU B O 1
ATOM 3641 N N . THR B 1 195 ? -10.945 12.539 -1.189 1 94.25 195 THR B N 1
ATOM 3642 C CA . THR B 1 195 ? -10.922 12.938 0.214 1 94.25 195 THR B CA 1
ATOM 3643 C C . THR B 1 195 ? -9.664 13.742 0.526 1 94.25 195 THR B C 1
ATOM 3645 O O . THR B 1 195 ? -9.727 14.758 1.217 1 94.25 195 THR B O 1
ATOM 3648 N N . LEU B 1 196 ? -8.539 13.312 -0.057 1 91.88 196 LEU B N 1
ATOM 3649 C CA . LEU B 1 196 ? -7.293 14.039 0.14 1 91.88 196 LEU B CA 1
ATOM 3650 C C . LEU B 1 196 ? -7.352 15.414 -0.514 1 91.88 196 LEU B C 1
ATOM 3652 O O . LEU B 1 196 ? -6.855 16.391 0.046 1 91.88 196 LEU B O 1
ATOM 3656 N N . LEU B 1 197 ? -7.934 15.477 -1.646 1 89.88 197 LEU B N 1
ATOM 3657 C CA . LEU B 1 197 ? -8.07 16.75 -2.35 1 89.88 197 LEU B CA 1
ATOM 3658 C C . LEU B 1 197 ? -8.977 17.703 -1.583 1 89.88 197 LEU B C 1
ATOM 3660 O O . LEU B 1 197 ? -8.719 18.906 -1.535 1 89.88 197 LEU B O 1
ATOM 3664 N N . MET B 1 198 ? -10.023 17.172 -1.018 1 89.94 198 MET B N 1
ATOM 3665 C CA . MET B 1 198 ? -10.914 17.969 -0.187 1 89.94 198 MET B CA 1
ATOM 3666 C C . MET B 1 198 ? -10.148 18.609 0.974 1 89.94 198 MET B C 1
ATOM 3668 O O . MET B 1 198 ? -10.289 19.797 1.238 1 89.94 198 MET B O 1
ATOM 3672 N N . LYS B 1 199 ? -9.352 17.828 1.585 1 86.56 199 LYS B N 1
ATOM 3673 C CA . LYS B 1 199 ? -8.555 18.312 2.707 1 86.56 199 LYS B CA 1
ATOM 3674 C C . LYS B 1 199 ? -7.547 19.375 2.252 1 86.56 199 LYS B C 1
ATOM 3676 O O . LYS B 1 199 ? -7.363 20.391 2.922 1 86.56 199 LYS B O 1
ATOM 3681 N N . LEU B 1 200 ? -6.934 19.125 1.158 1 82.62 200 LEU B N 1
ATOM 3682 C CA . LEU B 1 200 ? -5.938 20.047 0.624 1 82.62 200 LEU B CA 1
ATOM 3683 C C . LEU B 1 200 ? -6.574 21.375 0.233 1 82.62 200 LEU B C 1
ATOM 3685 O O . LEU B 1 200 ? -5.996 22.438 0.464 1 82.62 200 LEU B O 1
ATOM 3689 N N . GLN B 1 201 ? -7.695 21.281 -0.344 1 83 201 GLN B N 1
ATOM 3690 C CA . GLN B 1 201 ? -8.406 22.5 -0.751 1 83 201 GLN B CA 1
ATOM 3691 C C . GLN B 1 201 ? -8.766 23.359 0.457 1 83 201 GLN B C 1
ATOM 3693 O O . GLN B 1 201 ? -8.609 24.578 0.421 1 83 201 GLN B O 1
ATOM 3698 N N . VAL B 1 202 ? -9.227 22.766 1.46 1 77.81 202 VAL B N 1
ATOM 3699 C CA . VAL B 1 202 ? -9.625 23.5 2.66 1 77.81 202 VAL B CA 1
ATOM 3700 C C . VAL B 1 202 ? -8.383 24.094 3.338 1 77.81 202 VAL B C 1
ATOM 3702 O O . VAL B 1 202 ? -8.406 25.234 3.803 1 77.81 202 VAL B O 1
ATOM 3705 N N . ALA B 1 203 ? -7.297 23.328 3.355 1 77.31 203 ALA B N 1
ATOM 3706 C CA . ALA B 1 203 ? -6.051 23.812 3.932 1 77.31 203 ALA B CA 1
ATOM 3707 C C . ALA B 1 203 ? -5.516 25.016 3.145 1 77.31 203 ALA B C 1
ATOM 3709 O O . ALA B 1 203 ? -5.051 26 3.732 1 77.31 203 ALA B O 1
ATOM 3710 N N . LEU B 1 204 ? -5.57 24.875 1.842 1 78 204 LEU B N 1
ATOM 3711 C CA . LEU B 1 204 ? -5.113 25.969 0.991 1 78 204 LEU B CA 1
ATOM 3712 C C . LEU B 1 204 ? -5.988 27.203 1.171 1 78 204 LEU B C 1
ATOM 3714 O O . LEU B 1 204 ? -5.484 28.328 1.236 1 78 204 LEU B O 1
ATOM 3718 N N . TYR B 1 205 ? -7.23 27.016 1.278 1 76.75 205 TYR B N 1
ATOM 3719 C CA . TYR B 1 205 ? -8.164 28.109 1.501 1 76.75 205 TYR B CA 1
ATOM 3720 C C . TYR B 1 205 ? -7.871 28.812 2.822 1 76.75 205 TYR B C 1
ATOM 3722 O O . TYR B 1 205 ? -7.859 30.047 2.891 1 76.75 205 TYR B O 1
ATOM 3730 N N . GLN B 1 206 ? -7.621 28.141 3.863 1 73.38 206 GLN B N 1
ATOM 3731 C CA . GLN B 1 206 ? -7.316 28.719 5.168 1 73.38 206 GLN B CA 1
ATOM 3732 C C . GLN B 1 206 ? -5.988 29.469 5.145 1 73.38 206 GLN B C 1
ATOM 3734 O O . GLN B 1 206 ? -5.852 30.531 5.762 1 73.38 206 GLN B O 1
ATOM 3739 N N . ALA B 1 207 ? -5.098 28.953 4.461 1 72.19 207 ALA B N 1
ATOM 3740 C CA . ALA B 1 207 ? -3.791 29.594 4.348 1 72.19 207 ALA B CA 1
ATOM 3741 C C . ALA B 1 207 ? -3.893 30.922 3.59 1 72.19 207 ALA B C 1
ATOM 3743 O O . ALA B 1 207 ? -3.211 31.891 3.928 1 72.19 207 ALA B O 1
ATOM 3744 N N . LEU B 1 208 ? -4.766 30.969 2.689 1 72.44 208 LEU B N 1
ATOM 3745 C CA . LEU B 1 208 ? -4.91 32.156 1.854 1 72.44 208 LEU B CA 1
ATOM 3746 C C . LEU B 1 208 ? -5.781 33.219 2.541 1 72.44 208 LEU B C 1
ATOM 3748 O O . LEU B 1 208 ? -5.617 34.406 2.311 1 72.44 208 LEU B O 1
ATOM 3752 N N . ARG B 1 209 ? -6.66 32.844 3.287 1 68.38 209 ARG B N 1
ATOM 3753 C CA . ARG B 1 209 ? -7.547 33.781 3.986 1 68.38 209 ARG B CA 1
ATOM 3754 C C . ARG B 1 209 ? -6.824 34.469 5.145 1 68.38 209 ARG B C 1
ATOM 3756 O O . ARG B 1 209 ? -7.176 35.562 5.535 1 68.38 209 ARG B O 1
ATOM 3763 N N . GLN B 1 210 ? -5.922 33.781 5.918 1 60.16 210 GLN B N 1
ATOM 3764 C CA . GLN B 1 210 ? -5.199 34.406 7.016 1 60.16 210 GLN B CA 1
ATOM 3765 C C . GLN B 1 210 ? -4.379 35.594 6.52 1 60.16 210 GLN B C 1
ATOM 3767 O O . GLN B 1 210 ? -3.549 36.125 7.254 1 60.16 210 GLN B O 1
ATOM 3772 N N . ARG B 1 211 ? -4.637 36.125 5.457 1 54.75 211 ARG B N 1
ATOM 3773 C CA . ARG B 1 211 ? -4.035 37.406 5.035 1 54.75 211 ARG B CA 1
ATOM 3774 C C . ARG B 1 211 ? -4.547 38.562 5.887 1 54.75 211 ARG B C 1
ATOM 3776 O O . ARG B 1 211 ? -5.758 38.719 6.047 1 54.75 211 ARG B O 1
ATOM 3783 N N . PRO B 1 212 ? -3.705 38.969 6.93 1 49.41 212 PRO B N 1
ATOM 3784 C CA . PRO B 1 212 ? -4.141 40.188 7.633 1 49.41 212 PRO B CA 1
ATOM 3785 C C . PRO B 1 212 ? -4.656 41.25 6.688 1 49.41 212 PRO B C 1
ATOM 3787 O O . PRO B 1 212 ? -4.066 41.5 5.629 1 49.41 212 PRO B O 1
ATOM 3790 N N . SER B 1 213 ? -5.898 41.438 6.641 1 45.94 213 SER B N 1
ATOM 3791 C CA . SER B 1 213 ? -6.352 42.625 5.906 1 45.94 213 SER B CA 1
ATOM 3792 C C . SER B 1 213 ? -5.523 43.844 6.262 1 45.94 213 SER B C 1
ATOM 3794 O O . SER B 1 213 ? -5.504 44.281 7.418 1 45.94 213 SER B O 1
ATOM 3796 N N . TRP B 1 214 ? -4.445 44 5.598 1 49 214 TRP B N 1
ATOM 3797 C CA . TRP B 1 214 ? -3.689 45.25 5.688 1 49 214 TRP B CA 1
ATOM 3798 C C . TRP B 1 214 ? -4.621 46.438 5.891 1 49 214 TRP B C 1
ATOM 3800 O O . TRP B 1 214 ? -4.246 47.406 6.523 1 49 214 TRP B O 1
ATOM 3810 N N . MET B 1 215 ? -5.828 46.344 5.32 1 47.47 215 MET B N 1
ATOM 3811 C CA . MET B 1 215 ? -6.719 47.5 5.379 1 47.47 215 MET B CA 1
ATOM 3812 C C . MET B 1 215 ? -7.156 47.75 6.812 1 47.47 215 MET B C 1
ATOM 3814 O O . MET B 1 215 ? -7.445 48.906 7.168 1 47.47 215 MET B O 1
ATOM 3818 N N . THR B 1 216 ? -7.27 46.812 7.648 1 47.44 216 THR B N 1
ATOM 3819 C CA . THR B 1 216 ? -7.754 47.125 8.984 1 47.44 216 THR B CA 1
ATOM 3820 C C . THR B 1 216 ? -6.66 47.812 9.82 1 47.44 216 THR B C 1
ATOM 3822 O O . THR B 1 216 ? -6.949 48.5 10.789 1 47.44 216 THR B O 1
ATOM 3825 N N . MET B 1 217 ? -5.43 47.531 9.453 1 46.34 217 MET B N 1
ATOM 3826 C CA . MET B 1 217 ? -4.367 48.219 10.172 1 46.34 217 MET B CA 1
ATOM 3827 C C . MET B 1 217 ? -4.324 49.688 9.773 1 46.34 217 MET B C 1
ATOM 3829 O O . MET B 1 217 ? -3.988 50.562 10.586 1 46.34 217 MET B O 1
ATOM 3833 N N . GLN B 1 218 ? -4.719 50 8.578 1 48.47 218 GLN B N 1
ATOM 3834 C CA . GLN B 1 218 ? -4.652 51.406 8.156 1 48.47 218 GLN B CA 1
ATOM 3835 C C . GLN B 1 218 ? -5.812 52.219 8.727 1 48.47 218 GLN B C 1
ATOM 3837 O O . GLN B 1 218 ? -5.652 53.375 9.062 1 48.47 218 GLN B O 1
ATOM 3842 N N . PHE B 1 219 ? -6.988 51.625 8.938 1 49.09 219 PHE B N 1
ATOM 3843 C CA . PHE B 1 219 ? -8.133 52.406 9.375 1 49.09 219 PHE B CA 1
ATOM 3844 C C . PHE B 1 219 ? -8.109 52.625 10.883 1 49.09 219 PHE B C 1
ATOM 3846 O O . PHE B 1 219 ? -8.695 53.562 11.406 1 49.09 219 PHE B O 1
ATOM 3853 N N . GLY B 1 220 ? -7.426 51.781 11.641 1 46.78 220 GLY B N 1
ATOM 3854 C CA . GLY B 1 220 ? -7.301 51.969 13.078 1 46.78 220 GLY B CA 1
ATOM 3855 C C . GLY B 1 220 ? -6.328 53.062 13.453 1 46.78 220 GLY B C 1
ATOM 3856 O O . GLY B 1 220 ? -6.383 53.594 14.562 1 46.78 220 GLY B O 1
ATOM 3857 N N . ARG B 1 221 ? -5.363 53.344 12.625 1 48.5 221 ARG B N 1
ATOM 3858 C CA . ARG B 1 221 ? -4.457 54.469 12.867 1 48.5 221 ARG B CA 1
ATOM 3859 C C . ARG B 1 221 ? -5.16 55.781 12.641 1 48.5 221 ARG B C 1
ATOM 3861 O O . ARG B 1 221 ? -4.871 56.781 13.32 1 48.5 221 ARG B O 1
ATOM 3868 N N . GLN B 1 222 ? -6.129 55.844 11.672 1 48.59 222 GLN B N 1
ATOM 3869 C CA . GLN B 1 222 ? -6.777 57.125 11.406 1 48.59 222 GLN B CA 1
ATOM 3870 C C . GLN B 1 222 ? -7.789 57.469 12.5 1 48.59 222 GLN B C 1
ATOM 3872 O O . GLN B 1 222 ? -7.988 58.625 12.828 1 48.59 222 GLN B O 1
ATOM 3877 N N . ALA B 1 223 ? -8.328 56.5 13.211 1 48.09 223 ALA B N 1
ATOM 3878 C CA . ALA B 1 223 ? -9.328 56.781 14.234 1 48.09 223 ALA B CA 1
ATOM 3879 C C . ALA B 1 223 ? -8.664 57.281 15.516 1 48.09 223 ALA B C 1
ATOM 3881 O O . ALA B 1 223 ? -9.242 58.094 16.234 1 48.09 223 ALA B O 1
ATOM 3882 N N . ARG B 1 224 ? -7.43 56.875 15.758 1 46.78 224 ARG B N 1
ATOM 3883 C CA . ARG B 1 224 ? -6.773 57.344 16.969 1 46.78 224 ARG B CA 1
ATOM 3884 C C . ARG B 1 224 ? -6.312 58.781 16.812 1 46.78 224 ARG B C 1
ATOM 3886 O O . ARG B 1 224 ? -6.23 59.531 17.797 1 46.78 224 ARG B O 1
ATOM 3893 N N . SER B 1 225 ? -6.047 59.188 15.562 1 47.25 225 SER B N 1
ATOM 3894 C CA . SER B 1 225 ? -5.559 60.562 15.414 1 47.25 225 SER B CA 1
ATOM 3895 C C . SER B 1 225 ? -6.695 61.562 15.539 1 47.25 225 SER B C 1
ATOM 3897 O O . SER B 1 225 ? -6.469 62.719 15.906 1 47.25 225 SER B O 1
ATOM 3899 N N . GLN B 1 226 ? -7.988 61.125 15.227 1 47.03 226 GLN B N 1
ATOM 3900 C CA . GLN B 1 226 ? -9.047 62.125 15.242 1 47.03 226 GLN B CA 1
ATOM 3901 C C . GLN B 1 226 ? -9.531 62.375 16.672 1 47.03 226 GLN B C 1
ATOM 3903 O O . GLN B 1 226 ? -10.32 63.312 16.891 1 47.03 226 GLN B O 1
ATOM 3908 N N . GLN B 1 227 ? -9.234 61.531 17.609 1 47.06 227 GLN B N 1
ATOM 3909 C CA . GLN B 1 227 ? -9.898 61.75 18.891 1 47.06 227 GLN B CA 1
ATOM 3910 C C . GLN B 1 227 ? -9.242 62.906 19.656 1 47.06 227 GLN B C 1
ATOM 3912 O O . GLN B 1 227 ? -9.797 63.406 20.641 1 47.06 227 GLN B O 1
ATOM 3917 N N . ARG B 1 228 ? -7.973 63.188 19.281 1 44.62 228 ARG B N 1
ATOM 3918 C CA . ARG B 1 228 ? -7.348 64.062 20.281 1 44.62 228 ARG B CA 1
ATOM 3919 C C . ARG B 1 228 ? -7.797 65.5 20.094 1 44.62 228 ARG B C 1
ATOM 3921 O O . ARG B 1 228 ? -7.426 66.375 20.891 1 44.62 228 ARG B O 1
ATOM 3928 N N . ILE B 1 229 ? -8.281 65.875 18.844 1 44.28 229 ILE B N 1
ATOM 3929 C CA . ILE B 1 229 ? -8.359 67.312 18.812 1 44.28 229 ILE B CA 1
ATOM 3930 C C . ILE B 1 229 ? -9.602 67.812 19.562 1 44.28 229 ILE B C 1
ATOM 3932 O O . ILE B 1 229 ? -10.719 67.688 19.031 1 44.28 229 ILE B O 1
ATOM 3936 N N . THR B 1 230 ? -9.953 67.312 20.75 1 38.5 230 THR B N 1
ATOM 3937 C CA . THR B 1 230 ? -11.039 68 21.453 1 38.5 230 THR B CA 1
ATOM 3938 C C . THR B 1 230 ? -10.789 69.5 21.547 1 38.5 230 THR B C 1
ATOM 3940 O O . THR B 1 230 ? -9.734 69.875 22.016 1 38.5 230 THR B O 1
ATOM 3943 N N . PRO B 1 231 ? -11.32 70.25 20.547 1 41.16 231 PRO B N 1
ATOM 3944 C CA . PRO B 1 231 ? -11.172 71.75 20.609 1 41.16 231 PRO B CA 1
ATOM 3945 C C . PRO B 1 231 ? -11.445 72.25 22.016 1 41.16 231 PRO B C 1
ATOM 3947 O O . PRO B 1 231 ? -12.25 71.688 22.75 1 41.16 231 PRO B O 1
ATOM 3950 N N . ALA B 1 232 ? -10.516 72.875 22.719 1 40.16 232 ALA B N 1
ATOM 3951 C CA . ALA B 1 232 ? -10.641 73.688 23.938 1 40.16 232 ALA B CA 1
ATOM 3952 C C . ALA B 1 232 ? -11.891 74.562 23.891 1 40.16 232 ALA B C 1
ATOM 3954 O O . ALA B 1 232 ? -12.203 75.125 22.859 1 40.16 232 ALA B O 1
ATOM 3955 N N . ALA B 1 233 ? -12.898 74.25 24.719 1 37.72 233 ALA B N 1
ATOM 3956 C CA . ALA B 1 233 ? -14.133 75 24.984 1 37.72 233 ALA B CA 1
ATOM 3957 C C . ALA B 1 233 ? -13.867 76.5 25.016 1 37.72 233 ALA B C 1
ATOM 3959 O O . ALA B 1 233 ? -13.039 77 25.797 1 37.72 233 ALA B O 1
ATOM 3960 N N . LEU B 1 234 ? -13.758 77.188 23.812 1 36.84 234 LEU B N 1
ATOM 3961 C CA . LEU B 1 234 ? -13.812 78.688 23.812 1 36.84 234 LEU B CA 1
ATOM 3962 C C . LEU B 1 234 ? -14.883 79.125 24.781 1 36.84 234 LEU B C 1
ATOM 3964 O O . LEU B 1 234 ? -16 78.625 24.797 1 36.84 234 LEU B O 1
ATOM 3968 N N . GLU B 1 235 ? -14.57 79.438 26 1 36.22 235 GLU B N 1
ATOM 3969 C CA . GLU B 1 235 ? -15.367 80.188 26.953 1 36.22 235 GLU B CA 1
ATOM 3970 C C . GLU B 1 235 ? -16.078 81.375 26.281 1 36.22 235 GLU B C 1
ATOM 3972 O O . GLU B 1 235 ? -15.445 82.188 25.641 1 36.22 235 GLU B O 1
ATOM 3977 N N . ASP B 1 236 ? -17.328 81.125 25.734 1 32.66 236 ASP B N 1
ATOM 3978 C CA . ASP B 1 236 ? -18.328 82 25.156 1 32.66 236 ASP B CA 1
ATOM 3979 C C . ASP B 1 236 ? -18.547 83.25 26.016 1 32.66 236 ASP B C 1
ATOM 3981 O O . ASP B 1 236 ? -18.922 83.125 27.188 1 32.66 236 ASP B O 1
ATOM 3985 N N . GLU B 1 237 ? -17.562 84.188 26 1 32.28 237 GLU B N 1
ATOM 3986 C CA . GLU B 1 237 ? -17.953 85.5 26.578 1 32.28 237 GLU B CA 1
ATOM 3987 C C . GLU B 1 237 ? -19.219 86 25.938 1 32.28 237 GLU B C 1
ATOM 3989 O O . GLU B 1 237 ? -19.359 86 24.703 1 32.28 237 GLU B O 1
ATOM 3994 N N . ASP B 1 238 ? -20.391 86.062 26.516 1 30.03 238 ASP B N 1
ATOM 3995 C CA . ASP B 1 238 ? -21.797 86.438 26.281 1 30.03 238 ASP B CA 1
ATOM 3996 C C . ASP B 1 238 ? -21.922 87.812 25.734 1 30.03 238 ASP B C 1
ATOM 3998 O O . ASP B 1 238 ? -23.031 88.375 25.625 1 30.03 238 ASP B O 1
ATOM 4002 N N . THR B 1 239 ? -20.844 88.562 25.344 1 31.88 239 THR B N 1
ATOM 4003 C CA . THR B 1 239 ? -21.359 89.938 25.391 1 31.88 239 THR B CA 1
ATOM 4004 C C . THR B 1 239 ? -22.484 90.125 24.391 1 31.88 239 THR B C 1
ATOM 4006 O O . THR B 1 239 ? -22.578 89.375 23.406 1 31.88 239 THR B O 1
ATOM 4009 N N . ASN B 1 240 ? -23.578 91.062 24.547 1 26.73 240 ASN B N 1
ATOM 4010 C CA . ASN B 1 240 ? -24.953 91.438 24.203 1 26.73 240 ASN B CA 1
ATOM 4011 C C . ASN B 1 240 ? -25.047 92 22.797 1 26.73 240 ASN B C 1
ATOM 4013 O O . ASN B 1 240 ? -26.141 92.188 22.25 1 26.73 240 ASN B O 1
ATOM 4017 N N . ASP B 1 241 ? -23.969 92.5 22.141 1 25.94 241 ASP B N 1
ATOM 4018 C CA . ASP B 1 241 ? -24.438 93.75 21.469 1 25.94 241 ASP B CA 1
ATOM 4019 C C . ASP B 1 241 ? -25.406 93.375 20.328 1 25.94 241 ASP B C 1
ATOM 4021 O O . ASP B 1 241 ? -25.375 92.25 19.797 1 25.94 241 ASP B O 1
ATOM 4025 N N . ASP B 1 242 ? -26.219 94.312 19.641 1 24.61 242 ASP B N 1
ATOM 4026 C CA . ASP B 1 242 ? -27.516 94.562 19.031 1 24.61 242 ASP B CA 1
ATOM 4027 C C . ASP B 1 242 ? -27.516 94.125 17.562 1 24.61 242 ASP B C 1
ATOM 4029 O O . ASP B 1 242 ? -28.469 93.438 17.109 1 24.61 242 ASP B O 1
ATOM 4033 N N . ALA B 1 243 ? -26.578 94.562 16.656 1 26.38 243 ALA B N 1
ATOM 4034 C CA . ALA B 1 243 ? -27.219 95.312 15.586 1 26.38 243 ALA B CA 1
ATOM 4035 C C . ALA B 1 243 ? -27.766 94.438 14.5 1 26.38 243 ALA B C 1
ATOM 4037 O O . ALA B 1 243 ? -27.359 93.25 14.398 1 26.38 243 ALA B O 1
ATOM 4038 N N . ASP B 1 244 ? -28.484 94.938 13.391 1 24.31 244 ASP B N 1
ATOM 4039 C CA . ASP B 1 244 ? -29.656 94.875 12.523 1 24.31 244 ASP B CA 1
ATOM 4040 C C . ASP B 1 244 ? -29.344 94.062 11.234 1 24.31 244 ASP B C 1
ATOM 4042 O O . ASP B 1 244 ? -30.25 93.75 10.477 1 24.31 244 ASP B O 1
ATOM 4046 N N . GLU B 1 245 ? -28.062 93.688 10.945 1 23.02 245 GLU B N 1
ATOM 4047 C CA . GLU B 1 245 ? -27.891 93.938 9.516 1 23.02 245 GLU B CA 1
ATOM 4048 C C . GLU B 1 245 ? -28.797 93 8.695 1 23.02 245 GLU B C 1
ATOM 4050 O O . GLU B 1 245 ? -29.156 91.938 9.133 1 23.02 245 GLU B O 1
ATOM 4055 N N . GLY B 1 246 ? -29.141 93.438 7.418 1 23.64 246 GLY B N 1
ATOM 4056 C CA . GLY B 1 246 ? -30.094 93.375 6.324 1 23.64 246 GLY B CA 1
ATOM 4057 C C . GLY B 1 246 ? -30.031 92.062 5.586 1 23.64 246 GLY B C 1
ATOM 4058 O O . GLY B 1 246 ? -29.078 91.25 5.738 1 23.64 246 GLY B O 1
ATOM 4059 N N . GLN B 1 247 ? -31.125 91.625 4.918 1 24.17 247 GLN B N 1
ATOM 4060 C CA . GLN B 1 247 ? -31.984 90.562 4.398 1 24.17 247 GLN B CA 1
ATOM 4061 C C . GLN B 1 247 ? -31.406 90 3.104 1 24.17 247 GLN B C 1
ATOM 4063 O O . GLN B 1 247 ? -31.953 89.062 2.559 1 24.17 247 GLN B O 1
ATOM 4068 N N . ARG B 1 248 ? -30.266 90.5 2.479 1 26.38 248 ARG B N 1
ATOM 4069 C CA . ARG B 1 248 ? -30.531 90.562 1.045 1 26.38 248 ARG B C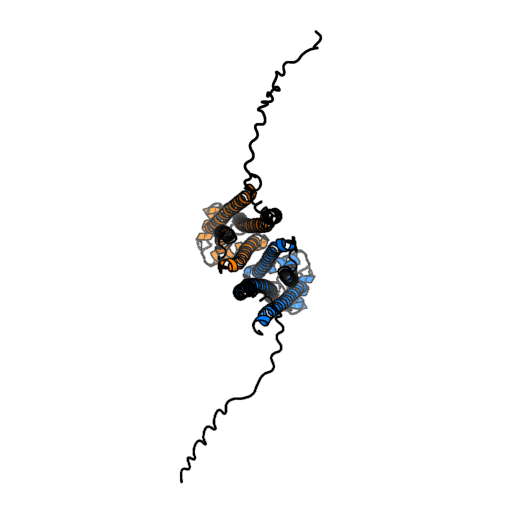A 1
ATOM 4070 C C . ARG B 1 248 ? -30.547 89.125 0.472 1 26.38 248 ARG B C 1
ATOM 4072 O O . ARG B 1 248 ? -29.672 88.312 0.774 1 26.38 248 ARG B O 1
ATOM 4079 N N . GLY B 1 249 ? -31.781 88.625 0.086 1 24.55 249 GLY B N 1
ATOM 4080 C CA . GLY B 1 249 ? -32.375 87.375 -0.46 1 24.55 249 GLY B CA 1
ATOM 4081 C C . GLY B 1 249 ? -31.812 87 -1.813 1 24.55 249 GLY B C 1
ATOM 4082 O O . GLY B 1 249 ? -32.031 87.688 -2.809 1 24.55 249 GLY B O 1
ATOM 4083 N N . ALA B 1 250 ? -30.484 87 -1.968 1 27.52 250 ALA B N 1
ATOM 4084 C CA . ALA B 1 250 ? -30.047 86.938 -3.357 1 27.52 250 ALA B CA 1
ATOM 4085 C C . ALA B 1 250 ? -30.656 85.75 -4.066 1 27.52 250 ALA B C 1
ATOM 4087 O O . ALA B 1 250 ? -30.703 84.625 -3.512 1 27.52 250 ALA B O 1
ATOM 4088 N N . PHE B 1 251 ? -31.562 86 -5.055 1 26.11 251 PHE B N 1
ATOM 4089 C CA . PHE B 1 251 ? -32.469 85.312 -5.98 1 26.11 251 PHE B CA 1
ATOM 4090 C C . PHE B 1 251 ? -31.719 84.312 -6.809 1 26.11 251 PHE B C 1
ATOM 4092 O O . PHE B 1 251 ? -30.562 84.5 -7.184 1 26.11 251 PHE B O 1
ATOM 4099 N N . LEU B 1 252 ? -32.156 83 -6.75 1 28.42 252 LEU B N 1
ATOM 4100 C CA . LEU B 1 252 ? -31.828 81.688 -7.254 1 28.42 252 LEU B CA 1
ATOM 4101 C C . LEU B 1 252 ? -31.875 81.625 -8.781 1 28.42 252 LEU B C 1
ATOM 4103 O O . LEU B 1 252 ? -32.969 81.625 -9.359 1 28.42 252 LEU B O 1
ATOM 4107 N N . PRO B 1 253 ? -31.25 82.625 -9.531 1 29.83 253 PRO B N 1
ATOM 4108 C CA . PRO B 1 253 ? -31.75 82.75 -10.898 1 29.83 253 PRO B CA 1
ATOM 4109 C C . PRO B 1 253 ? -31.688 81.438 -11.695 1 29.83 253 PRO B C 1
ATOM 4111 O O . PRO B 1 253 ? -32.312 81.312 -12.742 1 29.83 253 PRO B O 1
ATOM 4114 N N . ARG B 1 254 ? -30.906 80.438 -11.477 1 26.19 254 ARG B N 1
ATOM 4115 C CA . ARG B 1 254 ? -30.109 80.062 -12.633 1 26.19 254 ARG B CA 1
ATOM 4116 C C . ARG B 1 254 ? -30.906 79.188 -13.594 1 26.19 254 ARG B C 1
ATOM 4118 O O . ARG B 1 254 ? -30.406 78.75 -14.641 1 26.19 254 ARG B O 1
ATOM 4125 N N . ALA B 1 255 ? -32.188 78.688 -13.391 1 28.47 255 ALA B N 1
ATOM 4126 C CA . ALA B 1 255 ? -32.344 77.375 -13.922 1 28.47 255 ALA B CA 1
ATOM 4127 C C . ALA B 1 255 ? -32.406 77.375 -15.445 1 28.47 255 ALA B C 1
ATOM 4129 O O . ALA B 1 255 ? -32.406 76.312 -16.078 1 28.47 255 ALA B O 1
ATOM 4130 N N . GLY B 1 256 ? -32.562 78.562 -16.062 1 25.81 256 GLY B N 1
ATOM 4131 C CA . GLY B 1 256 ? -33.469 78.5 -17.219 1 25.81 256 GLY B CA 1
ATOM 4132 C C . GLY B 1 256 ? -33.031 77.438 -18.219 1 25.81 256 GLY B C 1
ATOM 4133 O O . GLY B 1 256 ? -31.922 76.875 -18.141 1 25.81 256 GLY B O 1
ATOM 4134 N N . PRO B 1 257 ? -33.969 77.188 -19.25 1 31.09 257 PRO B N 1
ATOM 4135 C CA . PRO B 1 257 ? -34.375 76.188 -20.203 1 31.09 257 PRO B CA 1
ATOM 4136 C C . PRO B 1 257 ? -33.344 75.875 -21.281 1 31.09 257 PRO B C 1
ATOM 4138 O O . PRO B 1 257 ? -32.5 76.75 -21.547 1 31.09 257 PRO B O 1
ATOM 4141 N N . ARG B 1 258 ? -32.969 74.688 -21.625 1 29.31 258 ARG B N 1
ATOM 4142 C CA . ARG B 1 258 ? -32.031 74 -22.5 1 29.31 258 ARG B CA 1
ATOM 4143 C C . ARG B 1 258 ? -32.312 74.312 -23.953 1 29.31 258 ARG B C 1
ATOM 4145 O O . ARG B 1 258 ? -31.703 73.688 -24.859 1 29.31 258 ARG B O 1
ATOM 4152 N N . PHE B 1 259 ? -33.344 75.125 -24.375 1 28.39 259 PHE B N 1
ATOM 4153 C CA . PHE B 1 259 ? -33.875 74.812 -25.688 1 28.39 259 PHE B CA 1
ATOM 4154 C C . PHE B 1 259 ? -32.875 75.125 -26.781 1 28.39 259 PHE B C 1
ATOM 4156 O O . PHE B 1 259 ? -33.156 74.938 -27.969 1 28.39 259 PHE B O 1
ATOM 4163 N N . ASP B 1 260 ? -31.688 75.625 -26.688 1 22.05 260 ASP B N 1
ATOM 4164 C CA . ASP B 1 260 ? -31.359 76.562 -27.781 1 22.05 260 ASP B CA 1
ATOM 4165 C C . ASP B 1 260 ? -31.547 75.875 -29.141 1 22.05 260 ASP B C 1
ATOM 4167 O O . ASP B 1 260 ? -31.578 74.625 -29.219 1 22.05 260 ASP B O 1
ATOM 4171 N N . ASN B 1 261 ? -30.859 76.5 -30.219 1 23.31 261 ASN B N 1
ATOM 4172 C CA . ASN B 1 261 ? -30.953 77.25 -31.5 1 23.31 261 ASN B CA 1
ATOM 4173 C C . ASN B 1 261 ? -30.797 76.25 -32.688 1 23.31 261 ASN B C 1
ATOM 4175 O O . ASN B 1 261 ? -31.672 76.188 -33.562 1 23.31 261 ASN B O 1
ATOM 4179 N N . GLU B 1 262 ? -29.766 76.562 -33.562 1 24.91 262 GLU B N 1
ATOM 4180 C CA . GLU B 1 262 ? -29.844 77.125 -34.906 1 24.91 262 GLU B CA 1
ATOM 4181 C C . GLU B 1 262 ? -29.953 76 -35.938 1 24.91 262 GLU B C 1
ATOM 4183 O O . GLU B 1 262 ? -30.828 76.062 -36.812 1 24.91 262 GLU B O 1
ATOM 4188 N N . TRP B 1 263 ? -28.719 75.562 -36.562 1 27.45 263 TRP B N 1
ATOM 4189 C CA . TRP B 1 263 ? -28.312 75.812 -37.938 1 27.45 263 TRP B CA 1
ATOM 4190 C C . TRP B 1 263 ? -28.641 74.625 -38.844 1 27.45 263 TRP B C 1
ATOM 4192 O O . TRP B 1 263 ? -27.766 73.812 -39.125 1 27.45 263 TRP B O 1
ATOM 4202 N N . ASN B 1 264 ? -29.312 73.625 -38.438 1 28.34 264 ASN B N 1
ATOM 4203 C CA . ASN B 1 264 ? -29.328 72.75 -39.594 1 28.34 264 ASN B CA 1
ATOM 4204 C C . ASN B 1 264 ? -29.812 73.438 -40.844 1 28.34 264 ASN B C 1
ATOM 4206 O O . ASN B 1 264 ? -30.719 74.25 -40.781 1 28.34 264 ASN B O 1
ATOM 4210 N N . ASP B 1 265 ? -29.094 73.375 -42.125 1 27.17 265 ASP B N 1
ATOM 4211 C CA . ASP B 1 265 ? -29.281 73.812 -43.5 1 27.17 265 ASP B CA 1
ATOM 4212 C C . ASP B 1 265 ? -30.719 73.5 -43.969 1 27.17 265 ASP B C 1
ATOM 4214 O O . ASP B 1 265 ? -31.391 74.375 -44.5 1 27.17 265 ASP B O 1
ATOM 4218 N N . ARG B 1 266 ? -30.875 72.25 -44.719 1 22.5 266 ARG B N 1
ATOM 4219 C CA . ARG B 1 266 ? -32.031 72.125 -45.625 1 22.5 266 ARG B CA 1
ATOM 4220 C C . ARG B 1 266 ? -33.312 72.062 -44.844 1 22.5 266 ARG B C 1
ATOM 4222 O O . ARG B 1 266 ? -33.375 71.375 -43.812 1 22.5 266 ARG B O 1
#

Foldseek 3Di:
DVVVVVVVVVLLVLLVVLLVLQLVLLVVLLVLCVQQVALPDNVLSVCSNPLSVVLSVLLVVLVVVPPPDPPPPPDPPVCNVCSVVVLVVSLVVLVVSLVVLVVCQPDLVVVLVSVVVSLVVCLVVVPCVSLVSLCVVVVAAAAQANLHSGPPGDDPVADSCNSCVPRVRGHHSHVVSSVSSNSSSVSSNSSSVSSVVSSVSSVVVVVVVPPPPPVVVVVVVVVVVVPPPPPDPPDPPPDDDDDDDDDDDDDPDDDDDDDDDDDDDD/DVVVVVPVVVLLVLLVVLLVLQLVLLVVLLVLCVQQVALPDNVLSVCSNPLSVVLSVLLVVLVVVPPPDPPPPPDPPVCNVCSVVVLVVSLVVLVVSLVVLVVCQPDLVVVLVSVVVSLVVCLVVVPCVSLVSLCVVVVAAAAQANLHSGPPGDDPPADSCNSCVPRVRHHHSHVVSSVSSNSSSVSSNSSSVSSVVSSVSSVVVVVVVPPPPPVVVVVVVVVVVVPPPPPDPPPPPPDDDDDDDDDPPPDPPDDDDPDDDDDDDD